Protein AF-A0A2S8SRG2-F1 (afdb_monomer)

Sequence (591 aa):
MKKTFLLLSLALPLVAHAQEAAPVENPTVVAPEVAPVPEVAPAPEVAPVPEVAPVPEVAPVPEVAPAPTTPETGTIPTENAPTSPAQVAPVQVAPTSPVASLDEVARTREATVAYNQGLAALKKSDWDTAAQNFGRAAAFSPGDAGALSFLGYVRLQQKRWDDALNALLAAQDSGKNLDVRAQSQLLNNIGFAHWNKDEFPAAKTAFEAALALDKDYFDARYNLAFAYLSRDQFADALPHLRLLSAQNAKDSAIWDGMAEALQQTGNLSGALGAYKKALAIEPRNSNYRFKFALALVESDRRADAIAQLKQILDTTPNNAPALLQLGDLHLKSNHWGDAATALKRYVALRATDFTGRFNLGVAYDYAAKFDDALAQYAEAEKLRPDDAATKNNVGRIYFKRDRLDEAVTKFNQALKIDPEFYDARINLAIVLAAQKNWDASSAQWQTLAATVEKRRTATTDASLKKSLAARLATAYSGLASNDLAQNKFKAAAADYKRLLVLNPGDLEARSGLGRALYQAKDFVGAEATYREILTRDPKNASAYNDLGVVLEAKKDRKGALDAYSQALQLQPDHGEAQSNVARLKSKATLG

Structure (mmCIF, N/CA/C/O backbone):
data_AF-A0A2S8SRG2-F1
#
_entry.id   AF-A0A2S8SRG2-F1
#
loop_
_atom_site.group_PDB
_atom_site.id
_atom_site.type_symbol
_atom_site.label_atom_id
_atom_site.label_alt_id
_atom_site.label_comp_id
_atom_site.label_asym_id
_atom_site.label_entity_id
_atom_site.label_seq_id
_atom_site.pdbx_PDB_ins_code
_atom_site.Cartn_x
_atom_site.Cartn_y
_atom_site.Cartn_z
_atom_site.occupancy
_atom_site.B_iso_or_equiv
_atom_site.auth_seq_id
_atom_site.auth_comp_id
_atom_site.auth_asym_id
_atom_site.auth_atom_id
_atom_site.pdbx_PDB_model_num
ATOM 1 N N . MET A 1 1 ? 0.945 7.831 11.638 1.00 23.50 1 MET A N 1
ATOM 2 C CA . MET A 1 1 ? 1.685 7.072 10.600 1.00 23.50 1 MET A CA 1
ATOM 3 C C . MET A 1 1 ? 1.201 7.498 9.217 1.00 23.50 1 MET A C 1
ATOM 5 O O . MET A 1 1 ? 0.012 7.394 8.945 1.00 23.50 1 MET A O 1
ATOM 9 N N . LYS A 1 2 ? 2.078 8.047 8.363 1.00 20.16 2 LYS A N 1
ATOM 10 C CA . LYS A 1 2 ? 1.735 8.410 6.975 1.00 20.16 2 LYS A CA 1
ATOM 11 C C . LYS A 1 2 ? 1.518 7.116 6.175 1.00 20.16 2 LYS A C 1
ATOM 13 O O . LYS A 1 2 ? 2.439 6.314 6.079 1.00 20.16 2 LYS A O 1
ATOM 18 N N . LYS A 1 3 ? 0.306 6.901 5.652 1.00 21.02 3 LYS A N 1
ATOM 19 C CA . LYS A 1 3 ? -0.035 5.763 4.783 1.00 21.02 3 LYS A CA 1
ATOM 20 C C . LYS A 1 3 ? 0.764 5.867 3.480 1.00 21.02 3 LYS A C 1
ATOM 22 O O . LYS A 1 3 ? 0.509 6.747 2.663 1.00 21.02 3 LYS A O 1
ATOM 27 N N . THR A 1 4 ? 1.742 4.985 3.312 1.00 20.94 4 THR A N 1
ATOM 28 C CA . THR A 1 4 ? 2.498 4.798 2.071 1.00 20.94 4 THR A CA 1
ATOM 29 C C . THR A 1 4 ? 1.565 4.191 1.024 1.00 20.94 4 THR A C 1
ATOM 31 O O . THR A 1 4 ? 1.205 3.020 1.120 1.00 20.94 4 THR A O 1
ATOM 34 N N . PHE A 1 5 ? 1.144 4.977 0.032 1.00 22.34 5 PHE A N 1
ATOM 35 C CA . PHE A 1 5 ? 0.532 4.432 -1.180 1.00 22.34 5 PHE A CA 1
ATOM 36 C C . PHE A 1 5 ? 1.605 3.630 -1.926 1.00 22.34 5 PHE A C 1
ATOM 38 O O . PHE A 1 5 ? 2.580 4.189 -2.426 1.00 22.34 5 PHE A O 1
ATOM 45 N N . LEU A 1 6 ? 1.449 2.305 -1.960 1.00 21.22 6 LEU A N 1
ATOM 46 C CA . LEU A 1 6 ? 2.251 1.420 -2.798 1.00 21.22 6 LEU A CA 1
ATOM 47 C C . LEU A 1 6 ? 1.826 1.651 -4.259 1.00 21.22 6 LEU A C 1
ATOM 49 O O . LEU A 1 6 ? 0.866 1.054 -4.739 1.00 21.22 6 LEU A O 1
ATOM 53 N N . LEU A 1 7 ? 2.512 2.549 -4.966 1.00 23.95 7 LEU A N 1
ATOM 54 C CA . LEU A 1 7 ? 2.472 2.572 -6.426 1.00 23.95 7 LEU A CA 1
ATOM 55 C C . LEU A 1 7 ? 3.209 1.319 -6.916 1.00 23.95 7 LEU A C 1
ATOM 57 O O . LEU A 1 7 ? 4.397 1.145 -6.641 1.00 23.95 7 LEU A O 1
ATOM 61 N N . LEU A 1 8 ? 2.495 0.420 -7.599 1.00 23.33 8 LEU A N 1
ATOM 62 C CA . LEU A 1 8 ? 3.091 -0.695 -8.336 1.00 23.33 8 LEU A CA 1
ATOM 63 C C . LEU A 1 8 ? 4.010 -0.121 -9.435 1.00 23.33 8 LEU A C 1
ATOM 65 O O . LEU A 1 8 ? 3.568 0.152 -10.549 1.00 23.33 8 LEU A O 1
ATOM 69 N N . SER A 1 9 ? 5.296 0.063 -9.136 1.00 23.86 9 SER A N 1
ATOM 70 C CA . SER A 1 9 ? 6.336 0.261 -10.150 1.00 23.86 9 SER A CA 1
ATOM 71 C C . SER A 1 9 ? 6.750 -1.111 -10.698 1.00 23.86 9 SER A C 1
ATOM 73 O O . SER A 1 9 ? 7.781 -1.659 -10.316 1.00 23.86 9 SER A O 1
ATOM 75 N N . LEU A 1 10 ? 5.937 -1.693 -11.584 1.00 24.02 10 LEU A N 1
ATOM 76 C CA . LEU A 1 10 ? 6.402 -2.764 -12.470 1.00 24.02 10 LEU A CA 1
ATOM 77 C C . LEU A 1 10 ? 7.127 -2.108 -13.649 1.00 24.02 10 LEU A C 1
ATOM 79 O O . LEU A 1 10 ? 6.514 -1.725 -14.644 1.00 24.02 10 LEU A O 1
ATOM 83 N N . ALA A 1 11 ? 8.442 -1.948 -13.515 1.00 23.09 11 ALA A N 1
ATOM 84 C CA . ALA A 1 11 ? 9.317 -1.741 -14.658 1.00 23.09 11 ALA A CA 1
ATOM 85 C C . ALA A 1 11 ? 9.407 -3.072 -15.423 1.00 23.09 11 ALA A C 1
ATOM 87 O O . ALA A 1 11 ? 10.140 -3.974 -15.024 1.00 23.09 11 ALA A O 1
ATOM 88 N N . LEU A 1 12 ? 8.612 -3.221 -16.481 1.00 23.03 12 LEU A N 1
ATOM 89 C CA . LEU A 1 12 ? 8.841 -4.240 -17.506 1.00 23.03 12 LEU A CA 1
ATOM 90 C C . LEU A 1 12 ? 9.800 -3.658 -18.557 1.00 23.03 12 LEU A C 1
ATOM 92 O O . LEU A 1 12 ? 9.637 -2.492 -18.929 1.00 23.03 12 LEU A O 1
ATOM 96 N N . PRO A 1 13 ? 10.775 -4.434 -19.059 1.00 23.16 13 PRO A N 1
ATOM 97 C CA . PRO A 1 13 ? 11.580 -4.017 -20.195 1.00 23.16 13 PRO A CA 1
ATOM 98 C C . PRO A 1 13 ? 10.692 -4.017 -21.447 1.00 23.16 13 PRO A C 1
ATOM 100 O O . PRO A 1 13 ? 10.063 -5.022 -21.782 1.00 23.16 13 PRO A O 1
ATOM 103 N N . LEU A 1 14 ? 10.607 -2.874 -22.130 1.00 25.78 14 LEU A N 1
ATOM 104 C CA . LEU A 1 14 ? 9.987 -2.770 -23.451 1.00 25.78 14 LEU A CA 1
ATOM 105 C C . LEU A 1 14 ? 10.908 -3.451 -24.473 1.00 25.78 14 LEU A C 1
ATOM 107 O O . LEU A 1 14 ? 11.854 -2.844 -24.965 1.00 25.78 14 LEU A O 1
ATOM 111 N N . VAL A 1 15 ? 10.622 -4.710 -24.801 1.00 23.56 15 VAL A N 1
ATOM 112 C CA . VAL A 1 15 ? 11.098 -5.331 -26.041 1.00 23.56 15 VAL A CA 1
ATOM 113 C C . VAL A 1 15 ? 10.041 -5.054 -27.106 1.00 23.56 15 VAL A C 1
ATOM 115 O O . VAL A 1 15 ? 8.951 -5.621 -27.078 1.00 23.56 15 VAL A O 1
ATOM 118 N N . ALA A 1 16 ? 10.345 -4.145 -28.029 1.00 21.89 16 ALA A N 1
ATOM 119 C CA . ALA A 1 16 ? 9.520 -3.893 -29.201 1.00 21.89 16 ALA A CA 1
ATOM 120 C C . ALA A 1 16 ? 9.680 -5.046 -30.206 1.00 21.89 16 ALA A C 1
ATOM 122 O O . ALA A 1 16 ? 10.765 -5.249 -30.742 1.00 21.89 16 ALA A O 1
ATOM 123 N N . HIS A 1 17 ? 8.601 -5.778 -30.483 1.00 23.52 17 HIS A N 1
ATOM 124 C CA . HIS A 1 17 ? 8.419 -6.508 -31.739 1.00 23.52 17 HIS A CA 1
ATOM 125 C C . HIS A 1 17 ? 7.061 -6.091 -32.305 1.00 23.52 17 HIS A C 1
ATOM 127 O O . HIS A 1 17 ? 6.018 -6.419 -31.745 1.00 23.52 17 HIS A O 1
ATOM 133 N N . ALA A 1 18 ? 7.086 -5.309 -33.382 1.00 21.86 18 ALA A N 1
ATOM 134 C CA . ALA A 1 18 ? 5.905 -4.948 -34.150 1.00 21.86 18 ALA A CA 1
ATOM 135 C C . ALA A 1 18 ? 5.619 -6.054 -35.177 1.00 21.86 18 ALA A C 1
ATOM 137 O O . ALA A 1 18 ? 6.488 -6.393 -35.978 1.00 21.86 18 ALA A O 1
ATOM 138 N N . GLN A 1 19 ? 4.402 -6.595 -35.163 1.00 22.86 19 GLN A N 1
ATOM 139 C CA . GLN A 1 19 ? 3.809 -7.307 -36.295 1.00 22.86 19 GLN A CA 1
ATOM 140 C C . GLN A 1 19 ? 2.443 -6.675 -36.580 1.00 22.86 19 GLN A C 1
ATOM 142 O O . GLN A 1 19 ? 1.623 -6.515 -35.677 1.00 22.86 19 GLN A O 1
ATOM 147 N N . GLU A 1 20 ? 2.257 -6.257 -37.831 1.00 24.42 20 GLU A N 1
ATOM 148 C CA . GLU A 1 20 ? 1.059 -5.612 -38.372 1.00 24.42 20 GLU A CA 1
ATOM 149 C C . GLU A 1 20 ? -0.156 -6.552 -38.353 1.00 24.42 20 GLU A C 1
ATOM 151 O O . GLU A 1 20 ? -0.062 -7.712 -38.756 1.00 24.42 20 GLU A O 1
ATOM 156 N N . ALA A 1 21 ? -1.321 -6.028 -37.961 1.00 23.03 21 ALA A N 1
ATOM 157 C CA . ALA A 1 21 ? -2.619 -6.647 -38.218 1.00 23.03 21 ALA A CA 1
ATOM 158 C C . ALA A 1 21 ? -3.599 -5.594 -38.768 1.00 23.03 21 ALA A C 1
ATOM 160 O O . ALA A 1 21 ? -3.722 -4.496 -38.225 1.00 23.03 21 ALA A O 1
ATOM 161 N N . ALA A 1 22 ? -4.253 -5.946 -39.878 1.00 23.67 22 ALA A N 1
ATOM 162 C CA . ALA A 1 22 ? -5.178 -5.136 -40.675 1.00 23.67 22 ALA A CA 1
ATOM 163 C C . ALA A 1 22 ? -6.542 -4.883 -39.973 1.00 23.67 22 ALA A C 1
ATOM 165 O O . ALA A 1 22 ? -6.889 -5.615 -39.043 1.00 23.67 22 ALA A O 1
ATOM 166 N N . PRO A 1 23 ? -7.326 -3.865 -40.394 1.00 24.34 23 PRO A N 1
ATOM 167 C CA . PRO A 1 23 ? -8.477 -3.365 -39.643 1.00 24.34 23 PRO A CA 1
ATOM 168 C C . PRO A 1 23 ? -9.751 -4.182 -39.904 1.00 24.34 23 PRO A C 1
ATOM 170 O O . PRO A 1 23 ? -10.010 -4.601 -41.030 1.00 24.34 23 PRO A O 1
ATOM 173 N N . VAL A 1 24 ? -10.576 -4.358 -38.867 1.00 26.95 24 VAL A N 1
ATOM 174 C CA . VAL A 1 24 ? -11.935 -4.914 -38.974 1.00 26.95 24 VAL A CA 1
ATOM 175 C C . VAL A 1 24 ? -12.950 -3.796 -38.732 1.00 26.95 24 VAL A C 1
ATOM 177 O O . VAL A 1 24 ? -12.817 -3.009 -37.796 1.00 26.95 24 VAL A O 1
ATOM 180 N N . GLU A 1 25 ? -13.928 -3.723 -39.631 1.00 23.80 25 GLU A N 1
ATOM 181 C CA . GLU A 1 25 ? -14.963 -2.698 -39.759 1.00 23.80 25 GLU A CA 1
ATOM 182 C C . GLU A 1 25 ? -15.953 -2.657 -38.578 1.00 23.80 25 GLU A C 1
ATOM 184 O O . GLU A 1 25 ? -16.377 -3.684 -38.049 1.00 23.80 25 GLU A O 1
ATOM 189 N N . ASN A 1 26 ? -16.363 -1.439 -38.210 1.00 25.23 26 ASN A N 1
ATOM 190 C CA . ASN A 1 26 ? -17.466 -1.149 -37.290 1.00 25.23 26 ASN A CA 1
ATOM 191 C C . ASN A 1 26 ? -18.809 -1.145 -38.040 1.00 25.23 26 ASN A C 1
ATOM 193 O O . ASN A 1 26 ? -18.910 -0.450 -39.054 1.00 25.23 26 ASN A O 1
ATOM 197 N N . PRO A 1 27 ? -19.882 -1.728 -37.477 1.00 27.14 27 PRO A N 1
ATOM 198 C CA . PRO A 1 27 ? -21.238 -1.341 -37.818 1.00 27.14 27 PRO A CA 1
ATOM 199 C C . PRO A 1 27 ? -21.858 -0.419 -36.754 1.00 27.14 27 PRO A C 1
ATOM 201 O O . PRO A 1 27 ? -21.943 -0.716 -35.564 1.00 27.14 27 PRO A O 1
ATOM 204 N N . THR A 1 28 ? -22.307 0.720 -37.263 1.00 27.48 28 THR A N 1
ATOM 205 C CA . THR A 1 28 ? -23.225 1.737 -36.740 1.00 27.48 28 THR A CA 1
ATOM 206 C C . THR A 1 28 ? -24.524 1.154 -36.184 1.00 27.48 28 THR A C 1
ATOM 208 O O . THR A 1 28 ? -25.202 0.464 -36.935 1.00 27.48 28 THR A O 1
ATOM 211 N N . VAL A 1 29 ? -24.966 1.550 -34.975 1.00 26.91 29 VAL A N 1
ATOM 212 C CA . VAL A 1 29 ? -26.406 1.586 -34.613 1.00 26.91 29 VAL A CA 1
ATOM 213 C C . VAL A 1 29 ? -26.724 2.682 -33.569 1.00 26.91 29 VAL A C 1
ATOM 215 O O . VAL A 1 29 ? -26.370 2.575 -32.401 1.00 26.91 29 VAL A O 1
ATOM 218 N N . VAL A 1 30 ? -27.390 3.735 -34.061 1.00 25.95 30 VAL A N 1
ATOM 219 C CA . VAL A 1 30 ? -28.615 4.422 -33.580 1.00 25.95 30 VAL A CA 1
ATOM 220 C C . VAL A 1 30 ? -28.810 4.701 -32.075 1.00 25.95 30 VAL A C 1
ATOM 222 O O . VAL A 1 30 ? -29.057 3.806 -31.273 1.00 25.95 30 VAL A O 1
ATOM 225 N N . ALA A 1 31 ? -28.859 5.997 -31.743 1.00 29.52 31 ALA A N 1
ATOM 226 C CA . ALA A 1 31 ? -29.434 6.550 -30.514 1.00 29.52 31 ALA A CA 1
ATOM 227 C C . ALA A 1 31 ? -30.968 6.662 -30.600 1.00 29.52 31 ALA A C 1
ATOM 229 O O . ALA A 1 31 ? -31.489 6.939 -31.684 1.00 29.52 31 ALA A O 1
ATOM 230 N N . PRO A 1 32 ? -31.674 6.580 -29.458 1.00 27.91 32 PRO A N 1
ATOM 231 C CA . PRO A 1 32 ? -32.813 7.475 -29.279 1.00 27.91 32 PRO A CA 1
ATOM 232 C C . PRO A 1 32 ? -32.908 8.123 -27.883 1.00 27.91 32 PRO A C 1
ATOM 234 O O . PRO A 1 32 ? -32.797 7.477 -26.847 1.00 27.91 32 PRO A O 1
ATOM 237 N N . GLU A 1 33 ? -33.156 9.430 -27.957 1.00 25.05 33 GLU A N 1
ATOM 238 C CA . GLU A 1 33 ? -34.206 10.200 -27.277 1.00 25.05 33 GLU A CA 1
ATOM 239 C C . GLU A 1 33 ? -34.149 10.486 -25.763 1.00 25.05 33 GLU A C 1
ATOM 241 O O . GLU A 1 33 ? -34.122 9.625 -24.888 1.00 25.05 33 GLU A O 1
ATOM 246 N N . VAL A 1 34 ? -34.175 11.794 -25.498 1.00 31.45 34 VAL A N 1
ATOM 247 C CA . VAL A 1 34 ? -34.170 12.486 -24.211 1.00 31.45 34 VAL A CA 1
ATOM 248 C C . VAL A 1 34 ? -35.609 12.691 -23.738 1.00 31.45 34 VAL A C 1
ATOM 250 O O . VAL A 1 34 ? -36.450 13.133 -24.515 1.00 31.45 34 VAL A O 1
ATOM 253 N N . ALA A 1 35 ? -35.865 12.482 -22.446 1.00 26.06 35 ALA A N 1
ATOM 254 C CA . ALA A 1 35 ? -37.051 12.982 -21.744 1.00 26.06 35 ALA A CA 1
ATOM 255 C C . ALA A 1 35 ? -36.697 13.236 -20.251 1.00 26.06 35 ALA A C 1
ATOM 257 O O . ALA A 1 35 ? -35.648 12.779 -19.798 1.00 26.06 35 ALA A O 1
ATOM 258 N N . PRO A 1 36 ? -37.474 14.039 -19.500 1.00 26.86 36 PRO A N 1
ATOM 259 C CA . PRO A 1 36 ? -37.022 15.301 -18.918 1.00 26.86 36 PRO A CA 1
ATOM 260 C C . PRO A 1 36 ? -36.615 15.224 -17.435 1.00 26.86 36 PRO A C 1
ATOM 262 O O . PRO A 1 36 ? -36.937 14.284 -16.714 1.00 26.86 36 PRO A O 1
ATOM 265 N N . VAL A 1 37 ? -35.929 16.279 -16.989 1.00 32.62 37 VAL A N 1
ATOM 266 C CA . VAL A 1 37 ? -35.545 16.560 -15.595 1.00 32.62 37 VAL A CA 1
ATOM 267 C C . VAL A 1 37 ? -36.777 16.855 -14.728 1.00 32.62 37 VAL A C 1
ATOM 269 O O . VAL A 1 37 ? -37.614 17.655 -15.149 1.00 32.62 37 VAL A O 1
ATOM 272 N N . PRO A 1 38 ? -36.818 16.355 -13.478 1.00 25.92 38 PRO A N 1
ATOM 273 C CA . PRO A 1 38 ? -37.481 17.063 -12.393 1.00 25.92 38 PRO A CA 1
ATOM 274 C C . PRO A 1 38 ? -36.533 17.359 -11.215 1.00 25.92 38 PRO A C 1
ATOM 276 O O . PRO A 1 38 ? -35.860 16.481 -10.687 1.00 25.92 38 PRO A O 1
ATOM 279 N N . GLU A 1 39 ? -36.518 18.647 -10.872 1.00 25.30 39 GLU A N 1
ATOM 280 C CA . GLU A 1 39 ? -36.461 19.280 -9.546 1.00 25.30 39 GLU A CA 1
ATOM 281 C C . GLU A 1 39 ? -35.446 18.862 -8.459 1.00 25.30 39 GLU A C 1
ATOM 283 O O . GLU A 1 39 ? -35.304 17.718 -8.039 1.00 25.30 39 GLU A O 1
ATOM 288 N N . VAL A 1 40 ? -34.787 19.901 -7.939 1.00 32.28 40 VAL A N 1
ATOM 289 C CA . VAL A 1 40 ? -33.820 19.914 -6.838 1.00 32.28 40 VAL A CA 1
ATOM 290 C C . VAL A 1 40 ? -34.538 19.830 -5.486 1.00 32.28 40 VAL A C 1
ATOM 292 O O . VAL A 1 40 ? -35.446 20.612 -5.220 1.00 32.28 40 VAL A O 1
ATOM 295 N N . ALA A 1 41 ? -34.055 18.959 -4.596 1.00 27.05 41 ALA A N 1
ATOM 296 C CA . ALA A 1 41 ? -34.359 18.939 -3.160 1.00 27.05 41 ALA A CA 1
ATOM 297 C C . ALA A 1 41 ? -33.080 18.563 -2.362 1.00 27.05 41 ALA A C 1
ATOM 299 O O . ALA A 1 41 ? -32.128 18.058 -2.959 1.00 27.05 41 ALA A O 1
ATOM 300 N N . PRO A 1 42 ? -32.996 18.898 -1.061 1.00 27.20 42 PRO A N 1
ATOM 301 C CA . PRO A 1 42 ? -31.838 19.555 -0.447 1.00 27.20 42 PRO A CA 1
ATOM 302 C C . PRO A 1 42 ? -30.676 18.627 -0.059 1.00 27.20 42 PRO A C 1
ATOM 304 O O . PRO A 1 42 ? -30.772 17.405 -0.092 1.00 27.20 42 PRO A O 1
ATOM 307 N N . ALA A 1 43 ? -29.557 19.263 0.302 1.00 27.42 43 ALA A N 1
ATOM 308 C CA . ALA A 1 43 ? -28.278 18.665 0.679 1.00 27.42 43 ALA A CA 1
ATOM 309 C C . ALA A 1 43 ? -28.397 17.448 1.625 1.00 27.42 43 ALA A C 1
ATOM 311 O O . ALA A 1 43 ? -29.086 17.549 2.641 1.00 27.42 43 ALA A O 1
ATOM 312 N N . PRO A 1 44 ? -27.683 16.334 1.362 1.00 25.80 44 PRO A N 1
ATOM 313 C CA . PRO A 1 44 ? -27.593 15.247 2.321 1.00 25.80 44 PRO A CA 1
ATOM 314 C C . PRO A 1 44 ? -26.674 15.628 3.487 1.00 25.80 44 PRO A C 1
ATOM 316 O O . PRO A 1 44 ? -25.566 16.137 3.304 1.00 25.80 44 PRO A O 1
ATOM 319 N N . GLU A 1 45 ? -27.197 15.361 4.680 1.00 25.73 45 GLU A N 1
ATOM 320 C CA . GLU A 1 45 ? -26.584 15.476 5.996 1.00 25.73 45 GLU A CA 1
ATOM 321 C C . GLU A 1 45 ? -25.136 14.976 6.066 1.00 25.73 45 GLU A C 1
ATOM 323 O O . GLU A 1 45 ? -24.728 13.996 5.436 1.00 25.73 45 GLU A O 1
ATOM 328 N N . VAL A 1 46 ? -24.378 15.659 6.923 1.00 25.61 46 VAL A N 1
ATOM 329 C CA . VAL A 1 46 ? -23.089 15.229 7.460 1.00 25.61 46 VAL A CA 1
ATOM 330 C C . VAL A 1 46 ? -23.192 13.768 7.901 1.00 25.61 46 VAL A C 1
ATOM 332 O O . VAL A 1 46 ? -24.060 13.411 8.694 1.00 25.61 46 VAL A O 1
ATOM 335 N N . ALA A 1 47 ? -22.302 12.925 7.376 1.00 24.36 47 ALA A N 1
ATOM 336 C CA . ALA A 1 47 ? -22.234 11.517 7.739 1.00 24.36 47 ALA A CA 1
ATOM 337 C C . ALA A 1 47 ? -22.161 11.351 9.273 1.00 24.36 47 ALA A C 1
ATOM 339 O O . ALA A 1 47 ? -21.356 12.041 9.909 1.00 24.36 47 ALA A O 1
ATOM 340 N N . PRO A 1 48 ? -22.950 10.441 9.871 1.00 22.17 48 PRO A N 1
ATOM 341 C CA . PRO A 1 48 ? -22.861 10.160 11.294 1.00 22.17 48 PRO A CA 1
ATOM 342 C C . PRO A 1 48 ? -21.460 9.648 11.647 1.00 22.17 48 PRO A C 1
ATOM 344 O O . PRO A 1 48 ? -20.862 8.837 10.934 1.00 22.17 48 PRO A O 1
ATOM 347 N N . VAL A 1 49 ? -20.949 10.162 12.766 1.00 24.84 49 VAL A N 1
ATOM 348 C CA . VAL A 1 49 ? -19.779 9.654 13.491 1.00 24.84 49 VAL A CA 1
ATOM 349 C C . VAL A 1 49 ? -19.936 8.134 13.656 1.00 24.84 49 VAL A C 1
ATOM 351 O O . VAL A 1 49 ? -21.050 7.695 13.949 1.00 24.84 49 VAL A O 1
ATOM 354 N N . PRO A 1 50 ? -18.883 7.319 13.441 1.00 23.53 50 PRO A N 1
ATOM 355 C CA . PRO A 1 50 ? -18.982 5.873 13.589 1.00 23.53 50 PRO A CA 1
ATOM 356 C C . PRO A 1 50 ? -19.558 5.513 14.960 1.00 23.53 50 PRO A C 1
ATOM 358 O O . PRO A 1 50 ? -19.083 5.974 15.997 1.00 23.53 50 PRO A O 1
ATOM 361 N N . GLU A 1 51 ? -20.616 4.712 14.907 1.00 22.81 51 GLU A N 1
ATOM 362 C CA . GLU A 1 51 ? -21.349 4.156 16.032 1.00 22.81 51 GLU A CA 1
ATOM 363 C C . GLU A 1 51 ? -20.365 3.483 17.002 1.00 22.81 51 GLU A C 1
ATOM 365 O O . GLU A 1 51 ? -19.586 2.604 16.620 1.00 22.81 51 GLU A O 1
ATOM 370 N N . VAL A 1 52 ? -20.358 3.965 18.247 1.00 26.34 52 VAL A N 1
ATOM 371 C CA . VAL A 1 52 ? -19.622 3.373 19.368 1.00 26.34 52 VAL A CA 1
ATOM 372 C C . VAL A 1 52 ? -20.024 1.901 19.471 1.00 26.34 52 VAL A C 1
ATOM 374 O O . VAL A 1 52 ? -21.199 1.572 19.308 1.00 26.34 52 VAL A O 1
ATOM 377 N N . ALA A 1 53 ? -19.047 1.025 19.718 1.00 25.75 53 ALA A N 1
ATOM 378 C CA . ALA A 1 53 ? -19.269 -0.402 19.935 1.00 25.75 53 ALA A CA 1
ATOM 379 C C . ALA A 1 53 ? -20.465 -0.650 20.883 1.00 25.75 53 ALA A C 1
ATOM 381 O O . ALA A 1 53 ? -20.670 0.144 21.807 1.00 25.75 53 ALA A O 1
ATOM 382 N N . PRO A 1 54 ? -21.255 -1.721 20.672 1.00 23.62 54 PRO A N 1
ATOM 383 C CA . PRO A 1 54 ? -22.411 -2.012 21.511 1.00 23.62 54 PRO A CA 1
ATOM 384 C C . PRO A 1 54 ? -22.010 -2.027 22.991 1.00 23.62 54 PRO A C 1
ATOM 386 O O . PRO A 1 54 ? -21.030 -2.663 23.381 1.00 23.62 54 PRO A O 1
ATOM 389 N N . VAL A 1 55 ? -22.766 -1.275 23.793 1.00 29.03 55 VAL A N 1
ATOM 390 C CA . VAL A 1 55 ? -22.627 -1.202 25.250 1.00 29.03 55 VAL A CA 1
ATOM 391 C C . VAL A 1 55 ? -22.805 -2.620 25.812 1.00 29.03 55 VAL A C 1
ATOM 393 O O . VAL A 1 55 ? -23.814 -3.247 25.481 1.00 29.03 55 VAL A O 1
ATOM 396 N N . PRO A 1 56 ? -21.869 -3.152 26.623 1.00 28.75 56 PRO A N 1
ATOM 397 C CA . PRO A 1 56 ? -22.080 -4.436 27.278 1.00 28.75 56 PRO A CA 1
ATOM 398 C C . PRO A 1 56 ? -23.320 -4.359 28.176 1.00 28.75 56 PRO A C 1
ATOM 400 O O . PRO A 1 56 ? -23.525 -3.379 28.897 1.00 28.75 56 PRO A O 1
ATOM 403 N N . GLU A 1 57 ? -24.163 -5.386 28.095 1.00 28.77 57 GLU A N 1
ATOM 404 C CA . GLU A 1 57 ? -25.351 -5.530 28.930 1.00 28.77 57 GLU A CA 1
ATOM 405 C C . GLU A 1 57 ? -24.936 -5.563 30.408 1.00 28.77 57 GLU A C 1
ATOM 407 O O . GLU A 1 57 ? -23.992 -6.251 30.799 1.00 28.77 57 GLU A O 1
ATOM 412 N N . VAL A 1 58 ? -25.598 -4.740 31.216 1.00 32.62 58 VAL A N 1
ATOM 413 C CA . VAL A 1 58 ? -25.156 -4.400 32.567 1.00 32.62 58 VAL A CA 1
ATOM 414 C C . VAL A 1 58 ? -25.666 -5.426 33.586 1.00 32.62 58 VAL A C 1
ATOM 416 O O . VAL A 1 58 ? -26.767 -5.956 33.444 1.00 32.62 58 VAL A O 1
ATOM 419 N N . ALA A 1 59 ? -24.844 -5.703 34.604 1.00 31.53 59 ALA A N 1
ATOM 420 C CA . ALA A 1 59 ? -25.027 -6.727 35.632 1.00 31.53 59 ALA A CA 1
ATOM 421 C C . ALA A 1 59 ? -26.458 -6.841 36.220 1.00 31.53 59 ALA A C 1
ATOM 423 O O . ALA A 1 59 ? -27.148 -5.835 36.408 1.00 31.53 59 ALA A O 1
ATOM 424 N N . PRO A 1 60 ? -26.891 -8.062 36.598 1.00 28.73 60 PRO A N 1
ATOM 425 C CA . PRO A 1 60 ? -28.181 -8.281 37.244 1.00 28.73 60 PRO A CA 1
ATOM 426 C C . PRO A 1 60 ? -28.280 -7.564 38.601 1.00 28.73 60 PRO A C 1
ATOM 428 O O . PRO A 1 60 ? -27.306 -7.464 39.349 1.00 28.73 60 PRO A O 1
ATOM 431 N N . VAL A 1 61 ? -29.498 -7.112 38.924 1.00 32.62 61 VAL A N 1
ATOM 432 C CA . VAL A 1 61 ? -29.881 -6.524 40.222 1.00 32.62 61 VAL A CA 1
ATOM 433 C C . VAL A 1 61 ? -29.410 -7.447 41.361 1.00 32.62 61 VAL A C 1
ATOM 435 O O . VAL A 1 61 ? -29.722 -8.638 41.312 1.00 32.62 61 VAL A O 1
ATOM 438 N N . PRO A 1 62 ? -28.683 -6.954 42.382 1.00 33.25 62 PRO A N 1
ATOM 439 C CA . PRO A 1 62 ? -28.215 -7.804 43.471 1.00 33.25 62 PRO A CA 1
ATOM 440 C C . PRO A 1 62 ? -29.393 -8.373 44.269 1.00 33.25 62 PRO A C 1
ATOM 442 O O . PRO A 1 62 ? -30.415 -7.715 44.489 1.00 33.25 62 PRO A O 1
ATOM 445 N N . GLU A 1 63 ? -29.240 -9.622 44.696 1.00 30.62 63 GLU A N 1
ATOM 446 C CA . GLU A 1 63 ? -30.200 -10.317 45.542 1.00 30.62 63 GLU A CA 1
ATOM 447 C C . GLU A 1 63 ? -30.096 -9.766 46.974 1.00 30.62 63 GLU A C 1
ATOM 449 O O . GLU A 1 63 ? -29.030 -9.779 47.588 1.00 30.62 63 GLU A O 1
ATOM 454 N N . VAL A 1 64 ? -31.196 -9.205 47.482 1.00 33.38 64 VAL A N 1
ATOM 455 C CA . VAL A 1 64 ? -31.255 -8.538 48.790 1.00 33.38 64 VAL A CA 1
ATOM 456 C C . VAL A 1 64 ? -31.508 -9.584 49.877 1.00 33.38 64 VAL A C 1
ATOM 458 O O . VAL A 1 64 ? -32.551 -10.236 49.866 1.00 33.38 64 VAL A O 1
ATOM 461 N N . ALA A 1 65 ? -30.596 -9.721 50.844 1.00 27.95 65 ALA A N 1
ATOM 462 C CA . ALA A 1 65 ? -30.886 -10.432 52.089 1.00 27.95 65 ALA A CA 1
ATOM 463 C C . ALA A 1 65 ? -31.917 -9.634 52.919 1.00 27.95 65 ALA A C 1
ATOM 465 O O . ALA A 1 65 ? -31.792 -8.409 53.015 1.00 27.95 65 ALA A O 1
ATOM 466 N N . PRO A 1 66 ? -32.941 -10.274 53.516 1.00 25.67 66 PRO A N 1
ATOM 467 C CA . PRO A 1 66 ? -33.945 -9.562 54.300 1.00 25.67 66 PRO A CA 1
ATOM 468 C C . PRO A 1 66 ? -33.330 -8.947 55.567 1.00 25.67 66 PRO A C 1
ATOM 470 O O . PRO A 1 66 ? -32.467 -9.542 56.211 1.00 25.67 66 PRO A O 1
ATOM 473 N N . ALA A 1 67 ? -33.794 -7.746 55.922 1.00 28.61 67 ALA A N 1
ATOM 474 C CA . ALA A 1 67 ? -33.380 -7.026 57.126 1.00 28.61 67 ALA A CA 1
ATOM 475 C C . ALA A 1 67 ? -33.738 -7.801 58.418 1.00 28.61 67 ALA A C 1
ATOM 477 O O . ALA A 1 67 ? -34.754 -8.502 58.442 1.00 28.61 67 ALA A O 1
ATOM 478 N N . PRO A 1 68 ? -32.956 -7.666 59.509 1.00 26.41 68 PRO A N 1
ATOM 479 C CA . PRO A 1 68 ? -33.242 -8.337 60.772 1.00 26.41 68 PRO A CA 1
ATOM 480 C C . PRO A 1 68 ? -34.482 -7.732 61.443 1.00 26.41 68 PRO A C 1
ATOM 482 O O . PRO A 1 68 ? -34.580 -6.521 61.635 1.00 26.41 68 PRO A O 1
ATOM 485 N N . THR A 1 69 ? -35.429 -8.584 61.829 1.00 29.27 69 THR A N 1
ATOM 486 C CA . THR A 1 69 ? -36.590 -8.217 62.650 1.00 29.27 69 THR A CA 1
ATOM 487 C C . THR A 1 69 ? -36.160 -8.006 64.103 1.00 29.27 69 THR A C 1
ATOM 489 O O . THR A 1 69 ? -35.605 -8.919 64.716 1.00 29.27 69 THR A O 1
ATOM 492 N N . THR A 1 70 ? -36.426 -6.833 64.678 1.00 27.28 70 THR A N 1
ATOM 493 C CA . THR A 1 70 ? -36.320 -6.603 66.129 1.00 27.28 70 THR A CA 1
ATOM 494 C C . THR A 1 70 ? -37.534 -7.197 66.869 1.00 27.28 70 THR A C 1
ATOM 496 O O . THR A 1 70 ? -38.621 -7.237 66.290 1.00 27.28 70 THR A O 1
ATOM 499 N N . PRO A 1 71 ? -37.387 -7.687 68.120 1.00 29.94 71 PRO A N 1
ATOM 500 C CA . PRO A 1 71 ? -38.440 -8.430 68.811 1.00 29.94 71 PRO A CA 1
ATOM 501 C C . PRO A 1 71 ? -39.454 -7.514 69.511 1.00 29.94 71 PRO A C 1
ATOM 503 O O . PRO A 1 71 ? -39.094 -6.491 70.094 1.00 29.94 71 PRO A O 1
ATOM 506 N N . GLU A 1 72 ? -40.724 -7.921 69.474 1.00 30.09 72 GLU A N 1
ATOM 507 C CA . GLU A 1 72 ? -41.845 -7.280 70.163 1.00 30.09 72 GLU A CA 1
ATOM 508 C C . GLU A 1 72 ? -41.731 -7.391 71.694 1.00 30.09 72 GLU A C 1
ATOM 510 O O . GLU A 1 72 ? -41.383 -8.426 72.261 1.00 30.09 72 GLU A O 1
ATOM 515 N N . THR A 1 73 ? -42.061 -6.292 72.369 1.00 30.72 73 THR A N 1
ATOM 516 C CA . THR A 1 73 ? -42.189 -6.151 73.823 1.00 30.72 73 THR A CA 1
ATOM 517 C C . THR A 1 73 ? -43.379 -6.941 74.377 1.00 30.72 73 THR A C 1
ATOM 519 O O . THR A 1 73 ? -44.518 -6.668 74.002 1.00 30.72 73 THR A O 1
ATOM 522 N N . GLY A 1 74 ? -43.131 -7.835 75.341 1.00 28.47 74 GLY A N 1
ATOM 523 C CA . GLY A 1 74 ? -44.154 -8.558 76.104 1.00 28.47 74 GLY A CA 1
ATOM 524 C C . GLY A 1 74 ? -43.992 -8.392 77.621 1.00 28.47 74 GLY A C 1
ATOM 525 O O . GLY A 1 74 ? -43.077 -8.946 78.213 1.00 28.47 74 GLY A O 1
ATOM 526 N N . THR A 1 75 ? -44.888 -7.590 78.203 1.00 29.56 75 THR A N 1
ATOM 527 C CA . THR A 1 75 ? -45.527 -7.667 79.541 1.00 29.56 75 THR A CA 1
ATOM 528 C C . THR A 1 75 ? -44.819 -8.329 80.741 1.00 29.56 75 THR A C 1
ATOM 530 O O . THR A 1 75 ? -44.560 -9.528 80.762 1.00 29.56 75 THR A O 1
ATOM 533 N N . ILE A 1 76 ? -44.697 -7.545 81.821 1.00 28.52 76 ILE A N 1
ATOM 534 C CA . ILE A 1 76 ? -44.413 -7.955 83.211 1.00 28.52 76 ILE A CA 1
ATOM 535 C C . ILE A 1 76 ? -45.645 -8.640 83.840 1.00 28.52 76 ILE A C 1
ATOM 537 O O . ILE A 1 76 ? -46.764 -8.168 83.624 1.00 28.52 76 ILE A O 1
ATOM 541 N N . PRO A 1 77 ? -45.442 -9.636 84.725 1.00 28.75 77 PRO A N 1
ATOM 542 C CA . PRO A 1 77 ? -46.210 -9.697 85.968 1.00 28.75 77 PRO A CA 1
ATOM 543 C C . PRO A 1 77 ? -45.341 -9.849 87.235 1.00 28.75 77 PRO A C 1
ATOM 545 O O . PRO A 1 77 ? -44.229 -10.368 87.228 1.00 28.75 77 PRO A O 1
ATOM 548 N N . THR A 1 78 ? -45.906 -9.337 88.324 1.00 30.81 78 THR A N 1
ATOM 549 C CA . THR A 1 78 ? -45.458 -9.259 89.724 1.00 30.81 78 THR A CA 1
ATOM 550 C C . THR A 1 78 ? -45.336 -10.610 90.441 1.00 30.81 78 THR A C 1
ATOM 552 O O . THR A 1 78 ? -46.242 -11.417 90.278 1.00 30.81 78 THR A O 1
ATOM 555 N N . GLU A 1 79 ? -44.337 -10.792 91.326 1.00 26.06 79 GLU A N 1
ATOM 556 C CA . GLU A 1 79 ? -44.513 -11.127 92.765 1.00 26.06 79 GLU A CA 1
ATOM 557 C C . GLU A 1 79 ? -43.196 -11.440 93.526 1.00 26.06 79 GLU A C 1
ATOM 559 O O . GLU A 1 79 ? -42.304 -12.108 93.016 1.00 26.06 79 GLU A O 1
ATOM 564 N N . ASN A 1 80 ? -43.186 -11.011 94.798 1.00 28.66 80 ASN A N 1
ATOM 565 C CA . ASN A 1 80 ? -42.536 -11.571 95.999 1.00 28.66 80 ASN A CA 1
ATOM 566 C C . ASN A 1 80 ? -41.001 -11.509 96.228 1.00 28.66 80 ASN A C 1
ATOM 568 O O . ASN A 1 80 ? -40.189 -12.188 95.610 1.00 28.66 80 ASN A O 1
ATOM 572 N N . ALA A 1 81 ? -40.643 -10.737 97.266 1.00 27.27 81 ALA A N 1
ATOM 573 C CA . ALA A 1 81 ? -39.424 -10.820 98.095 1.00 27.27 81 ALA A CA 1
ATOM 574 C C . ALA A 1 81 ? -39.595 -11.929 99.185 1.00 27.27 81 ALA A C 1
ATOM 576 O O . ALA A 1 81 ? -40.707 -12.460 99.250 1.00 27.27 81 ALA A O 1
ATOM 577 N N . PRO A 1 82 ? -38.635 -12.256 100.104 1.00 41.91 82 PRO A N 1
ATOM 578 C CA . PRO A 1 82 ? -37.389 -11.547 100.479 1.00 41.91 82 PRO A CA 1
ATOM 579 C C . PRO A 1 82 ? -36.142 -12.431 100.805 1.00 41.91 82 PRO A C 1
ATOM 581 O O . PRO A 1 82 ? -36.247 -13.642 100.949 1.00 41.91 82 PRO A O 1
ATOM 584 N N . THR A 1 83 ? -34.947 -11.827 100.978 1.00 28.36 83 THR A N 1
ATOM 585 C CA . THR A 1 83 ? -34.081 -11.888 102.199 1.00 28.36 83 THR A CA 1
ATOM 586 C C . THR A 1 83 ? -32.608 -11.450 101.983 1.00 28.36 83 THR A C 1
ATOM 588 O O . THR A 1 83 ? -31.859 -12.073 101.245 1.00 28.36 83 THR A O 1
ATOM 591 N N . SER A 1 84 ? -32.216 -10.428 102.763 1.00 27.59 84 SER A N 1
ATOM 592 C CA . SER A 1 84 ? -30.907 -10.126 103.399 1.00 27.59 84 SER A CA 1
ATOM 593 C C . SER A 1 84 ? -29.625 -9.733 102.618 1.00 27.59 84 SER A C 1
ATOM 595 O O . SER A 1 84 ? -29.474 -10.046 101.443 1.00 27.59 84 SER A O 1
ATOM 597 N N . PRO A 1 85 ? -28.698 -8.979 103.272 1.00 35.78 85 PRO A N 1
ATOM 598 C CA . PRO A 1 85 ? -27.907 -7.926 102.632 1.00 35.78 85 PRO A CA 1
ATOM 599 C C . PRO A 1 85 ? -26.399 -8.223 102.550 1.00 35.78 85 PRO A C 1
ATOM 601 O O . PRO A 1 85 ? -25.816 -8.799 103.467 1.00 35.78 85 PRO A O 1
ATOM 604 N N . ALA A 1 86 ? -25.733 -7.715 101.512 1.00 28.16 86 ALA A N 1
ATOM 605 C CA . ALA A 1 86 ? -24.283 -7.522 101.516 1.00 28.16 86 ALA A CA 1
ATOM 606 C C . ALA A 1 86 ? -23.895 -6.324 100.635 1.00 28.16 86 ALA A C 1
ATOM 608 O O . ALA A 1 86 ? -24.242 -6.250 99.459 1.00 28.16 86 ALA A O 1
ATOM 609 N N . GLN A 1 87 ? -23.199 -5.367 101.247 1.00 33.97 87 GLN A N 1
ATOM 610 C CA . GLN A 1 87 ? -22.634 -4.168 100.632 1.00 33.97 87 GLN A CA 1
ATOM 611 C C . GLN A 1 87 ? -21.502 -4.523 99.658 1.00 33.97 87 GLN A C 1
ATOM 613 O O . GLN A 1 87 ? -20.545 -5.163 100.083 1.00 33.97 87 GLN A O 1
ATOM 618 N N . VAL A 1 88 ? -21.534 -4.005 98.422 1.00 29.72 88 VAL A N 1
ATOM 619 C CA . VAL A 1 88 ? -20.325 -3.765 97.610 1.00 29.72 88 VAL A CA 1
ATOM 620 C C . VAL A 1 88 ? -20.514 -2.502 96.749 1.00 29.72 88 VAL A C 1
ATOM 622 O O . VAL A 1 88 ? -21.534 -2.353 96.088 1.00 29.72 88 VAL A O 1
ATOM 625 N N . ALA A 1 89 ? -19.520 -1.611 96.850 1.00 30.11 89 ALA A N 1
ATOM 626 C CA . ALA A 1 89 ? -19.116 -0.416 96.087 1.00 30.11 89 ALA A CA 1
ATOM 627 C C . ALA A 1 89 ? -19.946 0.108 94.878 1.00 30.11 89 ALA A C 1
ATOM 629 O O . ALA A 1 89 ? -20.491 -0.667 94.097 1.00 30.11 89 ALA A O 1
ATOM 630 N N . PRO A 1 90 ? -19.949 1.439 94.632 1.00 31.06 90 PRO A N 1
ATOM 631 C CA . PRO A 1 90 ? -20.644 2.032 93.491 1.00 31.06 90 PRO A CA 1
ATOM 632 C C . PRO A 1 90 ? -19.989 1.611 92.168 1.00 31.06 90 PRO A C 1
ATOM 634 O O . PRO A 1 90 ? -18.858 1.990 91.863 1.00 31.06 90 PRO A O 1
ATOM 637 N N . VAL A 1 91 ? -20.727 0.849 91.364 1.00 32.47 91 VAL A N 1
ATOM 638 C CA . VAL A 1 91 ? -20.406 0.598 89.958 1.00 32.47 91 VAL A CA 1
ATOM 639 C C . VAL A 1 91 ? -20.759 1.858 89.170 1.00 32.47 91 VAL A C 1
ATOM 641 O O . VAL A 1 91 ? -21.925 2.241 89.080 1.00 32.47 91 VAL A O 1
ATOM 644 N N . GLN A 1 92 ? -19.747 2.513 88.599 1.00 32.25 92 GLN A N 1
ATOM 645 C CA . GLN A 1 92 ? -19.938 3.477 87.518 1.00 32.25 92 GLN A CA 1
ATOM 646 C C . GLN A 1 92 ? -20.598 2.750 86.344 1.00 32.25 92 GLN A C 1
ATOM 648 O O . GLN A 1 92 ? -19.974 1.941 85.659 1.00 32.25 92 GLN A O 1
ATOM 653 N N . VAL A 1 93 ? -21.881 3.030 86.133 1.00 35.53 93 VAL A N 1
ATOM 654 C CA . VAL A 1 93 ? -22.611 2.632 84.932 1.00 35.53 93 VAL A CA 1
ATOM 655 C C . VAL A 1 93 ? -22.008 3.417 83.767 1.00 35.53 93 VAL A C 1
ATOM 657 O O . VAL A 1 93 ? -22.122 4.641 83.709 1.00 35.53 93 VAL A O 1
ATOM 660 N N . ALA A 1 94 ? -21.320 2.717 82.865 1.00 34.00 94 ALA A N 1
ATOM 661 C CA . ALA A 1 94 ? -20.954 3.263 81.564 1.00 34.00 94 ALA A CA 1
ATOM 662 C C . ALA A 1 94 ? -22.239 3.705 80.836 1.00 34.00 94 ALA A C 1
ATOM 664 O O . ALA A 1 94 ? -23.243 2.990 80.914 1.00 34.00 94 ALA A O 1
ATOM 665 N N . PRO A 1 95 ? -22.256 4.864 80.157 1.00 37.91 95 PRO A N 1
ATOM 666 C CA . PRO A 1 95 ? -23.467 5.355 79.523 1.00 37.91 95 PRO A CA 1
ATOM 667 C C . PRO A 1 95 ? -23.933 4.366 78.450 1.00 37.91 95 PRO A C 1
ATOM 669 O O . PRO A 1 95 ? -23.179 3.976 77.560 1.00 37.91 95 PRO A O 1
ATOM 672 N N . THR A 1 96 ? -25.194 3.965 78.567 1.00 42.84 96 THR A N 1
ATOM 673 C CA . THR A 1 96 ? -25.970 3.272 77.541 1.00 42.84 96 THR A CA 1
ATOM 674 C C . THR A 1 96 ? -25.866 4.014 76.210 1.00 42.84 96 THR A C 1
ATOM 676 O O . THR A 1 96 ? -25.958 5.244 76.189 1.00 42.84 96 THR A O 1
ATOM 679 N N . SER A 1 97 ? -25.712 3.272 75.110 1.00 42.69 97 SER A N 1
ATOM 680 C CA . SER A 1 97 ? -25.813 3.792 73.742 1.00 42.69 97 SER A CA 1
ATOM 681 C C . SER A 1 97 ? -27.023 4.730 73.596 1.00 42.69 97 SER A C 1
ATOM 683 O O . SER A 1 97 ? -28.068 4.442 74.189 1.00 42.69 97 SER A O 1
ATOM 685 N N . PRO A 1 98 ? -26.929 5.835 72.833 1.00 44.31 98 PRO A N 1
ATOM 686 C CA . PRO A 1 98 ? -28.031 6.780 72.727 1.00 44.31 98 PRO A CA 1
ATOM 687 C C . PRO A 1 98 ? -29.239 6.093 72.083 1.00 44.31 98 PRO A C 1
ATOM 689 O O . PRO A 1 98 ? -29.113 5.456 71.038 1.00 44.31 98 PRO A O 1
ATOM 692 N N . VAL A 1 99 ? -30.412 6.226 72.698 1.00 47.88 99 VAL A N 1
ATOM 693 C CA . VAL A 1 99 ? -31.687 5.885 72.057 1.00 47.88 99 VAL A CA 1
ATOM 694 C C . VAL A 1 99 ? -31.921 6.916 70.950 1.00 47.88 99 VAL A C 1
ATOM 696 O O . VAL A 1 99 ? -31.980 8.112 71.236 1.00 47.88 99 VAL A O 1
ATOM 699 N N . ALA A 1 100 ? -32.006 6.460 69.698 1.00 57.41 100 ALA A N 1
ATOM 700 C CA . ALA A 1 100 ? -32.273 7.309 68.537 1.00 57.41 100 ALA A CA 1
ATOM 701 C C . ALA A 1 100 ? -33.559 8.132 68.734 1.00 57.41 100 ALA A C 1
ATOM 703 O O . ALA A 1 100 ? -34.550 7.644 69.286 1.00 57.41 100 ALA A O 1
ATOM 704 N N . SER A 1 101 ? -33.551 9.388 68.285 1.00 69.56 101 SER A N 1
ATOM 705 C CA . SER A 1 101 ? -34.717 10.278 68.416 1.00 69.56 101 SER A CA 1
ATOM 706 C C . SER A 1 101 ? -35.895 9.804 67.544 1.00 69.56 101 SER A C 1
ATOM 708 O O . SER A 1 101 ? -35.695 9.147 66.524 1.00 69.56 101 SER A O 1
ATOM 710 N N . LEU A 1 102 ? -37.142 10.149 67.900 1.00 60.53 102 LEU A N 1
ATOM 711 C CA . LEU A 1 102 ? -38.331 9.790 67.098 1.00 60.53 102 LEU A CA 1
ATOM 712 C C . LEU A 1 102 ? -38.225 10.263 65.632 1.00 60.53 102 LEU A C 1
ATOM 714 O O . LEU A 1 102 ? -38.654 9.551 64.722 1.00 60.53 102 LEU A O 1
ATOM 718 N N . ASP A 1 103 ? -37.583 11.410 65.401 1.00 75.62 103 ASP A N 1
ATOM 719 C CA . ASP A 1 103 ? -37.325 11.958 64.064 1.00 75.62 103 ASP A CA 1
ATOM 720 C C . ASP A 1 103 ? -36.311 11.121 63.270 1.00 75.62 103 ASP A C 1
ATOM 722 O O . ASP A 1 103 ? -36.422 10.976 62.053 1.00 75.62 103 ASP A O 1
ATOM 726 N N . GLU A 1 104 ? -35.329 10.530 63.947 1.00 73.12 104 GLU A N 1
ATOM 727 C CA . GLU A 1 104 ? -34.310 9.668 63.342 1.00 73.12 104 GLU A CA 1
ATOM 728 C C . GLU A 1 104 ? -34.897 8.318 62.910 1.00 73.12 104 GLU A C 1
ATOM 730 O O . GLU A 1 104 ? -34.613 7.825 61.815 1.00 73.12 104 GLU A O 1
ATOM 735 N N . VAL A 1 105 ? -35.809 7.762 63.713 1.00 79.50 105 VAL A N 1
ATOM 736 C CA . VAL A 1 105 ? -36.564 6.549 63.363 1.00 79.50 105 VAL A CA 1
ATOM 737 C C . VAL A 1 105 ? -37.484 6.800 62.162 1.00 79.50 105 VAL A C 1
ATOM 739 O O . VAL A 1 105 ? -37.553 5.967 61.254 1.00 79.50 105 VAL A O 1
ATOM 742 N N . ALA A 1 106 ? -38.162 7.953 62.117 1.00 82.50 106 ALA A N 1
ATOM 743 C CA . ALA A 1 106 ? -39.017 8.333 60.993 1.00 82.50 106 ALA A CA 1
ATOM 744 C C . ALA A 1 106 ? -38.215 8.503 59.690 1.00 82.50 106 ALA A C 1
ATOM 746 O O . ALA A 1 106 ? -38.573 7.904 58.674 1.00 82.50 106 ALA A O 1
ATOM 747 N N . ARG A 1 107 ? -37.081 9.220 59.732 1.00 84.75 107 ARG A N 1
ATOM 748 C CA . ARG A 1 107 ? -36.174 9.373 58.576 1.00 84.75 107 ARG A CA 1
ATOM 749 C C . ARG A 1 107 ? -35.643 8.035 58.073 1.00 84.75 107 ARG A C 1
ATOM 751 O O . ARG A 1 107 ? -35.644 7.793 56.871 1.00 84.75 107 ARG A O 1
ATOM 758 N N . THR A 1 108 ? -35.249 7.142 58.980 1.00 84.69 108 THR A N 1
ATOM 759 C CA . THR A 1 108 ? -34.751 5.802 58.623 1.00 84.69 108 THR A CA 1
ATOM 760 C C . THR A 1 108 ? -35.830 4.970 57.921 1.00 84.69 108 THR A C 1
ATOM 762 O O . THR A 1 108 ? -35.561 4.281 56.931 1.00 84.69 108 THR A O 1
ATOM 765 N N . ARG A 1 109 ? -37.083 5.066 58.385 1.00 89.19 109 ARG A N 1
ATOM 766 C CA . ARG A 1 109 ? -38.227 4.410 57.739 1.00 89.19 109 ARG A CA 1
ATOM 767 C C . ARG A 1 109 ? -38.471 4.967 56.336 1.00 89.19 109 ARG A C 1
ATOM 769 O O . ARG A 1 109 ? -38.647 4.185 55.404 1.00 89.19 109 ARG A O 1
ATOM 776 N N . GLU A 1 110 ? -38.465 6.288 56.172 1.00 91.62 110 GLU A N 1
ATOM 777 C CA . GLU A 1 110 ? -38.663 6.928 54.865 1.00 91.62 110 GLU A CA 1
ATOM 778 C C . GLU A 1 110 ? -37.533 6.603 53.881 1.00 91.62 110 GLU A C 1
ATOM 780 O O . GLU A 1 110 ? -37.816 6.277 52.726 1.00 91.62 110 GLU A O 1
ATOM 785 N N . ALA A 1 111 ? -36.279 6.586 54.347 1.00 90.50 111 ALA A N 1
ATOM 786 C CA . ALA A 1 111 ? -35.130 6.150 53.557 1.00 90.50 111 ALA A CA 1
ATOM 787 C C . ALA A 1 111 ? -35.319 4.715 53.039 1.00 90.50 111 ALA A C 1
ATOM 789 O O . ALA A 1 111 ? -35.179 4.462 51.844 1.00 90.50 111 ALA A O 1
ATOM 790 N N . THR A 1 112 ? -35.734 3.794 53.916 1.00 91.00 112 THR A N 1
ATOM 791 C CA . THR A 1 112 ? -35.969 2.381 53.567 1.00 91.00 112 THR A CA 1
ATOM 792 C C . THR A 1 112 ? -37.101 2.220 52.546 1.00 91.00 112 THR A C 1
ATOM 794 O O . THR A 1 112 ? -36.989 1.445 51.594 1.00 91.00 112 THR A O 1
ATOM 797 N N . VAL A 1 113 ? -38.204 2.958 52.715 1.00 94.25 113 VAL A N 1
ATOM 798 C CA . VAL A 1 113 ? -39.331 2.935 51.767 1.00 94.25 113 VAL A CA 1
ATOM 799 C C . VAL A 1 113 ? -38.895 3.452 50.398 1.00 94.25 113 VAL A C 1
ATOM 801 O O . VAL A 1 113 ? -39.152 2.790 49.392 1.00 94.25 113 VAL A O 1
ATOM 804 N N . ALA A 1 114 ? -38.209 4.597 50.357 1.00 94.56 114 ALA A N 1
ATOM 805 C CA . ALA A 1 114 ? -37.701 5.175 49.119 1.00 94.56 114 ALA A CA 1
ATOM 806 C C . ALA A 1 114 ? -36.708 4.228 48.426 1.00 94.56 114 ALA A C 1
ATOM 808 O O . ALA A 1 114 ? -36.816 3.991 47.225 1.00 94.56 114 ALA A O 1
ATOM 809 N N . TYR A 1 115 ? -35.807 3.598 49.179 1.00 93.50 115 TYR A N 1
ATOM 810 C CA . TYR A 1 115 ? -34.858 2.624 48.648 1.00 93.50 115 TYR A CA 1
ATOM 811 C C . TYR A 1 115 ? -35.560 1.434 47.973 1.00 93.50 115 TYR A C 1
ATOM 813 O O . TYR A 1 115 ? -35.270 1.096 46.824 1.00 93.50 115 TYR A O 1
ATOM 821 N N . ASN A 1 116 ? -36.560 0.844 48.636 1.00 94.19 116 ASN A N 1
ATOM 822 C CA . ASN A 1 116 ? -37.326 -0.279 48.089 1.00 94.19 116 ASN A CA 1
ATOM 823 C C . ASN A 1 116 ? -38.159 0.111 46.856 1.00 94.19 116 ASN A C 1
ATOM 825 O O . ASN A 1 116 ? -38.277 -0.675 45.914 1.00 94.19 116 ASN A O 1
ATOM 829 N N . GLN A 1 117 ? -38.708 1.330 46.828 1.00 95.94 117 GLN A N 1
ATOM 830 C CA . GLN A 1 117 ? -39.372 1.882 45.641 1.00 95.94 117 GLN A CA 1
ATOM 831 C C . GLN A 1 117 ? -38.384 2.054 44.479 1.00 95.94 117 GLN A C 1
ATOM 833 O O . GLN A 1 117 ? -38.718 1.718 43.341 1.00 95.94 117 GLN A O 1
ATOM 838 N N . GLY A 1 118 ? -37.158 2.499 44.769 1.00 96.31 118 GLY A N 1
ATOM 839 C CA . GLY A 1 118 ? -36.061 2.575 43.805 1.00 96.31 118 GLY A CA 1
ATOM 840 C C . GLY A 1 118 ? -35.733 1.213 43.198 1.00 96.31 118 GLY A C 1
ATOM 841 O O . GLY A 1 118 ? -35.717 1.075 41.977 1.00 96.31 118 GLY A O 1
ATOM 842 N N . LEU A 1 119 ? -35.575 0.176 44.028 1.00 94.50 119 LEU A N 1
ATOM 843 C CA . LEU A 1 119 ? -35.350 -1.197 43.559 1.00 94.50 119 LEU A CA 1
ATOM 844 C C . LEU A 1 119 ? -36.514 -1.731 42.709 1.00 94.50 119 LEU A C 1
ATOM 846 O O . LEU A 1 119 ? -36.291 -2.415 41.709 1.00 94.50 119 LEU A O 1
ATOM 850 N N . ALA A 1 120 ? -37.759 -1.426 43.081 1.00 95.31 120 ALA A N 1
ATOM 851 C CA . ALA A 1 120 ? -38.936 -1.844 42.320 1.00 95.31 120 ALA A CA 1
ATOM 852 C C . ALA A 1 120 ? -39.010 -1.178 40.935 1.00 95.31 120 ALA A C 1
ATOM 854 O O . ALA A 1 120 ? -39.405 -1.833 39.969 1.00 95.31 120 ALA A O 1
ATOM 855 N N . ALA A 1 121 ? -38.620 0.095 40.829 1.00 95.56 121 ALA A N 1
ATOM 856 C CA . ALA A 1 121 ? -38.509 0.807 39.558 1.00 95.56 121 ALA A CA 1
ATOM 857 C C . ALA A 1 121 ? -37.332 0.290 38.715 1.00 95.56 121 ALA A C 1
ATOM 859 O O . ALA A 1 121 ? -37.492 0.033 37.523 1.00 95.56 121 ALA A O 1
ATOM 860 N N . LEU A 1 122 ? -36.186 0.028 39.352 1.00 92.75 122 LEU A N 1
ATOM 861 C CA . LEU A 1 122 ? -34.996 -0.525 38.707 1.00 92.75 122 LEU A CA 1
ATOM 862 C C . LEU A 1 122 ? -35.282 -1.869 38.025 1.00 92.75 122 LEU A C 1
ATOM 864 O O . LEU A 1 122 ? -34.887 -2.077 36.882 1.00 92.75 122 LEU A O 1
ATOM 868 N N . LYS A 1 123 ? -36.035 -2.759 38.688 1.00 93.19 123 LYS A N 1
ATOM 869 C CA . LYS A 1 123 ? -36.474 -4.048 38.117 1.00 93.19 123 LYS A CA 1
ATOM 870 C C . LYS A 1 123 ? -37.340 -3.905 36.863 1.00 93.19 123 LYS A C 1
ATOM 872 O O . LYS A 1 123 ? -37.446 -4.853 36.095 1.00 93.19 123 LYS A O 1
ATOM 877 N N . LYS A 1 124 ? -37.979 -2.750 36.673 1.00 94.88 124 LYS A N 1
ATOM 878 C CA . LYS A 1 124 ? -38.791 -2.423 35.493 1.00 94.88 124 LYS A CA 1
ATOM 879 C C . LYS A 1 124 ? -38.009 -1.621 34.448 1.00 94.88 124 LYS A C 1
ATOM 881 O O . LYS A 1 124 ? -38.613 -1.171 33.481 1.00 94.88 124 LYS A O 1
ATOM 886 N N . SER A 1 125 ? -36.709 -1.399 34.668 1.00 93.88 125 SER A N 1
ATOM 887 C CA . SER A 1 125 ? -35.871 -0.500 33.863 1.00 93.88 125 SER A CA 1
ATOM 888 C C . SER A 1 125 ? -36.424 0.930 33.776 1.00 93.88 125 SER A C 1
ATOM 890 O O . SER A 1 125 ? -36.133 1.660 32.832 1.00 93.88 125 SER A O 1
ATOM 892 N N . ASP A 1 126 ? -37.217 1.349 34.767 1.00 96.00 126 ASP A N 1
ATOM 893 C CA . ASP A 1 126 ? -37.707 2.720 34.887 1.00 96.00 126 ASP A CA 1
ATOM 894 C C . ASP A 1 126 ? -36.628 3.567 35.569 1.00 96.00 126 ASP A C 1
ATOM 896 O O . ASP A 1 126 ? -36.599 3.736 36.793 1.00 96.00 126 ASP A O 1
ATOM 900 N N . TRP A 1 127 ? -35.680 4.033 34.755 1.00 94.75 127 TRP A N 1
ATOM 901 C CA . TRP A 1 127 ? -34.488 4.738 35.219 1.00 94.75 127 TRP A CA 1
ATOM 902 C C . TRP A 1 127 ? -34.825 6.059 35.915 1.00 94.75 127 TRP A C 1
ATOM 904 O O . TRP A 1 127 ? -34.187 6.409 36.904 1.00 94.75 127 TRP A O 1
ATOM 914 N N . ASP A 1 128 ? -35.837 6.786 35.445 1.00 96.06 128 ASP A N 1
ATOM 915 C CA . ASP A 1 128 ? -36.203 8.079 36.025 1.00 96.06 128 ASP A CA 1
ATOM 916 C C . ASP A 1 128 ? -36.820 7.915 37.412 1.00 96.06 128 ASP A C 1
ATOM 918 O O . ASP A 1 128 ? -36.364 8.545 38.374 1.00 96.06 128 ASP A O 1
ATOM 922 N N . THR A 1 129 ? -37.789 7.006 37.550 1.00 96.81 129 THR A N 1
ATOM 923 C CA . THR A 1 129 ? -38.403 6.711 38.848 1.00 96.81 129 THR A CA 1
ATOM 924 C C . THR A 1 129 ? -37.389 6.087 39.807 1.00 96.81 129 THR A C 1
ATOM 926 O O . THR A 1 129 ? -37.384 6.411 40.999 1.00 96.81 129 THR A O 1
ATOM 929 N N . ALA A 1 130 ? -36.490 5.226 39.318 1.00 97.06 130 ALA A N 1
ATOM 930 C CA . ALA A 1 130 ? -35.422 4.657 40.135 1.00 97.06 130 ALA A CA 1
ATOM 931 C C . ALA A 1 130 ? -34.474 5.749 40.653 1.00 97.06 130 ALA A C 1
ATOM 933 O O . ALA A 1 130 ? -34.236 5.829 41.858 1.00 97.06 130 ALA A O 1
ATOM 934 N N . ALA A 1 131 ? -33.997 6.642 39.779 1.00 96.62 131 ALA A N 1
ATOM 935 C CA . ALA A 1 131 ? -33.118 7.744 40.163 1.00 96.62 131 ALA A CA 1
ATOM 936 C C . ALA A 1 131 ? -33.784 8.680 41.179 1.00 96.62 131 ALA A C 1
ATOM 938 O O . ALA A 1 131 ? -33.142 9.101 42.142 1.00 96.62 131 ALA A O 1
ATOM 939 N N . GLN A 1 132 ? -35.072 8.989 40.996 1.00 96.75 132 GLN A N 1
ATOM 940 C CA . GLN A 1 132 ? -35.820 9.819 41.937 1.00 96.75 132 GLN A CA 1
ATOM 941 C C . GLN A 1 132 ? -35.890 9.166 43.322 1.00 96.75 132 GLN A C 1
ATOM 943 O O . GLN A 1 132 ? -35.634 9.824 44.330 1.00 96.75 132 GLN A O 1
ATOM 948 N N . ASN A 1 133 ? -36.216 7.876 43.387 1.00 97.31 133 ASN A N 1
ATOM 949 C CA . ASN A 1 133 ? -36.397 7.180 44.656 1.00 97.31 133 ASN A CA 1
ATOM 950 C C . ASN A 1 133 ? -35.071 6.885 45.374 1.00 97.31 133 ASN A C 1
ATOM 952 O O . ASN A 1 133 ? -34.997 7.089 46.584 1.00 97.31 133 ASN A O 1
ATOM 956 N N . PHE A 1 134 ? -33.999 6.528 44.660 1.00 96.44 134 PHE A N 1
ATOM 957 C CA . PHE A 1 134 ? -32.667 6.420 45.269 1.00 96.44 134 PHE A CA 1
ATOM 958 C C . PHE A 1 134 ? -32.121 7.780 45.716 1.00 96.44 134 PHE A C 1
ATOM 960 O O . PHE A 1 134 ? -31.543 7.878 46.795 1.00 96.44 134 PHE A O 1
ATOM 967 N N . GLY A 1 135 ? -32.378 8.850 44.954 1.00 94.75 135 GLY A N 1
ATOM 968 C CA . GLY A 1 135 ? -32.061 10.216 45.375 1.00 94.75 135 GLY A CA 1
ATOM 969 C C . GLY A 1 135 ? -32.795 10.623 46.654 1.00 94.75 135 GLY A C 1
ATOM 970 O O . GLY A 1 135 ? -32.191 11.211 47.546 1.00 94.75 135 GLY A O 1
ATOM 971 N N . ARG A 1 136 ? -34.077 10.253 46.791 1.00 95.50 136 ARG A N 1
ATOM 972 C CA . ARG A 1 136 ? -34.844 10.449 48.035 1.00 95.50 136 ARG A CA 1
ATOM 973 C C . ARG A 1 136 ? -34.272 9.631 49.192 1.00 95.50 136 ARG A C 1
ATOM 975 O O . ARG A 1 136 ? -34.123 10.175 50.280 1.00 95.50 136 ARG A O 1
ATOM 982 N N . ALA A 1 137 ? -33.925 8.365 48.966 1.00 93.75 137 ALA A N 1
ATOM 983 C CA . ALA A 1 137 ? -33.315 7.516 49.989 1.00 93.75 137 ALA A CA 1
ATOM 984 C C . ALA A 1 137 ? -31.998 8.117 50.510 1.00 93.75 137 ALA A C 1
ATOM 986 O O . ALA A 1 137 ? -31.836 8.273 51.719 1.00 93.75 137 ALA A O 1
ATOM 987 N N . ALA A 1 138 ? -31.120 8.559 49.604 1.00 91.88 138 ALA A N 1
ATOM 988 C CA . ALA A 1 138 ? -29.878 9.246 49.950 1.00 91.88 138 ALA A CA 1
ATOM 989 C C . ALA A 1 138 ? -30.117 10.609 50.629 1.00 91.88 138 ALA A C 1
ATOM 991 O O . ALA A 1 138 ? -29.344 11.010 51.489 1.00 91.88 138 ALA A O 1
ATOM 992 N N . ALA A 1 139 ? -31.196 11.328 50.304 1.00 91.44 139 ALA A N 1
ATOM 993 C CA . ALA A 1 139 ? -31.532 12.577 50.991 1.00 91.44 139 ALA A CA 1
ATOM 994 C C . ALA A 1 139 ? -31.954 12.349 52.456 1.00 91.44 139 ALA A C 1
ATOM 996 O O . ALA A 1 139 ? -31.601 13.144 53.327 1.00 91.44 139 ALA A O 1
ATOM 997 N N . PHE A 1 140 ? -32.687 11.266 52.739 1.00 90.50 140 PHE A N 1
ATOM 998 C CA . PHE A 1 140 ? -33.071 10.892 54.106 1.00 90.50 140 PHE A CA 1
ATOM 999 C C . PHE A 1 140 ? -31.931 10.238 54.894 1.00 90.50 140 PHE A C 1
ATOM 1001 O O . PHE A 1 140 ? -31.881 10.384 56.116 1.00 90.50 140 PHE A O 1
ATOM 1008 N N . SER A 1 141 ? -31.015 9.553 54.205 1.00 87.19 141 SER A N 1
ATOM 1009 C CA . SER A 1 141 ? -29.823 8.924 54.777 1.00 87.19 141 SER A CA 1
ATOM 1010 C C . SER A 1 141 ? -28.581 9.213 53.913 1.00 87.19 141 SER A C 1
ATOM 1012 O O . SER A 1 141 ? -28.197 8.387 53.082 1.00 87.19 141 SER A O 1
ATOM 1014 N N . PRO A 1 142 ? -27.917 10.375 54.092 1.00 83.81 142 PRO A N 1
ATOM 1015 C CA . PRO A 1 142 ? -26.788 10.795 53.246 1.00 83.81 142 PRO A CA 1
ATOM 1016 C C . PRO A 1 142 ? -25.555 9.885 53.280 1.00 83.81 142 PRO A C 1
ATOM 1018 O O . PRO A 1 142 ? -24.699 9.995 52.410 1.00 83.81 142 PRO A O 1
ATOM 1021 N N . GLY A 1 143 ? -25.447 9.005 54.280 1.00 82.25 143 GLY A N 1
ATOM 1022 C CA . GLY A 1 143 ? -24.377 8.011 54.399 1.00 82.25 143 GLY A CA 1
ATOM 1023 C C . GLY A 1 143 ? -24.750 6.619 53.882 1.00 82.25 143 GLY A C 1
ATOM 1024 O O . GLY A 1 143 ? -23.980 5.681 54.081 1.00 82.25 143 GLY A O 1
ATOM 1025 N N . ASP A 1 144 ? -25.926 6.447 53.271 1.00 88.31 144 ASP A N 1
ATOM 1026 C CA . ASP A 1 144 ? -26.333 5.165 52.696 1.00 88.31 144 ASP A CA 1
ATOM 1027 C C . ASP A 1 144 ? -25.583 4.906 51.382 1.00 88.31 144 ASP A C 1
ATOM 1029 O O . ASP A 1 144 ? -26.014 5.274 50.284 1.00 88.31 144 ASP A O 1
ATOM 1033 N N . ALA A 1 145 ? -24.436 4.241 51.512 1.00 90.06 145 ALA A N 1
ATOM 1034 C CA . ALA A 1 145 ? -23.594 3.859 50.390 1.00 90.06 145 ALA A CA 1
ATOM 1035 C C . ALA A 1 145 ? -24.316 2.951 49.379 1.00 90.06 145 ALA A C 1
ATOM 1037 O O . ALA A 1 145 ? -23.995 2.989 48.190 1.00 90.06 145 ALA A O 1
ATOM 1038 N N . GLY A 1 146 ? -25.305 2.163 49.815 1.00 88.81 146 GLY A N 1
ATOM 1039 C CA . GLY A 1 146 ? -26.121 1.338 48.927 1.00 88.81 146 GLY A CA 1
ATOM 1040 C C . GLY A 1 146 ? -27.016 2.204 48.045 1.00 88.81 146 GLY A C 1
ATOM 1041 O O . GLY A 1 146 ? -26.974 2.092 46.818 1.00 88.81 146 GLY A O 1
ATOM 1042 N N . ALA A 1 147 ? -27.774 3.122 48.653 1.00 91.62 147 ALA A N 1
ATOM 1043 C CA . ALA A 1 147 ? -28.635 4.059 47.927 1.00 91.62 147 ALA A CA 1
ATOM 1044 C C . ALA A 1 147 ? -27.838 4.925 46.938 1.00 91.62 147 ALA A C 1
ATOM 1046 O O . ALA A 1 147 ? -28.249 5.087 45.787 1.00 91.62 147 ALA A O 1
ATOM 1047 N N . LEU A 1 148 ? -26.678 5.434 47.361 1.00 95.19 148 LEU A N 1
ATOM 1048 C CA . LEU A 1 148 ? -25.785 6.235 46.522 1.00 95.19 148 LEU A CA 1
ATOM 1049 C C . LEU A 1 148 ? -25.169 5.418 45.372 1.00 95.19 148 LEU A C 1
ATOM 1051 O O . LEU A 1 148 ? -25.120 5.907 44.242 1.00 95.19 148 LEU A O 1
ATOM 1055 N N . SER A 1 149 ? -24.783 4.159 45.615 1.00 94.19 149 SER A N 1
ATOM 1056 C CA . SER A 1 149 ? -24.276 3.257 44.566 1.00 94.19 149 SER A CA 1
ATOM 1057 C C . SER A 1 149 ? -25.329 2.997 43.490 1.00 94.19 149 SER A C 1
ATOM 1059 O O . SER A 1 149 ? -25.033 3.083 42.296 1.00 94.19 149 SER A O 1
ATOM 1061 N N . PHE A 1 150 ? -26.577 2.730 43.892 1.00 94.50 150 PHE A N 1
ATOM 1062 C CA . PHE A 1 150 ? -27.682 2.533 42.955 1.00 94.50 150 PHE A CA 1
ATOM 1063 C C . PHE A 1 150 ? -28.084 3.811 42.225 1.00 94.50 150 PHE A C 1
ATOM 1065 O O . PHE A 1 150 ? -28.365 3.763 41.028 1.00 94.50 150 PHE A O 1
ATOM 1072 N N . LEU A 1 151 ? -28.077 4.962 42.903 1.00 96.62 151 LEU A N 1
ATOM 1073 C CA . LEU A 1 151 ? -28.286 6.250 42.248 1.00 96.62 151 LEU A CA 1
ATOM 1074 C C . LEU A 1 151 ? -27.233 6.472 41.158 1.00 96.62 151 LEU A C 1
ATOM 1076 O O . LEU A 1 151 ? -27.583 6.766 40.016 1.00 96.62 151 LEU A O 1
ATOM 1080 N N . GLY A 1 152 ? -25.959 6.272 41.498 1.00 96.56 152 GLY A N 1
ATOM 1081 C CA . GLY A 1 152 ? -24.844 6.366 40.565 1.00 96.56 152 GLY A CA 1
ATOM 1082 C C . GLY A 1 152 ? -24.995 5.430 39.368 1.00 96.56 152 GLY A C 1
ATOM 1083 O O . GLY A 1 152 ? -24.907 5.864 38.221 1.00 96.56 152 GLY A O 1
ATOM 1084 N N . TYR A 1 153 ? -25.322 4.164 39.628 1.00 94.94 153 TYR A N 1
ATOM 1085 C CA . TYR A 1 153 ? -25.611 3.163 38.604 1.00 94.94 153 TYR A CA 1
ATOM 1086 C C . TYR A 1 153 ? -26.721 3.598 37.639 1.00 94.94 153 TYR A C 1
ATOM 1088 O O . TYR A 1 153 ? -26.556 3.534 36.422 1.00 94.94 153 TYR A O 1
ATOM 1096 N N . VAL A 1 154 ? -27.854 4.071 38.163 1.00 96.75 154 VAL A N 1
ATOM 1097 C CA . VAL A 1 154 ? -28.979 4.510 37.330 1.00 96.75 154 VAL A CA 1
ATOM 1098 C C . VAL A 1 154 ? -28.588 5.730 36.493 1.00 96.75 154 VAL A C 1
ATOM 1100 O O . VAL A 1 154 ? -28.941 5.808 35.317 1.00 96.75 154 VAL A O 1
ATOM 1103 N N . ARG A 1 155 ? -27.801 6.658 37.048 1.00 97.25 155 ARG A N 1
ATOM 1104 C CA . ARG A 1 155 ? -27.276 7.808 36.295 1.00 97.25 155 ARG A CA 1
ATOM 1105 C C . ARG A 1 155 ? -26.330 7.392 35.164 1.00 97.25 155 ARG A C 1
ATOM 1107 O O . ARG A 1 155 ? -26.369 8.031 34.113 1.00 97.25 155 ARG A O 1
ATOM 1114 N N . LEU A 1 156 ? -25.560 6.308 35.318 1.00 95.44 156 LEU A N 1
ATOM 1115 C CA . LEU A 1 156 ? -24.784 5.725 34.213 1.00 95.44 156 LEU A CA 1
ATOM 1116 C C . LEU A 1 156 ? -25.692 5.251 33.072 1.00 95.44 156 LEU A C 1
ATOM 1118 O O . LEU A 1 156 ? -25.425 5.576 31.918 1.00 95.44 156 LEU A O 1
ATOM 1122 N N . GLN A 1 157 ? -26.797 4.559 33.379 1.00 93.94 157 GLN A N 1
ATOM 1123 C CA . GLN A 1 157 ? -27.763 4.118 32.356 1.00 93.94 157 GLN A CA 1
ATOM 1124 C C . GLN A 1 157 ? -28.392 5.302 31.611 1.00 93.94 157 GLN A C 1
ATOM 1126 O O . GLN A 1 157 ? -28.650 5.239 30.411 1.00 93.94 157 GLN A O 1
ATOM 1131 N N . GLN A 1 158 ? -28.579 6.418 32.314 1.00 95.00 158 GLN A N 1
ATOM 1132 C CA . GLN A 1 158 ? -29.075 7.672 31.749 1.00 95.00 158 GLN A CA 1
ATOM 1133 C C . GLN A 1 158 ? -28.009 8.481 30.997 1.00 95.00 158 GLN A C 1
ATOM 1135 O O . GLN A 1 158 ? -28.315 9.568 30.510 1.00 95.00 158 GLN A O 1
ATOM 1140 N N . LYS A 1 159 ? -26.763 7.994 30.914 1.00 95.94 159 LYS A N 1
ATOM 1141 C CA . LYS A 1 159 ? -25.616 8.714 30.335 1.00 95.94 159 LYS A CA 1
ATOM 1142 C C . LYS A 1 159 ? -25.324 10.060 31.012 1.00 95.94 159 LYS A C 1
ATOM 1144 O O . LYS A 1 159 ? -24.761 10.969 30.408 1.00 95.94 159 LYS A O 1
ATOM 1149 N N . ARG A 1 160 ? -25.709 10.197 32.284 1.00 96.94 160 ARG A N 1
ATOM 1150 C CA . ARG A 1 160 ? -25.480 11.384 33.119 1.00 96.94 160 ARG A CA 1
ATOM 1151 C C . ARG A 1 160 ? -24.198 11.191 33.924 1.00 96.94 160 ARG A C 1
ATOM 1153 O O . ARG A 1 160 ? -24.245 10.921 35.121 1.00 96.94 160 ARG A O 1
ATOM 1160 N N . TRP A 1 161 ? -23.056 11.273 33.244 1.00 95.75 161 TRP A N 1
ATOM 1161 C CA . TRP A 1 161 ? -21.756 10.849 33.778 1.00 95.75 161 TRP A CA 1
ATOM 1162 C C . TRP A 1 161 ? -21.312 11.620 35.021 1.00 95.75 161 TRP A C 1
ATOM 1164 O O . TRP A 1 161 ? -20.833 11.004 35.969 1.00 95.75 161 TRP A O 1
ATOM 1174 N N . ASP A 1 162 ? -21.507 12.939 35.048 1.00 96.94 162 ASP A N 1
ATOM 1175 C CA . ASP A 1 162 ? -21.143 13.765 36.205 1.00 96.94 162 ASP A CA 1
ATOM 1176 C C . ASP A 1 162 ? -22.015 13.458 37.424 1.00 96.94 162 ASP A C 1
ATOM 1178 O O . ASP A 1 162 ? -21.502 13.262 38.523 1.00 96.94 162 ASP A O 1
ATOM 1182 N N . ASP A 1 163 ? -23.330 13.334 37.230 1.00 96.62 163 ASP A N 1
ATOM 1183 C CA . ASP A 1 163 ? -24.254 12.976 38.312 1.00 96.62 163 ASP A CA 1
ATOM 1184 C C . ASP A 1 163 ? -23.989 11.565 38.839 1.00 96.62 163 ASP A C 1
ATOM 1186 O O . ASP A 1 163 ? -24.083 11.321 40.043 1.00 96.62 163 ASP A O 1
ATOM 1190 N N . ALA A 1 164 ? -23.650 10.639 37.937 1.00 97.50 164 ALA A N 1
ATOM 1191 C CA . ALA A 1 164 ? -23.244 9.293 38.301 1.00 97.50 164 ALA A CA 1
ATOM 1192 C C . ALA A 1 164 ? -21.983 9.327 39.158 1.00 97.50 164 ALA A C 1
ATOM 1194 O O . ALA A 1 164 ? -21.984 8.792 40.262 1.00 97.50 164 ALA A O 1
ATOM 1195 N N . LEU A 1 165 ? -20.932 9.993 38.678 1.00 97.31 165 LEU A N 1
ATOM 1196 C CA . LEU A 1 165 ? -19.654 10.061 39.370 1.00 97.31 165 LEU A CA 1
ATOM 1197 C C . LEU A 1 165 ? -19.791 10.724 40.747 1.00 97.31 165 LEU A C 1
ATOM 1199 O O . LEU A 1 165 ? -19.263 10.197 41.719 1.00 97.31 165 LEU A O 1
ATOM 1203 N N . ASN A 1 166 ? -20.570 11.804 40.857 1.00 96.38 166 ASN A N 1
ATOM 1204 C CA . ASN A 1 166 ? -20.849 12.462 42.137 1.00 96.38 166 ASN A CA 1
ATOM 1205 C C . ASN A 1 166 ? -21.500 11.506 43.149 1.00 96.38 166 ASN A C 1
ATOM 1207 O O . ASN A 1 166 ? -21.067 11.431 44.298 1.00 96.38 166 ASN A O 1
ATOM 1211 N N . ALA A 1 167 ? -22.519 10.750 42.728 1.00 95.88 167 ALA A N 1
ATOM 1212 C CA . ALA A 1 167 ? -23.184 9.783 43.600 1.00 95.88 167 ALA A CA 1
ATOM 1213 C C . ALA A 1 167 ? -22.268 8.602 43.969 1.00 95.88 167 ALA A C 1
ATOM 1215 O O . ALA A 1 167 ? -22.252 8.175 45.121 1.00 95.88 167 ALA A O 1
ATOM 1216 N N . LEU A 1 168 ? -21.476 8.096 43.018 1.00 96.50 168 LEU A N 1
ATOM 1217 C CA . LEU A 1 168 ? -20.572 6.964 43.240 1.00 96.50 168 LEU A CA 1
ATOM 1218 C C . LEU A 1 168 ? -19.397 7.331 44.161 1.00 96.50 168 LEU A C 1
ATOM 1220 O O . LEU A 1 168 ? -19.053 6.549 45.042 1.00 96.50 168 LEU A O 1
ATOM 1224 N N . LEU A 1 169 ? -18.810 8.522 44.019 1.00 95.75 169 LEU A N 1
ATOM 1225 C CA . LEU A 1 169 ? -17.756 8.990 44.928 1.00 95.75 169 LEU A CA 1
ATOM 1226 C C . LEU A 1 169 ? -18.300 9.198 46.350 1.00 95.75 169 LEU A C 1
ATOM 1228 O O . LEU A 1 169 ? -17.678 8.758 47.313 1.00 95.75 169 LEU A O 1
ATOM 1232 N N . ALA A 1 170 ? -19.513 9.746 46.492 1.00 94.19 170 ALA A N 1
ATOM 1233 C CA . ALA A 1 170 ? -20.173 9.839 47.797 1.00 94.19 170 ALA A CA 1
ATOM 1234 C C . ALA A 1 170 ? -20.452 8.451 48.415 1.00 94.19 170 ALA A C 1
ATOM 1236 O O . ALA A 1 170 ? -20.317 8.261 49.629 1.00 94.19 170 ALA A O 1
ATOM 1237 N N . ALA A 1 171 ? -20.810 7.459 47.590 1.00 94.31 171 ALA A N 1
ATOM 1238 C CA . ALA A 1 171 ? -20.953 6.073 48.033 1.00 94.31 171 ALA A CA 1
ATOM 1239 C C . ALA A 1 171 ? -19.615 5.480 48.502 1.00 94.31 171 ALA A C 1
ATOM 1241 O O . ALA A 1 171 ? -19.582 4.748 49.488 1.00 94.31 171 ALA A O 1
ATOM 1242 N N . GLN A 1 172 ? -18.512 5.809 47.826 1.00 93.44 172 GLN A N 1
ATOM 1243 C CA . GLN A 1 172 ? -17.174 5.337 48.183 1.00 93.44 172 GLN A CA 1
ATOM 1244 C C . GLN A 1 172 ? -16.716 5.905 49.532 1.00 93.44 172 GLN A C 1
ATOM 1246 O O . GLN A 1 172 ? -16.197 5.160 50.364 1.00 93.44 172 GLN A O 1
ATOM 1251 N N . ASP A 1 173 ? -16.968 7.191 49.779 1.00 91.06 173 ASP A N 1
ATOM 1252 C CA . ASP A 1 173 ? -16.597 7.867 51.027 1.00 91.06 173 ASP A CA 1
ATOM 1253 C C . ASP A 1 173 ? -17.380 7.341 52.244 1.00 91.06 173 ASP A C 1
ATOM 1255 O O . ASP A 1 173 ? -16.829 7.208 53.345 1.00 91.06 173 ASP A O 1
ATOM 1259 N N . SER A 1 174 ? -18.663 7.015 52.051 1.00 87.88 174 SER A N 1
ATOM 1260 C CA . SER A 1 174 ? -19.560 6.510 53.104 1.00 87.88 174 SER A CA 1
ATOM 1261 C C . SER A 1 174 ? -19.521 4.983 53.283 1.00 87.88 174 SER A C 1
ATOM 1263 O O . SER A 1 174 ? -19.801 4.473 54.369 1.00 87.88 174 SER A O 1
ATOM 1265 N N . GLY A 1 175 ? -19.119 4.236 52.253 1.00 75.75 175 GLY A N 1
ATOM 1266 C CA . GLY A 1 175 ? -19.246 2.780 52.142 1.00 75.75 175 GLY A CA 1
ATOM 1267 C C . GLY A 1 175 ? -18.155 1.931 52.792 1.00 75.75 175 GLY A C 1
ATOM 1268 O O . GLY A 1 175 ? -17.875 0.840 52.301 1.00 75.75 175 GLY A O 1
ATOM 1269 N N . LYS A 1 176 ? -17.557 2.363 53.912 1.00 68.31 176 LYS A N 1
ATOM 1270 C CA . LYS A 1 176 ? -16.450 1.630 54.575 1.00 68.31 176 LYS A CA 1
ATOM 1271 C C . LYS A 1 176 ? -16.808 0.207 55.040 1.00 68.31 176 LYS A C 1
ATOM 1273 O O . LYS A 1 176 ? -15.905 -0.582 55.299 1.00 68.31 176 LYS A O 1
ATOM 1278 N N . ASN A 1 177 ? -18.102 -0.115 55.121 1.00 71.56 177 ASN A N 1
ATOM 1279 C CA . ASN A 1 177 ? -18.629 -1.409 55.566 1.00 71.56 177 ASN A CA 1
ATOM 1280 C C . ASN A 1 177 ? -19.276 -2.241 54.440 1.00 71.56 177 ASN A C 1
ATOM 1282 O O . ASN A 1 177 ? -19.909 -3.253 54.735 1.00 71.56 177 ASN A O 1
ATOM 1286 N N . LEU A 1 178 ? -19.178 -1.823 53.172 1.00 83.62 178 LEU A N 1
ATOM 1287 C CA . LEU A 1 178 ? -19.676 -2.629 52.052 1.00 83.62 178 LEU A CA 1
ATOM 1288 C C . LEU A 1 178 ? -18.906 -3.954 51.969 1.00 83.62 178 LEU A C 1
ATOM 1290 O O . LEU A 1 178 ? -17.715 -3.999 52.275 1.00 83.62 178 LEU A O 1
ATOM 1294 N N . ASP A 1 179 ? -19.558 -5.031 51.531 1.00 89.50 179 ASP A N 1
ATOM 1295 C CA . ASP A 1 179 ? -18.838 -6.271 51.240 1.00 89.50 179 ASP A CA 1
ATOM 1296 C C . ASP A 1 179 ? -17.915 -6.113 50.015 1.00 89.50 179 ASP A C 1
ATOM 1298 O O . ASP A 1 179 ? -18.043 -5.181 49.217 1.00 89.50 179 ASP A O 1
ATOM 1302 N N . VAL A 1 180 ? -16.965 -7.037 49.864 1.00 90.44 180 VAL A N 1
ATOM 1303 C CA . VAL A 1 180 ? -15.942 -6.995 48.803 1.00 90.44 180 VAL A CA 1
ATOM 1304 C C . VAL A 1 180 ? -16.561 -6.917 47.403 1.00 90.44 180 VAL A C 1
ATOM 1306 O O . VAL A 1 180 ? -16.040 -6.216 46.531 1.00 90.44 180 VAL A O 1
ATOM 1309 N N . ARG A 1 181 ? -17.689 -7.597 47.175 1.00 89.19 181 ARG A N 1
ATOM 1310 C CA . ARG A 1 181 ? -18.355 -7.627 45.870 1.00 89.19 181 ARG A CA 1
ATOM 1311 C C . ARG A 1 181 ? -19.004 -6.280 45.565 1.00 89.19 181 ARG A C 1
ATOM 1313 O O . ARG A 1 181 ? -18.803 -5.749 44.475 1.00 89.19 181 ARG A O 1
ATOM 1320 N N . ALA A 1 182 ? -19.728 -5.710 46.523 1.00 89.62 182 ALA A N 1
ATOM 1321 C CA . ALA A 1 182 ? -20.345 -4.395 46.401 1.00 89.62 182 ALA A CA 1
ATOM 1322 C C . ALA A 1 182 ? -19.294 -3.286 46.215 1.00 89.62 182 ALA A C 1
ATOM 1324 O O . ALA A 1 182 ? -19.466 -2.412 45.366 1.00 89.62 182 ALA A O 1
ATOM 1325 N N . GLN A 1 183 ? -18.164 -3.356 46.931 1.00 92.81 183 GLN A N 1
ATOM 1326 C CA . GLN A 1 183 ? -17.043 -2.428 46.730 1.00 92.81 183 GLN A CA 1
ATOM 1327 C C . GLN A 1 183 ? -16.439 -2.546 45.320 1.00 92.81 183 GLN A C 1
ATOM 1329 O O . GLN A 1 183 ? -16.189 -1.532 44.667 1.00 92.81 183 GLN A O 1
ATOM 1334 N N . SER A 1 184 ? -16.247 -3.769 44.816 1.00 94.56 184 SER A N 1
ATOM 1335 C CA . SER A 1 184 ? -15.710 -4.008 43.466 1.00 94.56 184 SER A CA 1
ATOM 1336 C C . SER A 1 184 ? -16.652 -3.488 42.372 1.00 94.56 184 SER A C 1
ATOM 1338 O O . SER A 1 184 ? -16.207 -2.865 41.407 1.00 94.56 184 SER A O 1
ATOM 1340 N N . GLN A 1 185 ? -17.965 -3.678 42.544 1.00 94.12 185 GLN A N 1
ATOM 1341 C CA . GLN A 1 185 ? -18.996 -3.133 41.653 1.00 94.12 185 GLN A CA 1
ATOM 1342 C C . GLN A 1 185 ? -18.987 -1.603 41.629 1.00 94.12 185 GLN A C 1
ATOM 1344 O O . GLN A 1 185 ? -19.007 -1.002 40.553 1.00 94.12 185 GLN A O 1
ATOM 1349 N N . LEU A 1 186 ? -18.916 -0.976 42.805 1.00 95.25 186 LEU A N 1
ATOM 1350 C CA . LEU A 1 186 ? -18.835 0.474 42.943 1.00 95.25 186 LEU A CA 1
ATOM 1351 C C . LEU A 1 186 ? -17.611 1.039 42.209 1.00 95.25 186 LEU A C 1
ATOM 1353 O O . LEU A 1 186 ? -17.752 1.939 41.382 1.00 95.25 186 LEU A O 1
ATOM 1357 N N . LEU A 1 187 ? -16.426 0.472 42.450 1.00 97.19 187 LEU A N 1
ATOM 1358 C CA . LEU A 1 187 ? -15.181 0.889 41.800 1.00 97.19 187 LEU A CA 1
ATOM 1359 C C . LEU A 1 187 ? -15.221 0.698 40.279 1.00 97.19 187 LEU A C 1
ATOM 1361 O O . LEU A 1 187 ? -14.783 1.575 39.537 1.00 97.19 187 LEU A O 1
ATOM 1365 N N . ASN A 1 188 ? -15.810 -0.394 39.791 1.00 97.81 188 ASN A N 1
ATOM 1366 C CA . ASN A 1 188 ? -16.039 -0.572 38.358 1.00 97.81 188 ASN A CA 1
ATOM 1367 C C . ASN A 1 188 ? -16.955 0.506 37.772 1.00 97.81 188 ASN A C 1
ATOM 1369 O O . ASN A 1 188 ? -16.667 1.030 36.701 1.00 97.81 188 ASN A O 1
ATOM 1373 N N . ASN A 1 189 ? -18.029 0.873 38.468 1.00 97.62 189 ASN A N 1
ATOM 1374 C CA . ASN A 1 189 ? -18.937 1.920 38.004 1.00 97.62 189 ASN A CA 1
ATOM 1375 C C . ASN A 1 189 ? -18.257 3.299 37.995 1.00 97.62 189 ASN A C 1
ATOM 1377 O O . ASN A 1 189 ? -18.461 4.067 37.055 1.00 97.62 189 ASN A O 1
ATOM 1381 N N . ILE A 1 190 ? -17.405 3.595 38.986 1.00 98.00 190 ILE A N 1
ATOM 1382 C CA . ILE A 1 190 ? -16.556 4.801 39.001 1.00 98.00 190 ILE A CA 1
ATOM 1383 C C . ILE A 1 190 ? -15.617 4.792 37.792 1.00 98.00 190 ILE A C 1
ATOM 1385 O O . ILE A 1 190 ? -15.536 5.779 37.058 1.00 98.00 190 ILE A O 1
ATOM 1389 N N . GLY A 1 191 ? -14.953 3.661 37.539 1.00 97.94 191 GLY A N 1
ATOM 1390 C CA . GLY A 1 191 ? -14.073 3.505 36.386 1.00 97.94 191 GLY A CA 1
ATOM 1391 C C . GLY A 1 191 ? -14.803 3.708 35.060 1.00 97.94 191 GLY A C 1
ATOM 1392 O O . GLY A 1 191 ? -14.326 4.429 34.185 1.00 97.94 191 GLY A O 1
ATOM 1393 N N . PHE A 1 192 ? -16.006 3.148 34.938 1.00 97.06 192 PHE A N 1
ATOM 1394 C CA . PHE A 1 192 ? -16.853 3.291 33.760 1.00 97.06 192 PHE A CA 1
ATOM 1395 C C . PHE A 1 192 ? -17.310 4.742 33.547 1.00 97.06 192 PHE A C 1
ATOM 1397 O O . PHE A 1 192 ? -17.293 5.222 32.411 1.00 97.06 192 PHE A O 1
ATOM 1404 N N . ALA A 1 193 ? -17.660 5.462 34.619 1.00 97.38 193 ALA A N 1
ATOM 1405 C CA . ALA A 1 193 ? -17.993 6.885 34.560 1.00 97.38 193 ALA A CA 1
ATOM 1406 C C . ALA A 1 193 ? -16.817 7.709 34.014 1.00 97.38 193 ALA A C 1
ATOM 1408 O O . ALA A 1 193 ? -16.982 8.457 33.052 1.00 97.38 193 ALA A O 1
ATOM 1409 N N . HIS A 1 194 ? -15.618 7.523 34.577 1.00 97.81 194 HIS A N 1
ATOM 1410 C CA . HIS A 1 194 ? -14.405 8.204 34.120 1.00 97.81 194 HIS A CA 1
ATOM 1411 C C . HIS A 1 194 ? -14.052 7.863 32.667 1.00 97.81 194 HIS A C 1
ATOM 1413 O O . HIS A 1 194 ? -13.676 8.747 31.901 1.00 97.81 194 HIS A O 1
ATOM 1419 N N . TRP A 1 195 ? -14.206 6.603 32.248 1.00 95.62 195 TRP A N 1
ATOM 1420 C CA . TRP A 1 195 ? -13.919 6.200 30.869 1.00 95.62 195 TRP A CA 1
ATOM 1421 C C . TRP A 1 195 ? -14.828 6.915 29.861 1.00 95.62 195 TRP A C 1
ATOM 1423 O O . TRP A 1 195 ? -14.330 7.459 28.877 1.00 95.62 195 TRP A O 1
ATOM 1433 N N . ASN A 1 196 ? -16.133 7.009 30.144 1.00 94.56 196 ASN A N 1
ATOM 1434 C CA . ASN A 1 196 ? -17.088 7.736 29.295 1.00 94.56 196 ASN A CA 1
ATOM 1435 C C . ASN A 1 196 ? -16.878 9.261 29.303 1.00 94.56 196 ASN A C 1
ATOM 1437 O O . ASN A 1 196 ? -17.357 9.952 28.406 1.00 94.56 196 ASN A O 1
ATOM 1441 N N . LYS A 1 197 ? -16.141 9.782 30.288 1.00 95.44 197 LYS A N 1
ATOM 1442 C CA . LYS A 1 197 ? -15.682 11.175 30.350 1.00 95.44 197 LYS A CA 1
ATOM 1443 C C . LYS A 1 197 ? -14.317 11.406 29.689 1.00 95.44 197 LYS A C 1
ATOM 1445 O O . LYS A 1 197 ? -13.779 12.502 29.785 1.00 95.44 197 LYS A O 1
ATOM 1450 N N . ASP A 1 198 ? -13.753 10.394 29.028 1.00 94.69 198 ASP A N 1
ATOM 1451 C CA . ASP A 1 198 ? -12.412 10.421 28.426 1.00 94.69 198 ASP A CA 1
ATOM 1452 C C . ASP A 1 198 ? -11.258 10.579 29.451 1.00 94.69 198 ASP A C 1
ATOM 1454 O O . ASP A 1 198 ? -10.104 10.855 29.109 1.00 94.69 198 ASP A O 1
ATOM 1458 N N . GLU A 1 199 ? -11.529 10.304 30.730 1.00 96.75 199 GLU A N 1
ATOM 1459 C CA . GLU A 1 199 ? -10.595 10.410 31.859 1.00 96.75 199 GLU A CA 1
ATOM 1460 C C . GLU A 1 199 ? -9.890 9.064 32.122 1.00 96.75 199 GLU A C 1
ATOM 1462 O O . GLU A 1 199 ? -9.956 8.480 33.207 1.00 96.75 199 GLU A O 1
ATOM 1467 N N . PHE A 1 200 ? -9.199 8.541 31.106 1.00 96.06 200 PHE A N 1
ATOM 1468 C CA . PHE A 1 200 ? -8.616 7.191 31.130 1.00 96.06 200 PHE A CA 1
ATOM 1469 C C . PHE A 1 200 ? -7.720 6.863 32.344 1.00 96.06 200 PHE A C 1
ATOM 1471 O O . PHE A 1 200 ? -7.872 5.768 32.885 1.00 96.06 200 PHE A O 1
ATOM 1478 N N . PRO A 1 201 ? -6.823 7.745 32.838 1.00 98.00 201 PRO A N 1
ATOM 1479 C CA . PRO A 1 201 ? -6.017 7.430 34.021 1.00 98.00 201 PRO A CA 1
ATOM 1480 C C . PRO A 1 201 ? -6.854 7.154 35.279 1.00 98.00 201 PRO A C 1
ATOM 1482 O O . PRO A 1 201 ? -6.546 6.231 36.037 1.00 98.00 201 PRO A O 1
ATOM 1485 N N . ALA A 1 202 ? -7.929 7.920 35.483 1.00 97.94 202 ALA A N 1
ATOM 1486 C CA . ALA A 1 202 ? -8.846 7.724 36.602 1.00 97.94 202 ALA A CA 1
ATOM 1487 C C . ALA A 1 202 ? -9.678 6.449 36.408 1.00 97.94 202 ALA A C 1
ATOM 1489 O O . ALA A 1 202 ? -9.803 5.647 37.333 1.00 97.94 202 ALA A O 1
ATOM 1490 N N . ALA A 1 203 ? -10.148 6.210 35.178 1.00 98.12 203 ALA A N 1
ATOM 1491 C CA . ALA A 1 203 ? -10.863 4.991 34.817 1.00 98.12 203 ALA A CA 1
ATOM 1492 C C . ALA A 1 203 ? -10.042 3.732 35.114 1.00 98.12 203 ALA A C 1
ATOM 1494 O O . ALA A 1 203 ? -10.488 2.842 35.837 1.00 98.12 203 ALA A O 1
ATOM 1495 N N . LYS A 1 204 ? -8.804 3.703 34.608 1.00 98.06 204 LYS A N 1
ATOM 1496 C CA . LYS A 1 204 ? -7.839 2.628 34.830 1.00 98.06 204 LYS A CA 1
ATOM 1497 C C . LYS A 1 204 ? -7.630 2.377 36.322 1.00 98.06 204 LYS A C 1
ATOM 1499 O O . LYS A 1 204 ? -7.763 1.240 36.759 1.00 98.06 204 LYS A O 1
ATOM 1504 N N . THR A 1 205 ? -7.355 3.431 37.091 1.00 98.38 205 THR A N 1
ATOM 1505 C CA . THR A 1 205 ? -7.110 3.327 38.539 1.00 98.38 205 THR A CA 1
ATOM 1506 C C . THR A 1 205 ? -8.295 2.681 39.259 1.00 98.38 205 THR A C 1
ATOM 1508 O O . THR A 1 205 ? -8.109 1.788 40.081 1.00 98.38 205 THR A O 1
ATOM 1511 N N . ALA A 1 206 ? -9.520 3.089 38.925 1.00 98.19 206 ALA A N 1
ATOM 1512 C CA . ALA A 1 206 ? -10.725 2.543 39.537 1.00 98.19 206 ALA A CA 1
ATOM 1513 C C . ALA A 1 206 ? -10.982 1.077 39.131 1.00 98.19 206 ALA A C 1
ATOM 1515 O O . ALA A 1 206 ? -11.307 0.255 39.988 1.00 98.19 206 ALA A O 1
ATOM 1516 N N . PHE A 1 207 ? -10.767 0.709 37.862 1.00 98.44 207 PHE A N 1
ATOM 1517 C CA . PHE A 1 207 ? -10.868 -0.691 37.432 1.00 98.44 207 PHE A CA 1
ATOM 1518 C C . PHE A 1 207 ? -9.800 -1.583 38.079 1.00 98.44 207 PHE A C 1
ATOM 1520 O O . PHE A 1 207 ? -10.106 -2.691 38.517 1.00 98.44 207 PHE A O 1
ATOM 1527 N N . GLU A 1 208 ? -8.554 -1.114 38.173 1.00 98.25 208 GLU A N 1
ATOM 1528 C CA . GLU A 1 208 ? -7.472 -1.834 38.853 1.00 98.25 208 GLU A CA 1
ATOM 1529 C C . GLU A 1 208 ? -7.766 -1.999 40.348 1.00 98.25 208 GLU A C 1
ATOM 1531 O O . GLU A 1 208 ? -7.543 -3.078 40.894 1.00 98.25 208 GLU A O 1
ATOM 1536 N N . ALA A 1 209 ? -8.338 -0.979 40.996 1.00 97.56 209 ALA A N 1
ATOM 1537 C CA . ALA A 1 209 ? -8.783 -1.069 42.382 1.00 97.56 209 ALA A CA 1
ATOM 1538 C C . ALA A 1 209 ? -9.905 -2.108 42.561 1.00 97.56 209 ALA A C 1
ATOM 1540 O O . ALA A 1 209 ? -9.858 -2.889 43.510 1.00 97.56 209 ALA A O 1
ATOM 1541 N N . ALA A 1 210 ? -10.868 -2.183 41.634 1.00 97.75 210 ALA A N 1
ATOM 1542 C CA . ALA A 1 210 ? -11.897 -3.226 41.652 1.00 97.75 210 ALA A CA 1
ATOM 1543 C C . ALA A 1 210 ? -11.281 -4.633 41.538 1.00 97.75 210 ALA A C 1
ATOM 1545 O O . ALA A 1 210 ? -11.640 -5.532 42.295 1.00 97.75 210 ALA A O 1
ATOM 1546 N N . LEU A 1 211 ? -10.305 -4.817 40.643 1.00 97.12 211 LEU A N 1
ATOM 1547 C CA . LEU A 1 211 ? -9.610 -6.097 40.456 1.00 97.12 211 LEU A CA 1
ATOM 1548 C C . LEU A 1 211 ? -8.643 -6.451 41.595 1.00 97.12 211 LEU A C 1
ATOM 1550 O O . LEU A 1 211 ? -8.300 -7.621 41.762 1.00 97.12 211 LEU A O 1
ATOM 1554 N N . ALA A 1 212 ? -8.188 -5.467 42.372 1.00 97.44 212 ALA A N 1
ATOM 1555 C CA . ALA A 1 212 ? -7.401 -5.704 43.578 1.00 97.44 212 ALA A CA 1
ATOM 1556 C C . ALA A 1 212 ? -8.257 -6.281 44.719 1.00 97.44 212 ALA A C 1
ATOM 1558 O O . ALA A 1 212 ? -7.741 -7.042 45.537 1.00 97.44 212 ALA A O 1
ATOM 1559 N N . LEU A 1 213 ? -9.551 -5.941 44.760 1.00 95.25 213 LEU A N 1
ATOM 1560 C CA . LEU A 1 213 ? -10.523 -6.489 45.710 1.00 95.25 213 LEU A CA 1
ATOM 1561 C C . LEU A 1 213 ? -11.042 -7.862 45.268 1.00 95.25 213 LEU A C 1
ATOM 1563 O O . LEU A 1 213 ? -11.030 -8.810 46.052 1.00 95.25 213 LEU A O 1
ATOM 1567 N N . ASP A 1 214 ? -11.457 -7.975 44.007 1.00 94.94 214 ASP A N 1
ATOM 1568 C CA . ASP A 1 214 ? -11.906 -9.221 43.392 1.00 94.94 214 ASP A CA 1
ATOM 1569 C C . ASP A 1 214 ? -11.193 -9.439 42.051 1.00 94.94 214 ASP A C 1
ATOM 1571 O O . ASP A 1 214 ? -11.583 -8.933 40.995 1.00 94.94 214 ASP A O 1
ATOM 1575 N N . LYS A 1 215 ? -10.131 -10.249 42.092 1.00 94.06 215 LYS A N 1
ATOM 1576 C CA . LYS A 1 215 ? -9.314 -10.585 40.919 1.00 94.06 215 LYS A CA 1
ATOM 1577 C C . LYS A 1 215 ? -10.099 -11.278 39.806 1.00 94.06 215 LYS A C 1
ATOM 1579 O O . LYS A 1 215 ? -9.662 -11.235 38.655 1.00 94.06 215 LYS A O 1
ATOM 1584 N N . ASP A 1 216 ? -11.206 -11.941 40.125 1.00 91.56 216 ASP A N 1
ATOM 1585 C CA . ASP A 1 216 ? -11.990 -12.709 39.161 1.00 91.56 216 ASP A CA 1
ATOM 1586 C C . ASP A 1 216 ? -13.220 -11.918 38.677 1.00 91.56 216 ASP A C 1
ATOM 1588 O O . ASP A 1 216 ? -13.977 -12.425 37.846 1.00 91.56 216 ASP A O 1
ATOM 1592 N N . TYR A 1 217 ? -13.368 -10.654 39.106 1.00 94.81 217 TYR A N 1
ATOM 1593 C CA . TYR A 1 217 ? -14.470 -9.785 38.711 1.00 94.81 217 TYR A CA 1
ATOM 1594 C C . TYR A 1 217 ? -14.441 -9.458 37.212 1.00 94.81 217 TYR A C 1
ATOM 1596 O O . TYR A 1 217 ? -13.611 -8.685 36.718 1.00 94.81 217 TYR A O 1
ATOM 1604 N N . PHE A 1 218 ? -15.371 -10.076 36.483 1.00 94.19 218 PHE A N 1
ATOM 1605 C CA . PHE A 1 218 ? -15.425 -10.050 35.024 1.00 94.19 218 PHE A CA 1
ATOM 1606 C C . PHE A 1 218 ? -15.606 -8.632 34.468 1.00 94.19 218 PHE A C 1
ATOM 1608 O O . PHE A 1 218 ? -14.826 -8.223 33.612 1.00 94.19 218 PHE A O 1
ATOM 1615 N N . ASP A 1 219 ? -16.568 -7.860 34.985 1.00 93.38 219 ASP A N 1
ATOM 1616 C CA . ASP A 1 219 ? -16.951 -6.562 34.408 1.00 93.38 219 ASP A CA 1
ATOM 1617 C C . ASP A 1 219 ? -15.820 -5.530 34.482 1.00 93.38 219 ASP A C 1
ATOM 1619 O O . ASP A 1 219 ? -15.526 -4.864 33.490 1.00 93.38 219 ASP A O 1
ATOM 1623 N N . ALA A 1 220 ? -15.117 -5.446 35.618 1.00 97.00 220 ALA A N 1
ATOM 1624 C CA . ALA A 1 220 ? -13.957 -4.561 35.747 1.00 97.00 220 ALA A CA 1
ATOM 1625 C C . ALA A 1 220 ? -12.836 -4.957 34.785 1.00 97.00 220 ALA A C 1
ATOM 1627 O O . ALA A 1 220 ? -12.205 -4.096 34.171 1.00 97.00 220 ALA A O 1
ATOM 1628 N N . ARG A 1 221 ? -12.597 -6.264 34.615 1.00 97.81 221 ARG A N 1
ATOM 1629 C CA . ARG A 1 221 ? -11.584 -6.767 33.682 1.00 97.81 221 ARG A CA 1
ATOM 1630 C C . ARG A 1 221 ? -11.973 -6.495 32.234 1.00 97.81 221 ARG A C 1
ATOM 1632 O O . ARG A 1 221 ? -11.103 -6.115 31.452 1.00 97.81 221 ARG A O 1
ATOM 1639 N N . TYR A 1 222 ? -13.245 -6.684 31.895 1.00 97.62 222 TYR A N 1
ATOM 1640 C CA . TYR A 1 222 ? -13.810 -6.401 30.582 1.00 97.62 222 TYR A CA 1
ATOM 1641 C C . TYR A 1 222 ? -13.667 -4.914 30.259 1.00 97.62 222 TYR A C 1
ATOM 1643 O O . TYR A 1 222 ? -12.996 -4.556 29.293 1.00 97.62 222 TYR A O 1
ATOM 1651 N N . ASN A 1 223 ? -14.187 -4.042 31.120 1.00 97.69 223 ASN A N 1
ATOM 1652 C CA . ASN A 1 223 ? -14.128 -2.598 30.925 1.00 97.69 223 ASN A CA 1
ATOM 1653 C C . ASN A 1 223 ? -12.687 -2.084 30.837 1.00 97.69 223 ASN A C 1
ATOM 1655 O O . ASN A 1 223 ? -12.382 -1.284 29.957 1.00 97.69 223 ASN A O 1
ATOM 1659 N N . LEU A 1 224 ? -11.773 -2.594 31.668 1.00 98.19 224 LEU A N 1
ATOM 1660 C CA . LEU A 1 224 ? -10.356 -2.240 31.591 1.00 98.19 224 LEU A CA 1
ATOM 1661 C C . LEU A 1 224 ? -9.717 -2.677 30.264 1.00 98.19 224 LEU A C 1
ATOM 1663 O O . LEU A 1 224 ? -9.008 -1.892 29.637 1.00 98.19 224 LEU A O 1
ATOM 1667 N N . ALA A 1 225 ? -9.986 -3.905 29.807 1.00 97.94 225 ALA A N 1
ATOM 1668 C CA . ALA A 1 225 ? -9.466 -4.409 28.537 1.00 97.94 225 ALA A CA 1
ATOM 1669 C C . ALA A 1 225 ? -9.915 -3.541 27.352 1.00 97.94 225 ALA A C 1
ATOM 1671 O O . ALA A 1 225 ? -9.091 -3.150 26.526 1.00 97.94 225 ALA A O 1
ATOM 1672 N N . PHE A 1 226 ? -11.204 -3.202 27.284 1.00 97.06 226 PHE A N 1
ATOM 1673 C CA . PHE A 1 226 ? -11.747 -2.372 26.208 1.00 97.06 226 PHE A CA 1
ATOM 1674 C C . PHE A 1 226 ? -11.352 -0.896 26.336 1.00 97.06 226 PHE A C 1
ATOM 1676 O O . PHE A 1 226 ? -11.133 -0.242 25.316 1.00 97.06 226 PHE A O 1
ATOM 1683 N N . ALA A 1 227 ? -11.153 -0.385 27.554 1.00 96.81 227 ALA A N 1
ATOM 1684 C CA . ALA A 1 227 ? -10.564 0.932 27.762 1.00 96.81 227 ALA A CA 1
ATOM 1685 C C . ALA A 1 227 ? -9.137 0.996 27.189 1.00 96.81 227 ALA A C 1
ATOM 1687 O O . ALA A 1 227 ? -8.821 1.942 26.466 1.00 96.81 227 ALA A O 1
ATOM 1688 N N . TYR A 1 228 ? -8.309 -0.033 27.410 1.00 98.06 228 TYR A N 1
ATOM 1689 C CA . TYR A 1 228 ? -6.987 -0.132 26.783 1.00 98.06 228 TYR A CA 1
ATOM 1690 C C . TYR A 1 228 ? -7.061 -0.194 25.252 1.00 98.06 228 TYR A C 1
ATOM 1692 O O . TYR A 1 228 ? -6.324 0.534 24.584 1.00 98.06 228 TYR A O 1
ATOM 1700 N N . LEU A 1 229 ? -7.961 -1.009 24.686 1.00 96.56 229 LEU A N 1
ATOM 1701 C CA . LEU A 1 229 ? -8.166 -1.072 23.231 1.00 96.56 229 LEU A CA 1
ATOM 1702 C C . LEU A 1 229 ? -8.555 0.294 22.651 1.00 96.56 229 LEU A C 1
ATOM 1704 O O . LEU A 1 229 ? -7.975 0.717 21.659 1.00 96.56 229 LEU A O 1
ATOM 1708 N N . SER A 1 230 ? -9.465 1.024 23.309 1.00 94.88 230 SER A N 1
ATOM 1709 C CA . SER A 1 230 ? -9.911 2.356 22.866 1.00 94.88 230 SER A CA 1
ATOM 1710 C C . SER A 1 230 ? -8.806 3.421 22.866 1.00 94.88 230 SER A C 1
ATOM 1712 O O . SER A 1 230 ? -8.975 4.487 22.278 1.00 94.88 230 SER A O 1
ATOM 1714 N N . ARG A 1 231 ? -7.678 3.145 23.535 1.00 95.81 231 ARG A N 1
ATOM 1715 C CA . ARG A 1 231 ? -6.504 4.023 23.632 1.00 95.81 231 ARG A CA 1
ATOM 1716 C C . ARG A 1 231 ? -5.284 3.479 22.883 1.00 95.81 231 ARG A C 1
ATOM 1718 O O . ARG A 1 231 ? -4.171 3.921 23.157 1.00 95.81 231 ARG A O 1
ATOM 1725 N N . ASP A 1 232 ? -5.475 2.521 21.974 1.00 96.31 232 ASP A N 1
ATOM 1726 C CA . ASP A 1 232 ? -4.409 1.847 21.218 1.00 96.31 232 ASP A CA 1
ATOM 1727 C C . ASP A 1 232 ? -3.338 1.174 22.111 1.00 96.31 232 ASP A C 1
ATOM 1729 O O . ASP A 1 232 ? -2.213 0.891 21.686 1.00 96.31 232 ASP A O 1
ATOM 1733 N N . GLN A 1 233 ? -3.669 0.874 23.371 1.00 97.62 233 GLN A N 1
ATOM 1734 C CA . GLN A 1 233 ? -2.779 0.215 24.331 1.00 97.62 233 GLN A CA 1
ATOM 1735 C C . GLN A 1 233 ? -2.910 -1.310 24.239 1.00 97.62 233 GLN A C 1
ATOM 1737 O O . GLN A 1 233 ? -3.255 -2.012 25.190 1.00 97.62 233 GLN A O 1
ATOM 1742 N N . PHE A 1 234 ? -2.631 -1.842 23.051 1.00 97.56 234 PHE A N 1
ATOM 1743 C CA . PHE A 1 234 ? -2.870 -3.245 22.704 1.00 97.56 234 PHE A CA 1
ATOM 1744 C C . PHE A 1 234 ? -2.091 -4.240 23.572 1.00 97.56 234 PHE A C 1
ATOM 1746 O O . PHE A 1 234 ? -2.620 -5.285 23.949 1.00 97.56 234 PHE A O 1
ATOM 1753 N N . ALA A 1 235 ? -0.838 -3.922 23.911 1.00 97.69 235 ALA A N 1
ATOM 1754 C CA . ALA A 1 235 ? -0.002 -4.787 24.744 1.00 97.69 235 ALA A CA 1
ATOM 1755 C C . ALA A 1 235 ? -0.575 -4.948 26.162 1.00 97.69 235 ALA A C 1
ATOM 1757 O O . ALA A 1 235 ? -0.560 -6.058 26.698 1.00 97.69 235 ALA A O 1
ATOM 1758 N N . ASP A 1 236 ? -1.129 -3.870 26.722 1.00 97.69 236 ASP A N 1
ATOM 1759 C CA . ASP A 1 236 ? -1.749 -3.860 28.047 1.00 97.69 236 ASP A CA 1
ATOM 1760 C C . ASP A 1 236 ? -3.114 -4.564 28.041 1.00 97.69 236 ASP A C 1
ATOM 1762 O O . ASP A 1 236 ? -3.459 -5.236 29.006 1.00 97.69 236 ASP A O 1
ATOM 1766 N N . ALA A 1 237 ? -3.871 -4.503 26.938 1.00 98.19 237 ALA A N 1
ATOM 1767 C CA . ALA A 1 237 ? -5.165 -5.181 26.818 1.00 98.19 237 ALA A CA 1
ATOM 1768 C C . ALA A 1 237 ? -5.050 -6.722 26.779 1.00 98.19 237 ALA A C 1
ATOM 1770 O O . ALA A 1 237 ? -5.915 -7.436 27.298 1.00 98.19 237 ALA A O 1
ATOM 1771 N N . LEU A 1 238 ? -3.986 -7.263 26.166 1.00 97.75 238 LEU A N 1
ATOM 1772 C CA . LEU A 1 238 ? -3.846 -8.701 25.881 1.00 97.75 238 LEU A CA 1
ATOM 1773 C C . LEU A 1 238 ? -3.944 -9.624 27.110 1.00 97.75 238 LEU A C 1
ATOM 1775 O O . LEU A 1 238 ? -4.650 -10.634 27.020 1.00 97.75 238 LEU A O 1
ATOM 1779 N N . PRO A 1 239 ? -3.266 -9.356 28.245 1.00 97.00 239 PRO A N 1
ATOM 1780 C CA . PRO A 1 239 ? -3.408 -10.173 29.448 1.00 97.00 239 PRO A CA 1
ATOM 1781 C C . PRO A 1 239 ? -4.854 -10.244 29.952 1.00 97.00 239 PRO A C 1
ATOM 1783 O O . PRO A 1 239 ? -5.314 -11.324 30.327 1.00 97.00 239 PRO A O 1
ATOM 1786 N N . HIS A 1 240 ? -5.590 -9.128 29.912 1.00 97.69 240 HIS A N 1
ATOM 1787 C CA . HIS A 1 240 ? -6.988 -9.087 30.342 1.00 97.69 240 HIS A CA 1
ATOM 1788 C C . HIS A 1 240 ? -7.884 -9.883 29.389 1.00 97.69 240 HIS A C 1
ATOM 1790 O O . HIS A 1 240 ? -8.645 -10.729 29.852 1.00 97.69 240 HIS A O 1
ATOM 1796 N N . LEU A 1 241 ? -7.727 -9.703 28.075 1.00 98.06 241 LEU A N 1
ATOM 1797 C CA . LEU A 1 241 ? -8.487 -10.432 27.051 1.00 98.06 241 LEU A CA 1
ATOM 1798 C C . LEU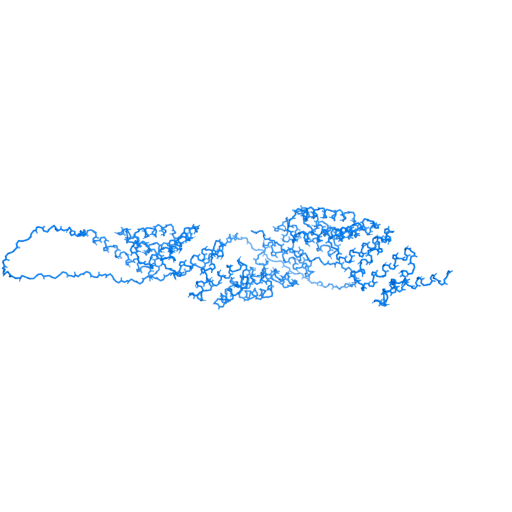 A 1 241 ? -8.274 -11.950 27.118 1.00 98.06 241 LEU A C 1
ATOM 1800 O O . LEU A 1 241 ? -9.223 -12.716 26.962 1.00 98.06 241 LEU A O 1
ATOM 1804 N N . ARG A 1 242 ? -7.051 -12.410 27.414 1.00 96.56 242 ARG A N 1
ATOM 1805 C CA . ARG A 1 242 ? -6.768 -13.843 27.606 1.00 96.56 242 ARG A CA 1
ATOM 1806 C C . ARG A 1 242 ? -7.551 -14.425 28.779 1.00 96.56 242 ARG A C 1
ATOM 1808 O O . ARG A 1 242 ? -8.174 -15.472 28.622 1.00 96.56 242 ARG A O 1
ATOM 1815 N N . LEU A 1 243 ? -7.542 -13.742 29.922 1.00 96.44 243 LEU A N 1
ATOM 1816 C CA . LEU A 1 243 ? -8.285 -14.167 31.112 1.00 96.44 243 LEU A CA 1
ATOM 1817 C C . LEU A 1 243 ? -9.800 -14.139 30.868 1.00 96.44 243 LEU A C 1
ATOM 1819 O O . LEU A 1 243 ? -10.481 -15.117 31.163 1.00 96.44 243 LEU A O 1
ATOM 1823 N N . LEU A 1 244 ? -10.301 -13.075 30.240 1.00 96.88 244 LEU A N 1
ATOM 1824 C CA . LEU A 1 244 ? -11.706 -12.942 29.854 1.00 96.88 244 LEU A CA 1
ATOM 1825 C C . LEU A 1 244 ? -12.154 -14.080 28.926 1.00 96.88 244 LEU A C 1
ATOM 1827 O O . LEU A 1 24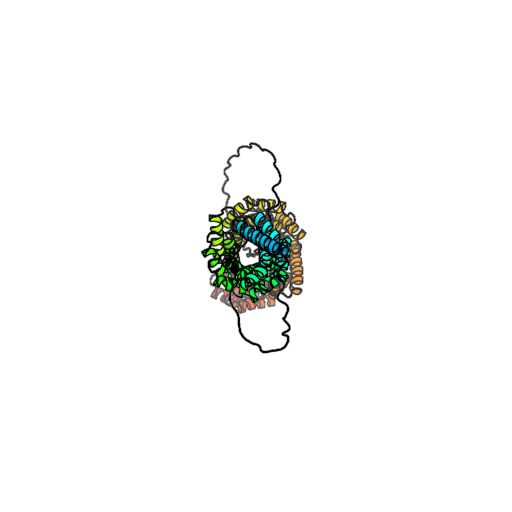4 ? -13.186 -14.700 29.163 1.00 96.88 244 LEU A O 1
ATOM 1831 N N . SER A 1 245 ? -11.340 -14.431 27.925 1.00 95.06 245 SER A N 1
ATOM 1832 C CA . SER A 1 245 ? -11.654 -15.519 26.986 1.00 95.06 245 SER A CA 1
ATOM 1833 C C . SER A 1 245 ? -11.693 -16.905 27.643 1.00 95.06 245 SER A C 1
ATOM 1835 O O . SER A 1 245 ? -12.375 -17.802 27.148 1.00 95.06 245 SER A O 1
ATOM 1837 N N . ALA A 1 246 ? -10.973 -17.089 28.757 1.00 94.06 246 ALA A N 1
ATOM 1838 C CA . ALA A 1 246 ? -11.005 -18.318 29.545 1.00 94.06 246 ALA A CA 1
ATOM 1839 C C . ALA A 1 246 ? -12.256 -18.398 30.437 1.00 94.06 246 ALA A C 1
ATOM 1841 O O . ALA A 1 246 ? -12.770 -19.491 30.660 1.00 94.06 246 ALA A O 1
ATOM 1842 N N . GLN A 1 247 ? -12.752 -17.253 30.918 1.00 91.69 247 GLN A N 1
ATOM 1843 C CA . GLN A 1 247 ? -13.970 -17.158 31.730 1.00 91.69 247 GLN A CA 1
ATOM 1844 C C . GLN A 1 247 ? -15.242 -17.253 30.876 1.00 91.69 247 GLN A C 1
ATOM 1846 O O . GLN A 1 247 ? -16.177 -17.963 31.242 1.00 91.69 247 GLN A O 1
ATOM 1851 N N . ASN A 1 248 ? -15.272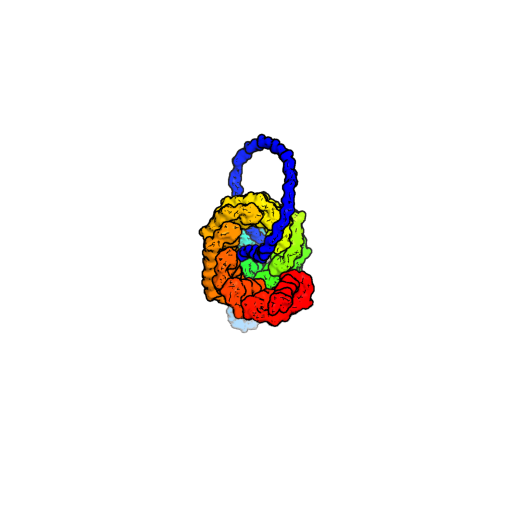 -16.581 29.722 1.00 91.62 248 ASN A N 1
ATOM 1852 C CA . ASN A 1 248 ? -16.406 -16.589 28.804 1.00 91.62 248 ASN A CA 1
ATOM 1853 C C . ASN A 1 248 ? -15.954 -16.759 27.347 1.00 91.62 248 ASN A C 1
ATOM 1855 O O . ASN A 1 248 ? -15.806 -15.805 26.588 1.00 91.62 248 ASN A O 1
ATOM 1859 N N . ALA A 1 249 ? -15.781 -18.011 26.927 1.00 91.56 249 ALA A N 1
ATOM 1860 C CA . ALA A 1 249 ? -15.343 -18.329 25.569 1.00 91.56 249 ALA A CA 1
ATOM 1861 C C . ALA A 1 249 ? -16.400 -18.054 24.478 1.00 91.56 249 ALA A C 1
ATOM 1863 O O . ALA A 1 249 ? -16.068 -18.167 23.297 1.00 91.56 249 ALA A O 1
ATOM 1864 N N . LYS A 1 250 ? -17.655 -17.747 24.844 1.00 94.62 250 LYS A N 1
ATOM 1865 C CA . LYS A 1 250 ? -18.771 -17.536 23.904 1.00 94.62 250 LYS A CA 1
ATOM 1866 C C . LYS A 1 250 ? -19.022 -16.071 23.556 1.00 94.62 250 LYS A C 1
ATOM 1868 O O . LYS A 1 250 ? -19.856 -15.809 22.698 1.00 94.62 250 LYS A O 1
ATOM 1873 N N . ASP A 1 251 ? -18.320 -15.141 24.186 1.00 94.06 251 ASP A N 1
ATOM 1874 C CA . ASP A 1 251 ? -18.396 -13.728 23.837 1.00 94.06 251 ASP A CA 1
ATOM 1875 C C . ASP A 1 251 ? -17.461 -13.438 22.650 1.00 94.06 251 ASP A C 1
ATOM 1877 O O . ASP A 1 251 ? -16.236 -13.580 22.733 1.00 94.06 251 ASP A O 1
ATOM 1881 N N . SER A 1 252 ? -18.055 -13.086 21.509 1.00 96.50 252 SER A N 1
ATOM 1882 C CA . SER A 1 252 ? -17.334 -12.801 20.268 1.00 96.50 252 SER A CA 1
ATOM 1883 C C . SER A 1 252 ? -16.509 -11.515 20.347 1.00 96.50 252 SER A C 1
ATOM 1885 O O . SER A 1 252 ? -15.440 -11.461 19.731 1.00 96.50 252 SER A O 1
ATOM 1887 N N . ALA A 1 253 ? -16.937 -10.520 21.133 1.00 96.31 253 ALA A N 1
ATOM 1888 C CA . ALA A 1 253 ? -16.256 -9.236 21.259 1.00 96.31 253 ALA A CA 1
ATOM 1889 C C . ALA A 1 253 ? -14.891 -9.392 21.938 1.00 96.31 253 ALA A C 1
ATOM 1891 O O . ALA A 1 253 ? -13.926 -8.741 21.538 1.00 96.31 253 ALA A O 1
ATOM 1892 N N . ILE A 1 254 ? -14.767 -10.314 22.900 1.00 97.81 254 ILE A N 1
ATOM 1893 C CA . ILE A 1 254 ? -13.482 -10.643 23.538 1.00 97.81 254 ILE A CA 1
ATOM 1894 C C . ILE A 1 254 ? -12.505 -11.224 22.508 1.00 97.81 254 ILE A C 1
ATOM 1896 O O . ILE A 1 254 ? -11.330 -10.848 22.479 1.00 97.81 254 ILE A O 1
ATOM 1900 N N . TRP A 1 255 ? -12.971 -12.130 21.642 1.00 98.31 255 TRP A N 1
ATOM 1901 C CA . TRP A 1 255 ? -12.130 -12.704 20.588 1.00 98.31 255 TRP A CA 1
ATOM 1902 C C . TRP A 1 255 ? -11.756 -11.671 19.520 1.00 98.31 255 TRP A C 1
ATOM 1904 O O . TRP A 1 255 ? -10.610 -11.692 19.075 1.00 98.31 255 TRP A O 1
ATOM 1914 N N . ASP A 1 256 ? -12.662 -10.763 19.139 1.00 97.81 256 ASP A N 1
ATOM 1915 C CA . ASP A 1 256 ? -12.367 -9.650 18.220 1.00 97.81 256 ASP A CA 1
ATOM 1916 C C . ASP A 1 256 ? -11.335 -8.686 18.819 1.00 97.81 256 ASP A C 1
ATOM 1918 O O . ASP A 1 256 ? -10.300 -8.435 18.205 1.00 97.81 256 ASP A O 1
ATOM 1922 N N . GLY A 1 257 ? -11.545 -8.233 20.059 1.00 97.50 257 GLY A N 1
ATOM 1923 C CA . GLY A 1 257 ? -10.602 -7.365 20.764 1.00 97.50 257 GLY A CA 1
ATOM 1924 C C . GLY A 1 257 ? -9.229 -8.018 20.944 1.00 97.50 257 GLY A C 1
ATOM 1925 O O . GLY A 1 257 ? -8.194 -7.375 20.761 1.00 97.50 257 GLY A O 1
ATOM 1926 N N . MET A 1 258 ? -9.191 -9.326 21.226 1.00 98.38 258 MET A N 1
ATOM 1927 C CA . MET A 1 258 ? -7.937 -10.081 21.266 1.00 98.38 258 MET A CA 1
ATOM 1928 C C . MET A 1 258 ? -7.282 -10.189 19.890 1.00 98.38 258 MET A C 1
ATOM 1930 O O . MET A 1 258 ? -6.058 -10.099 19.799 1.00 98.38 258 MET A O 1
ATOM 1934 N N . ALA A 1 259 ? -8.062 -10.377 18.827 1.00 98.25 259 ALA A N 1
ATOM 1935 C CA . ALA A 1 259 ? -7.543 -10.423 17.468 1.00 98.25 259 ALA A CA 1
ATOM 1936 C C . ALA A 1 259 ? -6.901 -9.092 17.068 1.00 98.25 259 ALA A C 1
ATOM 1938 O O . ALA A 1 259 ? -5.773 -9.086 16.576 1.00 98.25 259 ALA A O 1
ATOM 1939 N N . GLU A 1 260 ? -7.579 -7.984 17.356 1.00 97.62 260 GLU A N 1
ATOM 1940 C CA . GLU A 1 260 ? -7.097 -6.630 17.109 1.00 97.62 260 GLU A CA 1
ATOM 1941 C C . GLU A 1 260 ? -5.800 -6.356 17.877 1.00 97.62 260 GLU A C 1
ATOM 1943 O O . GLU A 1 260 ? -4.789 -5.983 17.280 1.00 97.62 260 GLU A O 1
ATOM 1948 N N . ALA A 1 261 ? -5.764 -6.659 19.176 1.00 98.06 261 ALA A N 1
ATOM 1949 C CA . ALA A 1 261 ? -4.559 -6.461 19.968 1.00 98.06 261 ALA A CA 1
ATOM 1950 C C . ALA A 1 261 ? -3.384 -7.343 19.513 1.00 98.06 261 ALA A C 1
ATOM 1952 O O . ALA A 1 261 ? -2.240 -6.886 19.488 1.00 98.06 261 ALA A O 1
ATOM 1953 N N . LEU A 1 262 ? -3.635 -8.597 19.117 1.00 98.31 262 LEU A N 1
ATOM 1954 C CA . LEU A 1 262 ? -2.605 -9.482 18.558 1.00 98.31 262 LEU A CA 1
ATOM 1955 C C . LEU A 1 262 ? -2.086 -8.969 17.212 1.00 98.31 262 LEU A C 1
ATOM 1957 O O . LEU A 1 262 ? -0.886 -9.045 16.958 1.00 98.31 262 LEU A O 1
ATOM 1961 N N . GLN A 1 263 ? -2.964 -8.427 16.369 1.00 97.31 263 GLN A N 1
ATOM 1962 C CA . GLN A 1 263 ? -2.599 -7.877 15.067 1.00 97.31 263 GLN A CA 1
ATOM 1963 C C . GLN A 1 263 ? -1.686 -6.660 15.236 1.00 97.31 263 GLN A C 1
ATOM 1965 O O . GLN A 1 263 ? -0.598 -6.621 14.665 1.00 97.31 263 GLN A O 1
ATOM 1970 N N . GLN A 1 264 ? -2.077 -5.716 16.094 1.00 96.31 264 GLN A N 1
ATOM 1971 C CA . GLN A 1 264 ? -1.325 -4.479 16.328 1.00 96.31 264 GLN A CA 1
ATOM 1972 C C . GLN A 1 264 ? -0.004 -4.708 17.074 1.00 96.31 264 GLN A C 1
ATOM 1974 O O . GLN A 1 264 ? 0.949 -3.950 16.909 1.00 96.31 264 GLN A O 1
ATOM 1979 N N . THR A 1 265 ? 0.097 -5.790 17.853 1.00 96.38 265 THR A N 1
ATOM 1980 C CA . THR A 1 265 ? 1.361 -6.232 18.472 1.00 96.38 265 THR A CA 1
ATOM 1981 C C . THR A 1 265 ? 2.218 -7.116 17.550 1.00 96.38 265 THR A C 1
ATOM 1983 O O . THR A 1 265 ? 3.260 -7.618 17.970 1.00 96.38 265 THR A O 1
ATOM 1986 N N . GLY A 1 266 ? 1.816 -7.304 16.287 1.00 94.44 266 GLY A N 1
ATOM 1987 C CA . GLY A 1 266 ? 2.572 -8.035 15.264 1.00 94.44 266 GLY A CA 1
ATOM 1988 C C . GLY A 1 266 ? 2.424 -9.561 15.309 1.00 94.44 266 GLY A C 1
ATOM 1989 O O . GLY A 1 266 ? 3.007 -10.262 14.480 1.00 94.44 266 GLY A O 1
ATOM 1990 N N . ASN A 1 267 ? 1.621 -10.110 16.224 1.00 97.06 267 ASN A N 1
ATOM 1991 C CA . ASN A 1 267 ? 1.300 -11.535 16.262 1.00 97.06 267 ASN A CA 1
ATOM 1992 C C . ASN A 1 267 ? 0.141 -11.868 15.308 1.00 97.06 267 ASN A C 1
ATOM 1994 O O . ASN A 1 267 ? -0.968 -12.220 15.721 1.00 97.06 267 ASN A O 1
ATOM 1998 N N . LEU A 1 268 ? 0.426 -11.795 14.007 1.00 96.75 268 LEU A N 1
ATOM 1999 C CA . LEU A 1 268 ? -0.558 -12.035 12.950 1.00 96.75 268 LEU A CA 1
ATOM 2000 C C . LEU A 1 268 ? -1.171 -13.442 13.016 1.00 96.75 268 LEU A C 1
ATOM 2002 O O . LEU A 1 268 ? -2.379 -13.599 12.863 1.00 96.75 268 LEU A O 1
ATOM 2006 N N . SER A 1 269 ? -0.374 -14.474 13.311 1.00 97.19 269 SER A N 1
ATOM 2007 C CA . SER A 1 269 ? -0.881 -15.851 13.432 1.00 97.19 269 SER A CA 1
ATOM 2008 C C . SER A 1 269 ? -1.930 -15.978 14.544 1.00 97.19 269 SER A C 1
ATOM 2010 O O . SER A 1 269 ? -3.009 -16.543 14.336 1.00 97.19 269 SER A O 1
ATOM 2012 N N . GLY A 1 270 ? -1.651 -15.383 15.709 1.00 97.75 270 GLY A N 1
ATOM 2013 C CA . GLY A 1 270 ? -2.593 -15.318 16.821 1.00 97.75 270 GLY A CA 1
ATOM 2014 C C . GLY A 1 270 ? -3.852 -14.525 16.472 1.00 97.75 270 GLY A C 1
ATOM 2015 O O . GLY A 1 270 ? -4.956 -14.987 16.766 1.00 97.75 270 GLY A O 1
ATOM 2016 N N . ALA A 1 271 ? -3.700 -13.381 15.799 1.00 98.31 271 ALA A N 1
ATOM 2017 C CA . ALA A 1 271 ? -4.819 -12.550 15.361 1.00 98.31 271 ALA A CA 1
ATOM 2018 C C . ALA A 1 271 ? -5.777 -13.317 14.441 1.00 98.31 271 ALA A C 1
ATOM 2020 O O . ALA A 1 271 ? -6.982 -13.363 14.687 1.00 98.31 271 ALA A O 1
ATOM 2021 N N . LEU A 1 272 ? -5.244 -14.014 13.431 1.00 98.44 272 LEU A N 1
ATOM 2022 C CA . LEU A 1 272 ? -6.043 -14.850 12.532 1.00 98.44 272 LEU A CA 1
ATOM 2023 C C . LEU A 1 272 ? -6.794 -15.957 13.287 1.00 98.44 272 LEU A C 1
ATOM 2025 O O . LEU A 1 272 ? -7.933 -16.275 12.943 1.00 98.44 272 LEU A O 1
ATOM 2029 N N . GLY A 1 273 ? -6.172 -16.557 14.306 1.00 98.00 273 GLY A N 1
ATOM 2030 C CA . GLY A 1 273 ? -6.820 -17.550 15.165 1.00 98.00 273 GLY A CA 1
ATOM 2031 C C . GLY A 1 273 ? -7.972 -16.966 15.987 1.00 98.00 273 GLY A C 1
ATOM 2032 O O . GLY A 1 273 ? -9.026 -17.591 16.095 1.00 98.00 273 GLY A O 1
ATOM 2033 N N . ALA A 1 274 ? -7.793 -15.764 16.530 1.00 98.31 274 ALA A N 1
ATOM 2034 C CA . ALA A 1 274 ? -8.796 -15.070 17.328 1.00 98.31 274 ALA A CA 1
ATOM 2035 C C . ALA A 1 274 ? -9.990 -14.591 16.479 1.00 98.31 274 ALA A C 1
ATOM 2037 O O . ALA A 1 274 ? -11.131 -14.894 16.827 1.00 98.31 274 ALA A O 1
ATOM 2038 N N . TYR A 1 275 ? -9.755 -14.000 15.301 1.00 98.44 275 TYR A N 1
ATOM 2039 C CA . TYR A 1 275 ? -10.830 -13.642 14.364 1.00 98.44 275 TYR A CA 1
ATOM 2040 C C . TYR A 1 275 ? -11.664 -14.854 13.934 1.00 98.44 275 TYR A C 1
ATOM 2042 O O . TYR A 1 275 ? -12.889 -14.771 13.853 1.00 98.44 275 TYR A O 1
ATOM 2050 N N . LYS A 1 276 ? -11.030 -16.012 13.696 1.00 98.25 276 LYS A N 1
ATOM 2051 C CA . LYS A 1 276 ? -11.757 -17.256 13.393 1.00 98.25 276 LYS A CA 1
ATOM 2052 C C . LYS A 1 276 ? -12.685 -17.681 14.529 1.00 98.25 276 LYS A C 1
ATOM 2054 O O . LYS A 1 276 ? -13.766 -18.184 14.248 1.00 98.25 276 LYS A O 1
ATOM 2059 N N . LYS A 1 277 ? -12.284 -17.487 15.790 1.00 98.31 277 LYS A N 1
ATOM 2060 C CA . LYS A 1 277 ? -13.137 -17.782 16.951 1.00 98.31 277 LYS A CA 1
ATOM 2061 C C . LYS A 1 277 ? -14.302 -16.800 17.057 1.00 98.31 277 LYS A C 1
ATOM 2063 O O . LYS A 1 277 ? -15.430 -17.254 17.217 1.00 98.31 277 LYS A O 1
ATOM 2068 N N . ALA A 1 278 ? -14.058 -15.501 16.868 1.00 98.06 278 ALA A N 1
ATOM 2069 C CA . ALA A 1 278 ? -15.123 -14.496 16.819 1.00 98.06 278 ALA A CA 1
ATOM 2070 C C . ALA A 1 278 ? -16.163 -14.830 15.729 1.00 98.06 278 ALA A C 1
ATOM 2072 O O . ALA A 1 278 ? -17.361 -14.873 15.994 1.00 98.06 278 ALA A O 1
ATOM 2073 N N . LEU A 1 279 ? -15.704 -15.181 14.522 1.00 97.31 279 LEU A N 1
ATOM 2074 C CA . LEU A 1 279 ? -16.564 -15.570 13.397 1.00 97.31 279 LEU A CA 1
ATOM 2075 C C . LEU A 1 279 ? -17.224 -16.947 13.553 1.00 97.31 279 LEU A C 1
ATOM 2077 O O . LEU A 1 279 ? -18.229 -17.206 12.898 1.00 97.31 279 LEU A O 1
ATOM 2081 N N . ALA A 1 280 ? -16.688 -17.841 14.386 1.00 97.75 280 ALA A N 1
ATOM 2082 C CA . ALA A 1 280 ? -17.359 -19.099 14.712 1.00 97.75 280 ALA A CA 1
ATOM 2083 C C . ALA A 1 280 ? -18.590 -18.869 15.606 1.00 97.75 280 ALA A C 1
ATOM 2085 O O . ALA A 1 280 ? -19.552 -19.629 15.519 1.00 97.75 280 ALA A O 1
ATOM 2086 N N . ILE A 1 281 ? -18.560 -17.821 16.437 1.00 97.38 281 ILE A N 1
ATOM 2087 C CA . ILE A 1 281 ? -19.666 -17.411 17.311 1.00 97.38 281 ILE A CA 1
ATOM 2088 C C . ILE A 1 281 ? -20.676 -16.566 16.527 1.00 97.38 281 ILE A C 1
ATOM 2090 O O . ILE A 1 281 ? -21.871 -16.849 16.567 1.00 97.38 281 ILE A O 1
ATOM 2094 N N . GLU A 1 282 ? -20.203 -15.584 15.750 1.00 96.62 282 GLU A N 1
ATOM 2095 C CA . GLU A 1 282 ? -21.047 -14.708 14.928 1.00 96.62 282 GLU A CA 1
ATOM 2096 C C . GLU A 1 282 ? -20.671 -14.761 13.431 1.00 96.62 282 GLU A C 1
ATOM 2098 O O . GLU A 1 282 ? -20.064 -13.830 12.890 1.00 96.62 282 GLU A O 1
ATOM 2103 N N . PRO A 1 283 ? -21.076 -15.815 12.691 1.00 94.75 283 PRO A N 1
ATOM 2104 C CA . PRO A 1 283 ? -20.659 -16.017 11.299 1.00 94.75 283 PRO A CA 1
ATOM 2105 C C . PRO A 1 283 ? -21.132 -14.941 10.319 1.00 94.75 283 PRO A C 1
ATOM 2107 O O . PRO A 1 283 ? -20.595 -14.821 9.216 1.00 94.75 283 PRO A O 1
ATOM 2110 N N . ARG A 1 284 ? -22.162 -14.171 10.681 1.00 92.12 284 ARG A N 1
ATOM 2111 C CA . ARG A 1 284 ? -22.738 -13.110 9.841 1.00 92.12 284 ARG A CA 1
ATOM 2112 C C . ARG A 1 284 ? -22.204 -11.716 10.183 1.00 92.12 284 ARG A C 1
ATOM 2114 O O . ARG A 1 284 ? -22.604 -10.752 9.534 1.00 92.12 284 ARG A O 1
ATOM 2121 N N . ASN A 1 285 ? -21.295 -11.594 11.155 1.00 94.19 285 ASN A N 1
ATOM 2122 C CA . ASN A 1 285 ? -20.723 -10.306 11.527 1.00 94.19 285 ASN A CA 1
ATOM 2123 C C . ASN A 1 285 ? -19.748 -9.818 10.437 1.00 94.19 285 ASN A C 1
ATOM 2125 O O . ASN A 1 285 ? -18.605 -10.270 10.321 1.00 94.19 285 ASN A O 1
ATOM 2129 N N . SER A 1 286 ? -20.229 -8.894 9.602 1.00 94.25 286 SER A N 1
ATOM 2130 C CA . SER A 1 286 ? -19.463 -8.357 8.470 1.00 94.25 286 SER A CA 1
ATOM 2131 C C . SER A 1 286 ? -18.258 -7.524 8.912 1.00 94.25 286 SER A C 1
ATOM 2133 O O . SER A 1 286 ? -17.264 -7.487 8.188 1.00 94.25 286 SER A O 1
ATOM 2135 N N . ASN A 1 287 ? -18.311 -6.894 10.092 1.00 94.44 287 ASN A N 1
ATOM 2136 C CA . ASN A 1 287 ? -17.193 -6.117 10.630 1.00 94.44 287 ASN A CA 1
ATOM 2137 C C . ASN A 1 287 ? -16.023 -7.039 10.997 1.00 94.44 287 ASN A C 1
ATOM 2139 O O . ASN A 1 287 ? -14.915 -6.859 10.493 1.00 94.44 287 ASN A O 1
ATOM 2143 N N . TYR A 1 288 ? -16.285 -8.104 11.763 1.00 96.50 288 TYR A N 1
ATOM 2144 C CA . TYR A 1 288 ? -15.261 -9.099 12.110 1.00 96.50 288 TYR A CA 1
ATOM 2145 C C . TYR A 1 288 ? -14.673 -9.761 10.869 1.00 96.50 288 TYR A C 1
ATOM 2147 O O . TYR A 1 288 ? -13.461 -9.947 10.765 1.00 96.50 288 TYR A O 1
ATOM 2155 N N . ARG A 1 289 ? -15.516 -10.065 9.876 1.00 97.75 289 ARG A N 1
ATOM 2156 C CA . ARG A 1 289 ? -15.058 -10.637 8.607 1.00 97.75 289 ARG A CA 1
ATOM 2157 C C . ARG A 1 289 ? -14.167 -9.674 7.828 1.00 97.75 289 ARG A C 1
ATOM 2159 O O . ARG A 1 289 ? -13.188 -10.110 7.227 1.00 97.75 289 ARG A O 1
ATOM 2166 N N . PHE A 1 290 ? -14.483 -8.381 7.848 1.00 97.94 290 PHE A N 1
ATOM 2167 C CA . PHE A 1 290 ? -13.670 -7.356 7.205 1.00 97.94 290 PHE A CA 1
ATOM 2168 C C . PHE A 1 290 ? -12.316 -7.200 7.903 1.00 97.94 290 PHE A C 1
ATOM 2170 O O . PHE A 1 290 ? -11.287 -7.286 7.236 1.00 97.94 290 PHE A O 1
ATOM 2177 N N . LYS A 1 291 ? -12.294 -7.069 9.237 1.00 97.81 291 LYS A N 1
ATOM 2178 C CA . LYS A 1 291 ? -11.051 -7.034 10.025 1.00 97.81 291 LYS A CA 1
ATOM 2179 C C . LYS A 1 291 ? -10.196 -8.290 9.800 1.00 97.81 291 LYS A C 1
ATOM 2181 O O . LYS A 1 291 ? -8.996 -8.189 9.552 1.00 97.81 291 LYS A O 1
ATOM 2186 N N . PHE A 1 292 ? -10.823 -9.468 9.760 1.00 98.44 292 PHE A N 1
ATOM 2187 C CA . PHE A 1 292 ? -10.153 -10.727 9.432 1.00 98.44 292 PHE A CA 1
ATOM 2188 C C . PHE A 1 292 ? -9.541 -10.722 8.025 1.00 98.44 292 PHE A C 1
ATOM 2190 O O . PHE A 1 292 ? -8.404 -11.159 7.846 1.00 98.44 292 PHE A O 1
ATOM 2197 N N . ALA A 1 293 ? -10.259 -10.197 7.025 1.00 98.06 293 ALA A N 1
ATOM 2198 C CA . ALA A 1 293 ? -9.731 -10.034 5.674 1.00 98.06 293 ALA A CA 1
ATOM 2199 C C . ALA A 1 293 ? -8.499 -9.116 5.653 1.00 98.06 293 ALA A C 1
ATOM 2201 O O . ALA A 1 293 ? -7.514 -9.452 5.001 1.00 98.06 293 ALA A O 1
ATOM 2202 N N . LEU A 1 294 ? -8.508 -8.007 6.399 1.00 97.31 294 LEU A N 1
ATOM 2203 C CA . LEU A 1 294 ? -7.349 -7.112 6.507 1.00 97.31 294 LEU A CA 1
ATOM 2204 C C . LEU A 1 294 ? -6.140 -7.806 7.153 1.00 97.31 294 LEU A C 1
ATOM 2206 O O . LEU A 1 294 ? -5.038 -7.733 6.611 1.00 97.31 294 LEU A O 1
ATOM 2210 N N . ALA A 1 295 ? -6.345 -8.559 8.236 1.00 97.56 295 ALA A N 1
ATOM 2211 C CA . ALA A 1 295 ? -5.277 -9.339 8.866 1.00 97.56 295 ALA A CA 1
ATOM 2212 C C . ALA A 1 295 ? -4.697 -10.419 7.927 1.00 97.56 295 ALA A C 1
ATOM 2214 O O . ALA A 1 295 ? -3.497 -10.707 7.956 1.00 97.56 295 ALA A O 1
ATOM 2215 N N . LEU A 1 296 ? -5.527 -11.007 7.055 1.00 98.06 296 LEU A N 1
ATOM 2216 C CA . LEU A 1 296 ? -5.070 -11.927 6.008 1.00 98.06 296 LEU A CA 1
ATOM 2217 C C . LEU A 1 296 ? -4.207 -11.211 4.960 1.00 98.06 296 LEU A C 1
ATOM 2219 O O . LEU A 1 296 ? -3.200 -11.776 4.540 1.00 98.06 296 LEU A O 1
ATOM 2223 N N . VAL A 1 297 ? -4.550 -9.977 4.573 1.00 96.44 297 VAL A N 1
ATOM 2224 C CA . VAL A 1 297 ? -3.720 -9.155 3.671 1.00 96.44 297 VAL A CA 1
ATOM 2225 C C . VAL A 1 297 ? -2.360 -8.851 4.297 1.00 96.44 297 VAL A C 1
ATOM 2227 O O . VAL A 1 297 ? -1.343 -9.025 3.630 1.00 96.44 297 VAL A O 1
ATOM 2230 N N . GLU A 1 298 ? -2.323 -8.457 5.572 1.00 95.12 298 GLU A N 1
ATOM 2231 C CA . GLU A 1 298 ? -1.072 -8.210 6.310 1.00 95.12 298 GLU A CA 1
ATOM 2232 C C . GLU A 1 298 ? -0.206 -9.470 6.443 1.00 95.12 298 GLU A C 1
ATOM 2234 O O . GLU A 1 298 ? 1.019 -9.385 6.462 1.00 95.12 298 GLU A O 1
ATOM 2239 N N . SER A 1 299 ? -0.837 -10.646 6.461 1.00 95.25 299 SER A N 1
ATOM 2240 C CA . SER A 1 299 ? -0.166 -11.952 6.465 1.00 95.25 299 SER A CA 1
ATOM 2241 C C . SER A 1 299 ? 0.202 -12.464 5.060 1.00 95.25 299 SER A C 1
ATOM 2243 O O . SER A 1 299 ? 0.530 -13.639 4.914 1.00 95.25 299 SER A O 1
ATOM 2245 N N . ASP A 1 300 ? 0.076 -11.628 4.022 1.00 93.94 300 ASP A N 1
ATOM 2246 C CA . ASP A 1 300 ? 0.253 -11.946 2.592 1.00 93.94 300 ASP A CA 1
ATOM 2247 C C . ASP A 1 300 ? -0.633 -13.100 2.064 1.00 93.94 300 ASP A C 1
ATOM 2249 O O . ASP A 1 300 ? -0.400 -13.685 1.008 1.00 93.94 300 ASP A O 1
ATOM 2253 N N . ARG A 1 301 ? -1.739 -13.399 2.754 1.00 96.00 301 ARG A N 1
ATOM 2254 C CA . ARG A 1 301 ? -2.735 -14.416 2.378 1.00 96.00 301 ARG A CA 1
ATOM 2255 C C . ARG A 1 301 ? -3.858 -13.816 1.531 1.00 96.00 301 ARG A C 1
ATOM 2257 O O . ARG A 1 301 ? -5.039 -13.881 1.876 1.00 96.00 301 ARG A O 1
ATOM 2264 N N . ARG A 1 302 ? -3.493 -13.215 0.397 1.00 94.44 302 ARG A N 1
ATOM 2265 C CA . ARG A 1 302 ? -4.412 -12.412 -0.440 1.00 94.44 302 ARG A CA 1
ATOM 2266 C C . ARG A 1 302 ? -5.612 -13.196 -0.973 1.00 94.44 302 ARG A C 1
ATOM 2268 O O . ARG A 1 302 ? -6.717 -12.665 -0.992 1.00 94.44 302 ARG A O 1
ATOM 2275 N N . ALA A 1 303 ? -5.415 -14.452 -1.374 1.00 96.00 303 ALA A N 1
ATOM 2276 C CA . ALA A 1 303 ? -6.501 -15.296 -1.879 1.00 96.00 303 ALA A CA 1
ATOM 2277 C C . ALA A 1 303 ? -7.581 -15.544 -0.809 1.00 96.00 303 ALA A C 1
ATOM 2279 O O . ALA A 1 303 ? -8.774 -15.414 -1.084 1.00 96.00 303 ALA A O 1
ATOM 2280 N N . ASP A 1 304 ? -7.160 -15.812 0.430 1.00 97.50 304 ASP A N 1
ATOM 2281 C CA . ASP A 1 304 ? -8.076 -16.003 1.554 1.00 97.50 304 ASP A CA 1
ATOM 2282 C C . ASP A 1 304 ? -8.806 -14.701 1.898 1.00 97.50 304 ASP A C 1
ATOM 2284 O O . ASP A 1 304 ? -10.012 -14.720 2.139 1.00 97.50 304 ASP A O 1
ATOM 2288 N N . ALA A 1 305 ? -8.103 -13.561 1.872 1.00 98.25 305 ALA A N 1
ATOM 2289 C CA . ALA A 1 305 ? -8.710 -12.249 2.092 1.00 98.25 305 ALA A CA 1
ATOM 2290 C C . ALA A 1 305 ? -9.811 -11.954 1.060 1.00 98.25 305 ALA A C 1
ATOM 2292 O O . ALA A 1 305 ? -10.915 -11.557 1.432 1.00 98.25 305 ALA A O 1
ATOM 2293 N N . ILE A 1 306 ? -9.551 -12.221 -0.226 1.00 98.12 306 ILE A N 1
ATOM 2294 C CA . ILE A 1 306 ? -10.545 -12.088 -1.304 1.00 98.12 306 ILE A CA 1
ATOM 2295 C C . ILE A 1 306 ? -11.774 -12.961 -1.023 1.00 98.12 306 ILE A C 1
ATOM 2297 O O . ILE A 1 306 ? -12.902 -12.492 -1.184 1.00 98.12 306 ILE A O 1
ATOM 2301 N N . ALA A 1 307 ? -11.587 -14.204 -0.567 1.00 97.62 307 ALA A N 1
ATOM 2302 C CA . ALA A 1 307 ? -12.700 -15.085 -0.215 1.00 97.62 307 ALA A CA 1
ATOM 2303 C C . ALA A 1 307 ? -13.549 -14.517 0.938 1.00 97.62 307 ALA A C 1
ATOM 2305 O O . ALA A 1 307 ? -14.778 -14.547 0.867 1.00 97.62 307 ALA A O 1
ATOM 2306 N N . GLN A 1 308 ? -12.916 -13.939 1.966 1.00 98.12 308 GLN A N 1
ATOM 2307 C CA . GLN A 1 308 ? -13.635 -13.292 3.069 1.00 98.12 308 GLN A CA 1
ATOM 2308 C C . GLN A 1 308 ? -14.422 -12.060 2.608 1.00 98.12 308 GLN A C 1
ATOM 2310 O O . GLN A 1 308 ? -15.579 -11.901 2.989 1.00 98.12 308 GLN A O 1
ATOM 2315 N N . LEU A 1 309 ? -13.836 -11.215 1.754 1.00 98.38 309 LEU A N 1
ATOM 2316 C CA . LEU A 1 309 ? -14.516 -10.039 1.203 1.00 98.38 309 LEU A CA 1
ATOM 2317 C C . LEU A 1 309 ? -15.716 -10.429 0.332 1.00 98.38 309 LEU A C 1
ATOM 2319 O O . LEU A 1 309 ? -16.767 -9.801 0.435 1.00 98.38 309 LEU A O 1
ATOM 2323 N N . LYS A 1 310 ? -15.603 -11.493 -0.474 1.00 97.56 310 LYS A N 1
ATOM 2324 C CA . LYS A 1 310 ? -16.733 -12.020 -1.256 1.00 97.56 310 LYS A CA 1
ATOM 2325 C C . LYS A 1 310 ? -17.888 -12.467 -0.356 1.00 97.56 310 LYS A C 1
ATOM 2327 O O . LYS A 1 310 ? -19.014 -12.066 -0.609 1.00 97.56 310 LYS A O 1
ATOM 2332 N N . GLN A 1 311 ? -17.606 -13.147 0.756 1.00 96.81 311 GLN A N 1
ATOM 2333 C CA . GLN A 1 311 ? -18.644 -13.531 1.724 1.00 96.81 311 GLN A CA 1
ATOM 2334 C C . GLN A 1 311 ? -19.356 -12.328 2.375 1.00 96.81 311 GLN A C 1
ATOM 2336 O O . GLN A 1 311 ? -20.548 -12.406 2.677 1.00 96.81 311 GLN A O 1
ATOM 2341 N N . ILE A 1 312 ? -18.667 -11.194 2.571 1.00 97.62 312 ILE A N 1
ATOM 2342 C CA . ILE A 1 312 ? -19.334 -9.943 2.981 1.00 97.62 312 ILE A CA 1
ATOM 2343 C C . ILE A 1 312 ? -20.307 -9.494 1.888 1.00 97.62 312 ILE A C 1
ATOM 2345 O O . ILE A 1 312 ? -21.443 -9.141 2.183 1.00 97.62 312 ILE A O 1
ATOM 2349 N N . LEU A 1 313 ? -19.883 -9.531 0.625 1.00 96.69 313 LEU A N 1
ATOM 2350 C CA . LEU A 1 313 ? -20.687 -9.082 -0.514 1.00 96.69 313 LEU A CA 1
ATOM 2351 C C . LEU A 1 313 ? -21.846 -10.026 -0.862 1.00 96.69 313 LEU A C 1
ATOM 2353 O O . LEU A 1 313 ? -22.826 -9.560 -1.437 1.00 96.69 313 LEU A O 1
ATOM 2357 N N . ASP A 1 314 ? -21.770 -11.302 -0.484 1.00 95.06 314 ASP A N 1
ATOM 2358 C CA . ASP A 1 314 ? -22.877 -12.256 -0.627 1.00 95.06 314 ASP A CA 1
ATOM 2359 C C . ASP A 1 314 ? -24.056 -11.900 0.296 1.00 95.06 314 ASP A C 1
ATOM 2361 O O . ASP A 1 314 ? -25.213 -12.122 -0.050 1.00 95.06 314 ASP A O 1
ATOM 2365 N N . THR A 1 315 ? -23.773 -11.320 1.469 1.00 92.81 315 THR A N 1
ATOM 2366 C CA . THR A 1 315 ? -24.800 -10.914 2.451 1.00 92.81 315 THR A CA 1
ATOM 2367 C C . THR A 1 315 ? -25.160 -9.436 2.353 1.00 92.81 315 THR A C 1
ATOM 2369 O O . THR A 1 315 ? -26.318 -9.064 2.519 1.00 92.81 315 THR A O 1
ATOM 2372 N N . THR A 1 316 ? -24.176 -8.589 2.054 1.00 94.25 316 THR A N 1
ATOM 2373 C CA . THR A 1 316 ? -24.317 -7.138 1.913 1.00 94.25 316 THR A CA 1
ATOM 2374 C C . THR A 1 316 ? -23.709 -6.694 0.578 1.00 94.25 316 THR A C 1
ATOM 2376 O O . THR A 1 316 ? -22.576 -6.198 0.544 1.00 94.25 316 THR A O 1
ATOM 2379 N N . PRO A 1 317 ? -24.440 -6.824 -0.547 1.00 94.50 317 PRO A N 1
ATOM 2380 C CA . PRO A 1 317 ? -23.892 -6.545 -1.878 1.00 94.50 317 PRO A CA 1
ATOM 2381 C C . PRO A 1 317 ? -23.351 -5.123 -2.068 1.00 94.50 317 PRO A C 1
ATOM 2383 O O . PRO A 1 317 ? -22.455 -4.910 -2.883 1.00 94.50 317 PRO A O 1
ATOM 2386 N N . ASN A 1 318 ? -23.854 -4.148 -1.311 1.00 94.19 318 ASN A N 1
ATOM 2387 C CA . ASN A 1 318 ? -23.447 -2.744 -1.409 1.00 94.19 318 ASN A CA 1
ATOM 2388 C C . ASN A 1 318 ? -22.501 -2.311 -0.274 1.00 94.19 318 ASN A C 1
ATOM 2390 O O . ASN A 1 318 ? -22.453 -1.137 0.091 1.00 94.19 318 ASN A O 1
ATOM 2394 N N . ASN A 1 319 ? -21.728 -3.241 0.298 1.00 96.56 319 ASN A N 1
ATOM 2395 C CA . ASN A 1 319 ? -20.705 -2.902 1.284 1.00 96.56 319 ASN A CA 1
ATOM 2396 C C . ASN A 1 319 ? -19.518 -2.185 0.609 1.00 96.56 319 ASN A C 1
ATOM 2398 O O . ASN A 1 319 ? -18.632 -2.812 0.024 1.00 96.56 319 ASN A O 1
ATOM 2402 N N . ALA A 1 320 ? -19.509 -0.850 0.677 1.00 96.50 320 ALA A N 1
ATOM 2403 C CA . ALA A 1 320 ? -18.498 -0.026 0.015 1.00 96.50 320 ALA A CA 1
ATOM 2404 C C . ALA A 1 320 ? -17.052 -0.314 0.489 1.00 96.50 320 ALA A C 1
ATOM 2406 O O . ALA A 1 320 ? -16.191 -0.479 -0.378 1.00 96.50 320 ALA A O 1
ATOM 2407 N N . PRO A 1 321 ? -16.747 -0.443 1.800 1.00 96.69 321 PRO A N 1
ATOM 2408 C CA . PRO A 1 321 ? -15.405 -0.828 2.247 1.00 96.69 321 PRO A CA 1
ATOM 2409 C C . PRO A 1 321 ? -14.919 -2.153 1.647 1.00 96.69 321 PRO A C 1
ATOM 2411 O O . PRO A 1 321 ? -13.785 -2.229 1.172 1.00 96.69 321 PRO A O 1
ATOM 2414 N N . ALA A 1 322 ? -15.776 -3.179 1.604 1.00 97.81 322 ALA A N 1
ATOM 2415 C CA . ALA A 1 322 ? -15.425 -4.475 1.034 1.00 97.81 322 ALA A CA 1
ATOM 2416 C C . ALA A 1 322 ? -15.193 -4.406 -0.483 1.00 97.81 322 ALA A C 1
ATOM 2418 O O . ALA A 1 322 ? -14.232 -4.997 -0.968 1.00 97.81 322 ALA A O 1
ATOM 2419 N N . LEU A 1 323 ? -16.013 -3.652 -1.227 1.00 98.56 323 LEU A N 1
ATOM 2420 C CA . LEU A 1 323 ? -15.828 -3.454 -2.672 1.00 98.56 323 LEU A CA 1
ATOM 2421 C C . LEU A 1 323 ? -14.507 -2.750 -3.001 1.00 98.56 323 LEU A C 1
ATOM 2423 O O . LEU A 1 323 ? -13.808 -3.175 -3.921 1.00 98.56 323 LEU A O 1
ATOM 2427 N N . LEU A 1 324 ? -14.147 -1.706 -2.247 1.00 98.31 324 LEU A N 1
ATOM 2428 C CA . LEU A 1 324 ? -12.889 -0.988 -2.457 1.00 98.31 324 LEU A CA 1
ATOM 2429 C C . LEU A 1 324 ? -11.680 -1.888 -2.182 1.00 98.31 324 LEU A C 1
ATOM 2431 O O . LEU A 1 324 ? -10.771 -1.949 -3.008 1.00 98.31 324 LEU A O 1
ATOM 2435 N N . GLN A 1 325 ? -11.686 -2.609 -1.055 1.00 98.25 325 GLN A N 1
ATOM 2436 C CA . GLN A 1 325 ? -10.599 -3.531 -0.708 1.00 98.25 325 GLN A CA 1
ATOM 2437 C C . GLN A 1 325 ? -10.493 -4.696 -1.694 1.00 98.25 325 GLN A C 1
ATOM 2439 O O . GLN A 1 325 ? -9.393 -5.080 -2.083 1.00 98.25 325 GLN A O 1
ATOM 2444 N N . LEU A 1 326 ? -11.625 -5.233 -2.154 1.00 98.44 326 LEU A N 1
ATOM 2445 C CA . LEU A 1 326 ? -11.644 -6.286 -3.165 1.00 98.44 326 LEU A CA 1
ATOM 2446 C C . LEU A 1 326 ? -11.034 -5.786 -4.482 1.00 98.44 326 LEU A C 1
ATOM 2448 O O . LEU A 1 326 ? -10.202 -6.471 -5.075 1.00 98.44 326 LEU A O 1
ATOM 2452 N N . GLY A 1 327 ? -11.402 -4.573 -4.901 1.00 98.00 327 GLY A N 1
ATOM 2453 C CA . GLY A 1 327 ? -10.823 -3.901 -6.061 1.00 98.00 327 GLY A CA 1
ATOM 2454 C C . GLY A 1 327 ? -9.307 -3.718 -5.961 1.00 98.00 327 GLY A C 1
ATOM 2455 O O . GLY A 1 327 ? -8.586 -4.084 -6.887 1.00 98.00 327 GLY A O 1
ATOM 2456 N N . ASP A 1 328 ? -8.819 -3.203 -4.829 1.00 97.25 328 ASP A N 1
ATOM 2457 C CA . ASP A 1 328 ? -7.385 -3.018 -4.561 1.00 97.25 328 ASP A CA 1
ATOM 2458 C C . ASP A 1 328 ? -6.606 -4.343 -4.588 1.00 97.25 328 ASP A C 1
ATOM 2460 O O . ASP A 1 328 ? -5.548 -4.436 -5.215 1.00 97.25 328 ASP A O 1
ATOM 2464 N N . LEU A 1 329 ? -7.143 -5.402 -3.975 1.00 97.25 329 LEU A N 1
ATOM 2465 C CA . LEU A 1 329 ? -6.500 -6.716 -3.996 1.00 97.25 329 LEU A CA 1
ATOM 2466 C C . LEU A 1 329 ? -6.448 -7.309 -5.403 1.00 97.25 329 LEU A C 1
ATOM 2468 O O . LEU A 1 329 ? -5.409 -7.837 -5.796 1.00 97.25 329 LEU A O 1
ATOM 2472 N N . HIS A 1 330 ? -7.519 -7.182 -6.188 1.00 97.88 330 HIS A N 1
ATOM 2473 C CA . HIS A 1 330 ? -7.502 -7.629 -7.578 1.00 97.88 330 HIS A CA 1
ATOM 2474 C C . HIS A 1 330 ? -6.503 -6.835 -8.433 1.00 97.88 330 HIS A C 1
ATOM 2476 O O . HIS A 1 330 ? -5.805 -7.454 -9.235 1.00 97.88 330 HIS A O 1
ATOM 2482 N N . LEU A 1 331 ? -6.349 -5.520 -8.219 1.00 96.50 331 LEU A N 1
ATOM 2483 C CA . LEU A 1 331 ? -5.284 -4.730 -8.855 1.00 96.50 331 LEU A CA 1
ATOM 2484 C C . LEU A 1 331 ? -3.896 -5.279 -8.499 1.00 96.50 331 LEU A C 1
ATOM 2486 O O . LEU A 1 331 ? -3.085 -5.543 -9.379 1.00 96.50 331 LEU A O 1
ATOM 2490 N N . LYS A 1 332 ? -3.622 -5.512 -7.213 1.00 93.56 332 LYS A N 1
ATOM 2491 C CA . LYS A 1 332 ? -2.325 -6.044 -6.752 1.00 93.56 332 LYS A CA 1
ATOM 2492 C C . LYS A 1 332 ? -2.044 -7.473 -7.219 1.00 93.56 332 LYS A C 1
ATOM 2494 O O . LYS A 1 332 ? -0.889 -7.896 -7.209 1.00 93.56 332 LYS A O 1
ATOM 2499 N N . SER A 1 333 ? -3.082 -8.220 -7.581 1.00 93.44 333 SER A N 1
ATOM 2500 C CA . SER A 1 333 ? -2.998 -9.574 -8.132 1.00 93.44 333 SER A CA 1
ATOM 2501 C C . SER A 1 333 ? -3.092 -9.615 -9.660 1.00 93.44 333 SER A C 1
ATOM 2503 O O . SER A 1 333 ? -3.208 -10.699 -10.220 1.00 93.44 333 SER A O 1
ATOM 2505 N N . ASN A 1 334 ? -3.036 -8.466 -10.338 1.00 95.06 334 ASN A N 1
ATOM 2506 C CA . ASN A 1 334 ? -3.132 -8.343 -11.794 1.00 95.06 334 ASN A CA 1
ATOM 2507 C C . ASN A 1 334 ? -4.446 -8.870 -12.411 1.00 95.06 334 ASN A C 1
ATOM 2509 O O . ASN A 1 334 ? -4.525 -9.137 -13.609 1.00 95.06 334 ASN A O 1
ATOM 2513 N N . HIS A 1 335 ? -5.507 -8.986 -11.611 1.00 96.44 335 HIS A N 1
ATOM 2514 C CA . HIS A 1 335 ? -6.845 -9.386 -12.047 1.00 96.44 335 HIS A CA 1
ATOM 2515 C C . HIS A 1 335 ? -7.665 -8.148 -12.434 1.00 96.44 335 HIS A C 1
ATOM 2517 O O . HIS A 1 335 ? -8.624 -7.763 -11.763 1.00 96.44 335 HIS A O 1
ATOM 2523 N N . TRP A 1 336 ? -7.265 -7.483 -13.517 1.00 97.25 336 TRP A N 1
ATOM 2524 C CA . TRP A 1 336 ? -7.765 -6.153 -13.894 1.00 97.25 336 TRP A CA 1
ATOM 2525 C C . TRP A 1 336 ? -9.279 -6.099 -14.142 1.00 97.25 336 TRP A C 1
ATOM 2527 O O . TRP A 1 336 ? -9.936 -5.132 -13.758 1.00 97.25 336 TRP A O 1
ATOM 2537 N N . GLY A 1 337 ? -9.851 -7.145 -14.748 1.00 97.12 337 GLY A N 1
ATOM 2538 C CA . GLY A 1 337 ? -11.292 -7.232 -15.013 1.00 97.12 337 GLY A CA 1
ATOM 2539 C C . GLY A 1 337 ? -12.133 -7.342 -13.738 1.00 97.12 337 GLY A C 1
ATOM 2540 O O . GLY A 1 337 ? -13.136 -6.638 -13.587 1.00 97.12 337 GLY A O 1
ATOM 2541 N N . ASP A 1 338 ? -11.690 -8.166 -12.788 1.00 97.75 338 ASP A N 1
ATOM 2542 C CA . ASP A 1 338 ? -12.342 -8.305 -11.483 1.00 97.75 338 ASP A CA 1
ATOM 2543 C C . ASP A 1 338 ? -12.215 -7.015 -10.666 1.00 97.75 338 ASP A C 1
ATOM 2545 O O . ASP A 1 338 ? -13.192 -6.554 -10.067 1.00 97.75 338 ASP A O 1
ATOM 2549 N N . ALA A 1 339 ? -11.036 -6.381 -10.706 1.00 98.44 339 ALA A N 1
ATOM 2550 C CA . ALA A 1 339 ? -10.811 -5.082 -10.084 1.00 98.44 339 ALA A CA 1
ATOM 2551 C C . ALA A 1 339 ? -11.786 -4.031 -10.625 1.00 98.44 339 ALA A C 1
ATOM 2553 O O . ALA A 1 339 ? -12.478 -3.376 -9.845 1.00 98.44 339 ALA A O 1
ATOM 2554 N N . ALA A 1 340 ? -11.898 -3.909 -11.952 1.00 98.44 340 ALA A N 1
ATOM 2555 C CA . ALA A 1 340 ? -12.822 -2.975 -12.586 1.00 98.44 340 ALA A CA 1
ATOM 2556 C C . ALA A 1 340 ? -14.282 -3.260 -12.197 1.00 98.44 340 ALA A C 1
ATOM 2558 O O . ALA A 1 340 ? -15.043 -2.330 -11.933 1.00 98.44 340 ALA A O 1
ATOM 2559 N N . THR A 1 341 ? -14.667 -4.534 -12.089 1.00 98.12 341 THR A N 1
ATOM 2560 C CA . THR A 1 341 ? -16.019 -4.939 -11.675 1.00 98.12 341 THR A CA 1
ATOM 2561 C C . THR A 1 341 ? -16.340 -4.480 -10.250 1.00 98.12 341 THR A C 1
ATOM 2563 O O . THR A 1 341 ? -17.379 -3.856 -10.017 1.00 98.12 341 THR A O 1
ATOM 2566 N N . ALA A 1 342 ? -15.444 -4.740 -9.293 1.00 98.38 342 ALA A N 1
ATOM 2567 C CA . ALA A 1 342 ? -15.625 -4.321 -7.904 1.00 98.38 342 ALA A CA 1
ATOM 2568 C C . ALA A 1 342 ? -15.600 -2.788 -7.757 1.00 98.38 342 ALA A C 1
ATOM 2570 O O . ALA A 1 342 ? -16.469 -2.207 -7.103 1.00 98.38 342 ALA A O 1
ATOM 2571 N N . LEU A 1 343 ? -14.653 -2.118 -8.420 1.00 98.69 343 LEU A N 1
ATOM 2572 C CA . LEU A 1 343 ? -14.470 -0.668 -8.333 1.00 98.69 343 LEU A CA 1
ATOM 2573 C C . LEU A 1 343 ? -15.585 0.113 -9.038 1.00 98.69 343 LEU A C 1
ATOM 2575 O O . LEU A 1 343 ? -15.985 1.165 -8.549 1.00 98.69 343 LEU A O 1
ATOM 2579 N N . LYS A 1 344 ? -16.164 -0.413 -10.124 1.00 98.44 344 LYS A N 1
ATOM 2580 C CA . LYS A 1 344 ? -17.350 0.182 -10.760 1.00 98.44 344 LYS A CA 1
ATOM 2581 C C . LYS A 1 344 ? -18.544 0.188 -9.806 1.00 98.44 344 LYS A C 1
ATOM 2583 O O . LYS A 1 344 ? -19.220 1.208 -9.685 1.00 98.44 344 LYS A O 1
ATOM 2588 N N . ARG A 1 345 ? -18.774 -0.918 -9.085 1.00 98.31 345 ARG A N 1
ATOM 2589 C CA . ARG A 1 345 ? -19.802 -0.986 -8.030 1.00 98.31 345 ARG A CA 1
ATOM 2590 C C . ARG A 1 345 ? -19.496 -0.013 -6.891 1.00 98.31 345 ARG A C 1
ATOM 2592 O O . ARG A 1 345 ? -20.399 0.668 -6.426 1.00 98.31 345 ARG A O 1
ATOM 2599 N N . TYR A 1 346 ? -18.233 0.095 -6.477 1.00 98.62 346 TYR A N 1
ATOM 2600 C CA . TYR A 1 346 ? -17.819 1.052 -5.449 1.00 98.62 346 TYR A CA 1
ATOM 2601 C C . TYR A 1 346 ? -18.095 2.510 -5.853 1.00 98.62 346 TYR A C 1
ATOM 2603 O O . TYR A 1 346 ? -18.728 3.245 -5.098 1.00 98.62 346 TYR A O 1
ATOM 2611 N N . VAL A 1 347 ? -17.677 2.922 -7.054 1.00 98.25 347 VAL A N 1
ATOM 2612 C CA . VAL A 1 347 ? -17.870 4.293 -7.561 1.00 98.25 347 VAL A CA 1
ATOM 2613 C C . VAL A 1 347 ? -19.356 4.630 -7.718 1.00 98.25 347 VAL A C 1
ATOM 2615 O O . VAL A 1 347 ? -19.736 5.770 -7.471 1.00 98.25 347 VAL A O 1
ATOM 2618 N N . ALA A 1 348 ? -20.214 3.655 -8.039 1.00 97.88 348 ALA A N 1
ATOM 2619 C CA . ALA A 1 348 ? -21.664 3.866 -8.060 1.00 97.88 348 ALA A CA 1
ATOM 2620 C C . ALA A 1 348 ? -22.239 4.225 -6.673 1.00 97.88 348 ALA A C 1
ATOM 2622 O O . ALA A 1 348 ? -23.196 4.988 -6.588 1.00 97.88 348 ALA A O 1
ATOM 2623 N N . LEU A 1 349 ? -21.642 3.718 -5.587 1.00 97.75 349 LEU A N 1
ATOM 2624 C CA . LEU A 1 349 ? -22.033 4.037 -4.207 1.00 97.75 349 LEU A CA 1
ATOM 2625 C C . LEU A 1 349 ? -21.366 5.317 -3.682 1.00 97.75 349 LEU A C 1
ATOM 2627 O O . LEU A 1 349 ? -21.898 5.978 -2.793 1.00 97.75 349 LEU A O 1
ATOM 2631 N N . ARG A 1 350 ? -20.164 5.636 -4.175 1.00 97.44 350 ARG A N 1
ATOM 2632 C CA . ARG A 1 350 ? -19.305 6.728 -3.689 1.00 97.44 350 ARG A CA 1
ATOM 2633 C C . ARG A 1 350 ? -18.743 7.532 -4.862 1.00 97.44 350 ARG A C 1
ATOM 2635 O O . ARG A 1 350 ? -17.537 7.577 -5.089 1.00 97.44 350 ARG A O 1
ATOM 2642 N N . ALA A 1 351 ? -19.629 8.193 -5.604 1.00 95.06 351 ALA A N 1
ATOM 2643 C CA . ALA A 1 351 ? -19.283 8.885 -6.848 1.00 95.06 351 ALA A CA 1
ATOM 2644 C C . ALA A 1 351 ? -18.302 10.061 -6.677 1.00 95.06 351 ALA A C 1
ATOM 2646 O O . ALA A 1 351 ? -17.667 10.472 -7.645 1.00 95.06 351 ALA A O 1
ATOM 2647 N N . THR A 1 352 ? -18.168 10.620 -5.475 1.00 96.31 352 THR A N 1
ATOM 2648 C CA . THR A 1 352 ? -17.248 11.730 -5.174 1.00 96.31 352 THR A CA 1
ATOM 2649 C C . THR A 1 352 ? -15.970 11.278 -4.463 1.00 96.31 352 THR A C 1
ATOM 2651 O O . THR A 1 352 ? -15.170 12.122 -4.065 1.00 96.31 352 THR A O 1
ATOM 2654 N N . ASP A 1 353 ? -15.737 9.966 -4.316 1.00 96.44 353 ASP A N 1
ATOM 2655 C CA . ASP A 1 353 ? -14.463 9.471 -3.796 1.00 96.44 353 ASP A CA 1
ATOM 2656 C C . 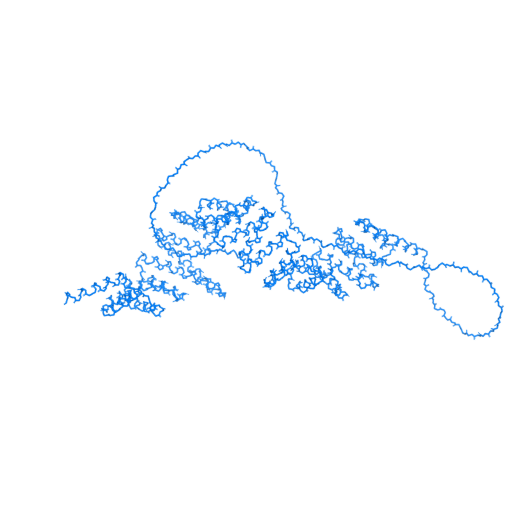ASP A 1 353 ? -13.402 9.390 -4.902 1.00 96.44 353 ASP A C 1
ATOM 2658 O O . ASP A 1 353 ? -13.522 8.647 -5.881 1.00 96.44 353 ASP A O 1
ATOM 2662 N N . PHE A 1 354 ? -12.318 10.138 -4.701 1.00 97.69 354 PHE A N 1
ATOM 2663 C CA . PHE A 1 354 ? -11.160 10.139 -5.586 1.00 97.69 354 PHE A CA 1
ATOM 2664 C C . PHE A 1 354 ? -10.530 8.747 -5.701 1.00 97.69 354 PHE A C 1
ATOM 2666 O O . PHE A 1 354 ? -10.181 8.330 -6.803 1.00 97.69 354 PHE A O 1
ATOM 2673 N N . THR A 1 355 ? -10.400 8.018 -4.586 1.00 96.44 355 THR A N 1
ATOM 2674 C CA . THR A 1 355 ? -9.671 6.738 -4.553 1.00 96.44 355 THR A CA 1
ATOM 2675 C C . THR A 1 355 ? -10.353 5.701 -5.437 1.00 96.44 355 THR A C 1
ATOM 2677 O O . THR A 1 355 ? -9.694 5.047 -6.244 1.00 96.44 355 THR A O 1
ATOM 2680 N N . GLY A 1 356 ? -11.681 5.593 -5.343 1.00 96.94 356 GLY A N 1
ATOM 2681 C CA . GLY A 1 356 ? -12.481 4.727 -6.204 1.00 96.94 356 GLY A CA 1
ATOM 2682 C C . GLY A 1 356 ? -12.313 5.032 -7.690 1.00 96.94 356 GLY A C 1
ATOM 2683 O O . GLY A 1 356 ? -12.061 4.118 -8.475 1.00 96.94 356 GLY A O 1
ATOM 2684 N N . ARG A 1 357 ? -12.410 6.310 -8.082 1.00 98.31 357 ARG A N 1
ATOM 2685 C CA . ARG A 1 357 ? -12.268 6.725 -9.489 1.00 98.31 357 ARG A CA 1
ATOM 2686 C C . ARG A 1 357 ? -10.860 6.505 -10.020 1.00 98.31 357 ARG A C 1
ATOM 2688 O O . ARG A 1 357 ? -10.699 5.939 -11.099 1.00 98.31 357 ARG A O 1
ATOM 2695 N N . PHE A 1 358 ? -9.850 6.895 -9.246 1.00 98.44 358 PHE A N 1
ATOM 2696 C CA . PHE A 1 358 ? -8.450 6.688 -9.591 1.00 98.44 358 PHE A CA 1
ATOM 2697 C C . PHE A 1 358 ? -8.145 5.198 -9.784 1.00 98.44 358 PHE A C 1
ATOM 2699 O O . PHE A 1 358 ? -7.645 4.805 -10.835 1.00 98.44 358 PHE A O 1
ATOM 2706 N N . ASN A 1 359 ? -8.521 4.349 -8.822 1.00 98.44 359 ASN A N 1
ATOM 2707 C CA . ASN A 1 359 ? -8.282 2.908 -8.905 1.00 98.44 359 ASN A CA 1
ATOM 2708 C C . ASN A 1 359 ? -9.067 2.253 -10.050 1.00 98.44 359 ASN A C 1
ATOM 2710 O O . ASN A 1 359 ? -8.551 1.337 -10.690 1.00 98.44 359 ASN A O 1
ATOM 2714 N N . LEU A 1 360 ? -10.292 2.707 -10.343 1.00 98.62 360 LEU A N 1
ATOM 2715 C CA . LEU A 1 360 ? -11.049 2.211 -11.495 1.00 98.62 360 LEU A CA 1
ATOM 2716 C C . LEU A 1 360 ? -10.360 2.592 -12.815 1.00 98.62 360 LEU A C 1
ATOM 2718 O O . LEU A 1 360 ? -10.258 1.757 -13.712 1.00 98.62 360 LEU A O 1
ATOM 2722 N N . GLY A 1 361 ? -9.824 3.813 -12.910 1.00 98.38 361 GLY A N 1
ATOM 2723 C CA . GLY A 1 361 ? -8.980 4.239 -14.029 1.00 98.38 361 GLY A CA 1
ATOM 2724 C C . GLY A 1 361 ? -7.726 3.373 -14.181 1.00 98.38 361 GLY A C 1
ATOM 2725 O O . GLY A 1 361 ? -7.393 2.962 -15.292 1.00 98.38 361 GLY A O 1
ATOM 2726 N N . VAL A 1 362 ? -7.074 3.015 -13.070 1.00 98.31 362 VAL A N 1
ATOM 2727 C CA . VAL A 1 362 ? -5.926 2.090 -13.057 1.00 98.31 362 VAL A CA 1
ATOM 2728 C C . VAL A 1 362 ? -6.329 0.702 -13.558 1.00 98.31 362 VAL A C 1
ATOM 2730 O O . VAL A 1 362 ? -5.633 0.134 -14.400 1.00 98.31 362 VAL A O 1
ATOM 2733 N N . ALA A 1 363 ? -7.461 0.166 -13.094 1.00 98.44 363 ALA A N 1
ATOM 2734 C CA . ALA A 1 363 ? -7.960 -1.136 -13.533 1.00 98.44 363 ALA A CA 1
ATOM 2735 C C . ALA A 1 363 ? -8.219 -1.161 -15.047 1.00 98.44 363 ALA A C 1
ATOM 2737 O O . ALA A 1 363 ? -7.823 -2.108 -15.726 1.00 98.44 363 ALA A O 1
ATOM 2738 N N . TYR A 1 364 ? -8.828 -0.104 -15.591 1.00 98.62 364 TYR A N 1
ATOM 2739 C CA . TYR A 1 364 ? -9.066 0.015 -17.026 1.00 98.62 364 TYR A CA 1
ATOM 2740 C C . TYR A 1 364 ? -7.784 0.218 -17.845 1.00 98.62 364 TYR A C 1
ATOM 2742 O O . TYR A 1 364 ? -7.656 -0.403 -18.899 1.00 98.62 364 TYR A O 1
ATOM 2750 N N . ASP A 1 365 ? -6.812 1.005 -17.365 1.00 96.88 365 ASP A N 1
ATOM 2751 C CA . ASP A 1 365 ? -5.508 1.188 -18.030 1.00 96.88 365 ASP A CA 1
ATOM 2752 C C . ASP A 1 365 ? -4.780 -0.154 -18.203 1.00 96.88 365 ASP A C 1
ATOM 2754 O O . ASP A 1 365 ? -4.343 -0.499 -19.304 1.00 96.88 365 ASP A O 1
ATOM 2758 N N . TYR A 1 366 ? -4.688 -0.949 -17.133 1.00 95.50 366 TYR A N 1
ATOM 2759 C CA . TYR A 1 366 ? -4.042 -2.262 -17.198 1.00 95.50 366 TYR A CA 1
ATOM 2760 C C . TYR A 1 366 ? -4.855 -3.306 -17.972 1.00 95.50 366 TYR A C 1
ATOM 2762 O O . TYR A 1 366 ? -4.268 -4.209 -18.563 1.00 95.50 366 TYR A O 1
ATOM 2770 N N . ALA A 1 367 ? -6.179 -3.153 -18.048 1.00 95.88 367 ALA A N 1
ATOM 2771 C CA . ALA A 1 367 ? -7.035 -3.940 -18.935 1.00 95.88 367 ALA A CA 1
ATOM 2772 C C . ALA A 1 367 ? -7.015 -3.462 -20.404 1.00 95.88 367 ALA A C 1
ATOM 2774 O O . ALA A 1 367 ? -7.809 -3.957 -21.203 1.00 95.88 367 ALA A O 1
ATOM 2775 N N . ALA A 1 368 ? -6.165 -2.485 -20.755 1.00 95.44 368 ALA A N 1
ATOM 2776 C CA . ALA A 1 368 ? -6.090 -1.839 -22.071 1.00 95.44 368 ALA A CA 1
ATOM 2777 C C . ALA A 1 368 ? -7.400 -1.168 -22.547 1.00 95.44 368 ALA A C 1
ATOM 2779 O O . ALA A 1 368 ? -7.554 -0.834 -23.722 1.00 95.44 368 ALA A O 1
ATOM 2780 N N . LYS A 1 369 ? -8.334 -0.896 -21.628 1.00 97.75 369 LYS A N 1
ATOM 2781 C CA . LYS A 1 369 ? -9.574 -0.143 -21.873 1.00 97.75 369 LYS A CA 1
ATOM 2782 C C . LYS A 1 369 ? -9.314 1.350 -21.708 1.00 97.75 369 LYS A C 1
ATOM 2784 O O . LYS A 1 369 ? -9.767 1.993 -20.766 1.00 97.75 369 LYS A O 1
ATOM 2789 N N . PHE A 1 370 ? -8.500 1.894 -22.604 1.00 97.44 370 PHE A N 1
ATOM 2790 C CA . PHE A 1 370 ? -7.929 3.229 -22.440 1.00 97.44 370 PHE A CA 1
ATOM 2791 C C . PHE A 1 370 ? -8.967 4.361 -22.414 1.00 97.44 370 PHE A C 1
ATOM 2793 O O . PHE A 1 370 ? -8.776 5.308 -21.657 1.00 97.44 370 PHE A O 1
ATOM 2800 N N . ASP A 1 371 ? -10.064 4.278 -23.174 1.00 98.31 371 ASP A N 1
ATOM 2801 C CA . ASP A 1 371 ? -11.107 5.320 -23.148 1.00 98.31 371 ASP A CA 1
ATOM 2802 C C . ASP A 1 371 ? -11.869 5.331 -21.820 1.00 98.31 371 ASP A C 1
ATOM 2804 O O . ASP A 1 371 ? -12.045 6.391 -21.218 1.00 98.31 371 ASP A O 1
ATOM 2808 N N . ASP A 1 372 ? -12.216 4.149 -21.301 1.00 98.38 372 ASP A N 1
ATOM 2809 C CA . ASP A 1 372 ? -12.816 4.013 -19.973 1.00 98.38 372 ASP A CA 1
ATOM 2810 C C . ASP A 1 372 ? -11.868 4.543 -18.887 1.00 98.38 372 ASP A C 1
ATOM 2812 O O . ASP A 1 372 ? -12.291 5.257 -17.975 1.00 98.38 372 ASP A O 1
ATOM 2816 N N . ALA A 1 373 ? -10.570 4.239 -18.997 1.00 98.56 373 ALA A N 1
ATOM 2817 C CA . ALA A 1 373 ? -9.554 4.729 -18.072 1.00 98.56 373 ALA A CA 1
ATOM 2818 C C . ALA A 1 373 ? -9.460 6.261 -18.085 1.00 98.56 373 ALA A C 1
ATOM 2820 O O . ALA A 1 373 ? -9.500 6.887 -17.026 1.00 98.56 373 ALA A O 1
ATOM 2821 N N . LEU A 1 374 ? -9.380 6.871 -19.273 1.00 98.56 374 LEU A N 1
ATOM 2822 C CA . LEU A 1 374 ? -9.334 8.326 -19.436 1.00 98.56 374 LEU A CA 1
ATOM 2823 C C . LEU A 1 374 ? -10.598 9.000 -18.890 1.00 98.56 374 LEU A C 1
ATOM 2825 O O . LEU A 1 374 ? -10.482 10.032 -18.234 1.00 98.56 374 LEU A O 1
ATOM 2829 N N . ALA A 1 375 ? -11.778 8.404 -19.083 1.00 98.50 375 ALA A N 1
ATOM 2830 C CA . ALA A 1 375 ? -13.021 8.913 -18.509 1.00 98.50 375 ALA A CA 1
ATOM 2831 C C . ALA A 1 375 ? -12.979 8.919 -16.971 1.00 98.50 375 ALA A C 1
ATOM 2833 O O . ALA A 1 375 ? -13.331 9.918 -16.344 1.00 98.50 375 ALA A O 1
ATOM 2834 N N . GLN A 1 376 ? -12.495 7.842 -16.343 1.00 98.62 376 GLN A N 1
ATOM 2835 C CA . GLN A 1 376 ? -12.375 7.801 -14.882 1.00 98.62 376 GLN A CA 1
ATOM 2836 C C . GLN A 1 376 ? -11.299 8.746 -14.346 1.00 98.62 376 GLN A C 1
ATOM 2838 O O . GLN A 1 376 ? -11.518 9.392 -13.321 1.00 98.62 376 GLN A O 1
ATOM 2843 N N . TYR A 1 377 ? -10.164 8.875 -15.038 1.00 98.56 377 TYR A N 1
ATOM 2844 C CA . TYR A 1 377 ? -9.133 9.836 -14.659 1.00 98.56 377 TYR A CA 1
ATOM 2845 C C . TYR A 1 377 ? -9.593 11.283 -14.822 1.00 98.56 377 TYR A C 1
ATOM 2847 O O . TYR A 1 377 ? -9.250 12.100 -13.978 1.00 98.56 377 TYR A O 1
ATOM 2855 N N . ALA A 1 378 ? -10.406 11.606 -15.831 1.00 98.38 378 ALA A N 1
ATOM 2856 C CA . ALA A 1 378 ? -10.988 12.939 -15.974 1.00 98.38 378 ALA A CA 1
ATOM 2857 C C . ALA A 1 378 ? -11.895 13.288 -14.784 1.00 98.38 378 ALA A C 1
ATOM 2859 O O . ALA A 1 378 ? -11.829 14.392 -14.248 1.00 98.38 378 ALA A O 1
ATOM 2860 N N . GLU A 1 379 ? -12.703 12.335 -14.319 1.00 98.38 379 GLU A N 1
ATOM 2861 C CA . GLU A 1 379 ? -13.512 12.517 -13.113 1.00 98.38 379 GLU A CA 1
ATOM 2862 C C . GLU A 1 379 ? -12.651 12.596 -11.837 1.00 98.38 379 GLU A C 1
ATOM 2864 O O . GLU A 1 379 ? -12.928 13.410 -10.959 1.00 98.38 379 GLU A O 1
ATOM 2869 N N . ALA A 1 380 ? -11.573 11.812 -11.734 1.00 97.81 380 ALA A N 1
ATOM 2870 C CA . ALA A 1 380 ? -10.617 11.920 -10.629 1.00 97.81 380 ALA A CA 1
ATOM 2871 C C . ALA A 1 380 ? -9.892 13.284 -10.620 1.00 97.81 380 ALA A C 1
ATOM 2873 O O . ALA A 1 380 ? -9.716 13.877 -9.558 1.00 97.81 380 ALA A O 1
ATOM 2874 N N . GLU A 1 381 ? -9.543 13.815 -11.795 1.00 97.00 381 GLU A N 1
ATOM 2875 C CA . GLU A 1 381 ? -8.897 15.121 -11.986 1.00 97.00 381 GLU A CA 1
ATOM 2876 C C . GLU A 1 381 ? -9.824 16.279 -11.577 1.00 97.00 381 GLU A C 1
ATOM 2878 O O . GLU A 1 381 ? -9.351 17.267 -11.022 1.00 97.00 381 GLU A O 1
ATOM 2883 N N . LYS A 1 382 ? -11.150 16.150 -11.754 1.00 97.81 382 LYS A N 1
ATOM 2884 C CA . LYS A 1 382 ? -12.126 17.117 -11.208 1.00 97.81 382 LYS A CA 1
ATOM 2885 C C . LYS A 1 382 ? -12.128 17.139 -9.677 1.00 97.81 382 LYS A C 1
ATOM 2887 O O . LYS A 1 382 ? -12.274 18.203 -9.085 1.00 97.81 382 LYS A O 1
ATOM 2892 N N . LEU A 1 383 ? -11.990 15.974 -9.040 1.00 97.31 383 LEU A N 1
ATOM 2893 C CA . LEU A 1 383 ? -11.980 15.852 -7.577 1.00 97.31 383 LEU A CA 1
ATOM 2894 C C . LEU A 1 383 ? -10.653 16.319 -6.968 1.00 97.31 383 LEU A C 1
ATOM 2896 O O . LEU A 1 383 ? -10.640 16.877 -5.872 1.00 97.31 383 LEU A O 1
ATOM 2900 N N . ARG A 1 384 ? -9.536 16.060 -7.657 1.00 97.50 384 ARG A N 1
ATOM 2901 C CA . ARG A 1 384 ? -8.186 16.472 -7.253 1.00 97.50 384 ARG A CA 1
ATOM 2902 C C . ARG A 1 384 ? -7.379 16.922 -8.478 1.00 97.50 384 ARG A C 1
ATOM 2904 O O . ARG A 1 384 ? -6.686 16.100 -9.080 1.00 97.50 384 ARG A O 1
ATOM 2911 N N . PRO A 1 385 ? -7.428 18.217 -8.837 1.00 96.12 385 PRO A N 1
ATOM 2912 C CA . PRO A 1 385 ? -6.707 18.731 -10.005 1.00 96.12 385 PRO A CA 1
ATOM 2913 C C . PRO A 1 385 ? -5.180 18.683 -9.840 1.00 96.12 385 PRO A C 1
ATOM 2915 O O . PRO A 1 385 ? -4.460 18.527 -10.831 1.00 96.12 385 PRO A O 1
ATOM 2918 N N . ASP A 1 386 ? -4.704 18.740 -8.593 1.00 96.00 386 ASP A N 1
ATOM 2919 C CA . ASP A 1 386 ? -3.286 18.750 -8.218 1.00 96.00 386 ASP A CA 1
ATOM 2920 C C . ASP A 1 386 ? -2.759 17.352 -7.835 1.00 96.00 386 ASP A C 1
ATOM 2922 O O . ASP A 1 386 ? -1.873 17.214 -6.995 1.00 96.00 386 ASP A O 1
ATOM 2926 N N . ASP A 1 387 ? -3.303 16.287 -8.433 1.00 97.38 387 ASP A N 1
ATOM 2927 C CA . ASP A 1 387 ? -2.794 14.924 -8.255 1.00 97.38 387 ASP A CA 1
ATOM 2928 C C . ASP A 1 387 ? -1.811 14.534 -9.375 1.00 97.38 387 ASP A C 1
ATOM 2930 O O . ASP A 1 387 ? -2.190 14.256 -10.518 1.00 97.38 387 ASP A O 1
ATOM 2934 N N . ALA A 1 388 ? -0.517 14.490 -9.045 1.00 97.69 388 ALA A N 1
ATOM 2935 C CA . ALA A 1 388 ? 0.539 14.178 -10.008 1.00 97.69 388 ALA A CA 1
ATOM 2936 C C . ALA A 1 388 ? 0.421 12.751 -10.583 1.00 97.69 388 ALA A C 1
ATOM 2938 O O . ALA A 1 388 ? 0.713 12.534 -11.763 1.00 97.69 388 ALA A O 1
ATOM 2939 N N . ALA A 1 389 ? -0.034 11.781 -9.779 1.00 97.62 389 ALA A N 1
ATOM 2940 C CA . ALA A 1 389 ? -0.181 10.382 -10.186 1.00 97.62 389 ALA A CA 1
ATOM 2941 C C . ALA A 1 389 ? -1.215 10.214 -11.309 1.00 97.62 389 ALA A C 1
ATOM 2943 O O . ALA A 1 389 ? -0.958 9.505 -12.284 1.00 97.62 389 ALA A O 1
ATOM 2944 N N . THR A 1 390 ? -2.339 10.926 -11.224 1.00 98.00 390 THR A N 1
ATOM 2945 C CA . THR A 1 390 ? -3.388 10.956 -12.250 1.00 98.00 390 THR A CA 1
ATOM 2946 C C . THR A 1 390 ? -2.830 11.499 -13.560 1.00 98.00 390 THR A C 1
ATOM 2948 O O . THR A 1 390 ? -2.966 10.856 -14.602 1.00 98.00 390 THR A O 1
ATOM 2951 N N . LYS A 1 391 ? -2.108 12.628 -13.518 1.00 98.38 391 LYS A N 1
ATOM 2952 C CA . LYS A 1 391 ? -1.459 13.212 -14.706 1.00 98.38 391 LYS A CA 1
ATOM 2953 C C . LYS A 1 391 ? -0.460 12.244 -15.339 1.00 98.38 391 LYS A C 1
ATOM 2955 O O . LYS A 1 391 ? -0.495 12.037 -16.550 1.00 98.38 391 LYS A O 1
ATOM 2960 N N . ASN A 1 392 ? 0.386 11.606 -14.531 1.00 98.44 392 ASN A N 1
ATOM 2961 C CA . ASN A 1 392 ? 1.334 10.599 -15.004 1.00 98.44 392 ASN A CA 1
ATOM 2962 C C . ASN A 1 392 ? 0.630 9.399 -15.659 1.00 98.44 392 ASN A C 1
ATOM 2964 O O . ASN A 1 392 ? 1.044 8.953 -16.727 1.00 98.44 392 ASN A O 1
ATOM 2968 N N . ASN A 1 393 ? -0.452 8.889 -15.070 1.00 98.19 393 ASN A N 1
ATOM 2969 C CA . ASN A 1 393 ? -1.178 7.750 -15.633 1.00 98.19 393 ASN A CA 1
ATOM 2970 C C . ASN A 1 393 ? -1.871 8.097 -16.955 1.00 98.19 393 ASN A C 1
ATOM 2972 O O . ASN A 1 393 ? -1.797 7.315 -17.901 1.00 98.19 393 ASN A O 1
ATOM 2976 N N . VAL A 1 394 ? -2.455 9.292 -17.066 1.00 98.56 394 VAL A N 1
ATOM 2977 C CA . VAL A 1 394 ? -2.999 9.796 -18.337 1.00 98.56 394 VAL A CA 1
ATOM 2978 C C . VAL A 1 394 ? -1.888 9.939 -19.386 1.00 98.56 394 VAL A C 1
ATOM 2980 O O . VAL A 1 394 ? -2.057 9.493 -20.519 1.00 98.56 394 VAL A O 1
ATOM 2983 N N . GLY A 1 395 ? -0.723 10.479 -19.008 1.00 98.31 395 GLY A N 1
ATOM 2984 C CA . GLY A 1 395 ? 0.440 10.569 -19.896 1.00 98.31 395 GLY A CA 1
ATOM 2985 C C . GLY A 1 395 ? 0.918 9.203 -20.399 1.00 98.31 395 GLY A C 1
ATOM 2986 O O . GLY A 1 395 ? 1.203 9.049 -21.585 1.00 98.31 395 GLY A O 1
ATOM 2987 N N . ARG A 1 396 ? 0.927 8.177 -19.535 1.00 98.25 396 ARG A N 1
ATOM 2988 C CA . ARG A 1 396 ? 1.247 6.790 -19.924 1.00 98.25 396 ARG A CA 1
ATOM 2989 C C . ARG A 1 396 ? 0.258 6.232 -20.945 1.00 98.25 396 ARG A C 1
ATOM 2991 O O . ARG A 1 396 ? 0.688 5.560 -21.877 1.00 98.25 396 ARG A O 1
ATOM 2998 N N . ILE A 1 397 ? -1.038 6.510 -20.798 1.00 98.38 397 ILE A N 1
ATOM 2999 C CA . ILE A 1 397 ? -2.049 6.091 -21.782 1.00 98.38 397 ILE A CA 1
ATOM 3000 C C . ILE A 1 397 ? -1.806 6.776 -23.129 1.00 98.38 397 ILE A C 1
ATOM 3002 O O . ILE A 1 397 ? -1.843 6.109 -24.161 1.00 98.38 397 ILE A O 1
ATOM 3006 N N . TYR A 1 398 ? -1.516 8.080 -23.137 1.00 98.50 398 TYR A N 1
ATOM 3007 C CA . TYR A 1 398 ? -1.183 8.783 -24.378 1.00 98.50 398 TYR A CA 1
ATOM 3008 C C . TYR A 1 398 ? 0.072 8.224 -25.043 1.00 98.50 398 TYR A C 1
ATOM 3010 O O . TYR A 1 398 ? 0.053 7.994 -26.248 1.00 98.50 398 TYR A O 1
ATOM 3018 N N . PHE A 1 399 ? 1.106 7.892 -24.269 1.00 97.50 399 PHE A N 1
ATOM 3019 C CA . PHE A 1 399 ? 2.300 7.238 -24.800 1.00 97.50 399 PHE A CA 1
ATOM 3020 C C . PHE A 1 399 ? 1.991 5.870 -25.431 1.00 97.50 399 PHE A C 1
ATOM 3022 O O . PHE A 1 399 ? 2.409 5.612 -26.554 1.00 97.50 399 PHE A O 1
ATOM 3029 N N . LYS A 1 400 ? 1.192 5.020 -24.768 1.00 95.56 400 LYS A N 1
ATOM 3030 C CA . LYS A 1 400 ? 0.751 3.720 -25.321 1.00 95.56 400 LYS A CA 1
ATOM 3031 C C . LYS A 1 400 ? -0.061 3.851 -26.616 1.00 95.56 400 LYS A C 1
ATOM 3033 O O . LYS A 1 400 ? -0.148 2.891 -27.372 1.00 95.56 400 LYS A O 1
ATOM 3038 N N . ARG A 1 401 ? -0.678 5.013 -26.848 1.00 95.94 401 ARG A N 1
ATOM 3039 C CA . ARG A 1 401 ? -1.447 5.353 -28.055 1.00 95.94 401 ARG A CA 1
ATOM 3040 C C . ARG A 1 401 ? -0.636 6.154 -29.081 1.00 95.94 401 ARG A C 1
ATOM 3042 O O . ARG A 1 401 ? -1.235 6.733 -29.978 1.00 95.94 401 ARG A O 1
ATOM 3049 N N . ASP A 1 402 ? 0.685 6.230 -28.918 1.00 96.06 402 ASP A N 1
ATOM 3050 C CA . ASP A 1 402 ? 1.604 6.995 -29.774 1.00 96.06 402 ASP A CA 1
ATOM 3051 C C . ASP A 1 402 ? 1.288 8.507 -29.861 1.00 96.06 402 ASP A C 1
ATOM 3053 O O . ASP A 1 402 ? 1.713 9.227 -30.760 1.00 96.06 402 ASP A O 1
ATOM 3057 N N . ARG A 1 403 ? 0.555 9.040 -28.875 1.00 98.00 403 ARG A N 1
ATOM 3058 C CA . ARG A 1 403 ? 0.222 10.469 -28.751 1.00 98.00 403 ARG A CA 1
ATOM 3059 C C . ARG A 1 403 ? 1.303 11.174 -27.932 1.00 98.00 403 ARG A C 1
ATOM 3061 O O . ARG A 1 403 ? 1.078 11.591 -26.792 1.00 98.00 403 ARG A O 1
ATOM 3068 N N . LEU A 1 404 ? 2.509 11.242 -28.497 1.00 97.94 404 LEU A N 1
ATOM 3069 C CA . LEU A 1 404 ? 3.731 11.614 -27.773 1.00 97.94 404 LEU A CA 1
ATOM 3070 C C . LEU A 1 404 ? 3.681 13.037 -27.178 1.00 97.94 404 LEU A C 1
ATOM 3072 O O . LEU A 1 404 ? 4.033 13.215 -26.013 1.00 97.94 404 LEU A O 1
ATOM 3076 N N . ASP A 1 405 ? 3.169 14.034 -27.907 1.00 98.44 405 ASP A N 1
ATOM 3077 C CA . ASP A 1 405 ? 3.101 15.427 -27.419 1.00 98.44 405 ASP A CA 1
ATOM 3078 C C . ASP A 1 405 ? 2.152 15.601 -26.223 1.00 98.44 405 ASP A C 1
ATOM 3080 O O . ASP A 1 405 ? 2.416 16.352 -25.274 1.00 98.44 405 ASP A O 1
ATOM 3084 N N . GLU A 1 406 ? 1.045 14.864 -26.223 1.00 98.56 406 GLU A N 1
ATOM 3085 C CA . GLU A 1 406 ? 0.084 14.878 -25.122 1.00 98.56 406 GLU A CA 1
ATOM 3086 C C . GLU A 1 406 ? 0.626 14.144 -23.899 1.00 98.56 406 GLU A C 1
ATOM 3088 O O . GLU A 1 406 ? 0.416 14.586 -22.765 1.00 98.56 406 GLU A O 1
ATOM 3093 N N . ALA A 1 407 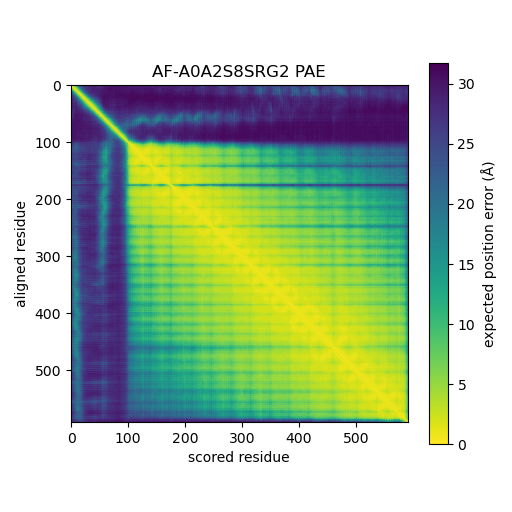? 1.381 13.066 -24.122 1.00 98.69 407 ALA A N 1
ATOM 3094 C CA . ALA A 1 407 ? 2.116 12.385 -23.070 1.00 98.69 407 ALA A CA 1
ATOM 3095 C C . ALA A 1 407 ? 3.142 13.329 -22.418 1.00 98.69 407 ALA A C 1
ATOM 3097 O O . ALA A 1 407 ? 3.112 13.500 -21.198 1.00 98.69 407 ALA A O 1
ATOM 3098 N N . VAL A 1 408 ? 3.970 14.022 -23.214 1.00 98.75 408 VAL A N 1
ATOM 3099 C CA . VAL A 1 408 ? 4.918 15.049 -22.735 1.00 98.75 408 VAL A CA 1
ATOM 3100 C C . VAL A 1 408 ? 4.197 16.118 -21.916 1.00 98.75 408 VAL A C 1
ATOM 3102 O O . VAL A 1 408 ? 4.622 16.441 -20.805 1.00 98.75 408 VAL A O 1
ATOM 3105 N N . THR A 1 409 ? 3.077 16.638 -22.422 1.00 98.62 409 THR A N 1
ATOM 3106 C CA . THR A 1 409 ? 2.277 17.650 -21.719 1.00 98.62 409 THR A CA 1
ATOM 3107 C C . THR A 1 409 ? 1.818 17.151 -20.349 1.00 98.62 409 THR A C 1
ATOM 3109 O O . THR A 1 409 ? 1.979 17.849 -19.346 1.00 98.62 409 THR A O 1
ATOM 3112 N N . LYS A 1 410 ? 1.276 15.932 -20.275 1.00 98.56 410 LYS A N 1
ATOM 3113 C CA . LYS A 1 410 ? 0.776 15.354 -19.021 1.00 98.56 410 LYS A CA 1
ATOM 3114 C C . LYS A 1 410 ? 1.898 15.007 -18.037 1.00 98.56 410 LYS A C 1
ATOM 3116 O O . LYS A 1 410 ? 1.736 15.270 -16.846 1.00 98.56 410 LYS A O 1
ATOM 3121 N N . PHE A 1 411 ? 3.052 14.520 -18.496 1.00 98.75 411 PHE A N 1
ATOM 3122 C CA . PHE A 1 411 ? 4.207 14.307 -17.615 1.00 98.75 411 PHE A CA 1
ATOM 3123 C C . PHE A 1 411 ? 4.788 15.622 -17.086 1.00 98.75 411 PHE A C 1
ATOM 3125 O O . PHE A 1 411 ? 5.094 15.713 -15.900 1.00 98.75 411 PHE A O 1
ATOM 3132 N N . ASN A 1 412 ? 4.859 16.672 -17.908 1.00 98.69 412 ASN A N 1
ATOM 3133 C CA . ASN A 1 412 ? 5.258 18.002 -17.442 1.00 98.69 412 ASN A CA 1
ATOM 3134 C C . ASN A 1 412 ? 4.273 18.573 -16.411 1.00 98.69 412 ASN A C 1
ATOM 3136 O O . ASN A 1 412 ? 4.702 19.164 -15.422 1.00 98.69 412 ASN A O 1
ATOM 3140 N N . GLN A 1 413 ? 2.962 18.364 -16.589 1.00 98.44 413 GLN A N 1
ATOM 3141 C CA . GLN A 1 413 ? 1.967 18.723 -15.570 1.00 98.44 413 GLN A CA 1
ATOM 3142 C C . GLN A 1 413 ? 2.202 17.963 -14.256 1.00 98.44 413 GLN A C 1
ATOM 3144 O O . GLN A 1 413 ? 2.174 18.581 -13.196 1.00 98.44 413 GLN A O 1
ATOM 3149 N N . ALA A 1 414 ? 2.488 16.657 -14.319 1.00 98.50 414 ALA A N 1
ATOM 3150 C CA . ALA A 1 414 ? 2.821 15.862 -13.137 1.00 98.50 414 ALA A CA 1
ATOM 3151 C C . ALA A 1 414 ? 4.067 16.406 -12.413 1.00 98.50 414 ALA A C 1
ATOM 3153 O O . ALA A 1 414 ? 4.035 16.590 -11.201 1.00 98.50 414 ALA A O 1
ATOM 3154 N N . LEU A 1 415 ? 5.131 16.734 -13.156 1.00 98.12 415 LEU A N 1
ATOM 3155 C CA . LEU A 1 415 ? 6.383 17.270 -12.605 1.00 98.12 415 LEU A CA 1
ATOM 3156 C C . LEU A 1 415 ? 6.279 18.719 -12.115 1.00 98.12 415 LEU A C 1
ATOM 3158 O O . LEU A 1 415 ? 7.093 19.147 -11.301 1.00 98.12 415 LEU A O 1
ATOM 3162 N N . LYS A 1 416 ? 5.295 19.484 -12.599 1.00 98.38 416 LYS A N 1
ATOM 3163 C CA . LYS A 1 416 ? 4.973 20.809 -12.058 1.00 98.38 416 LYS A CA 1
ATOM 3164 C C . LYS A 1 416 ? 4.331 20.704 -10.672 1.00 98.38 416 LYS A C 1
ATOM 3166 O O . LYS A 1 416 ? 4.599 21.553 -9.829 1.00 98.38 416 LYS A O 1
ATOM 3171 N N . ILE A 1 417 ? 3.491 19.690 -10.462 1.00 97.88 417 ILE A N 1
ATOM 3172 C CA . ILE A 1 417 ? 2.841 19.407 -9.175 1.00 97.88 417 ILE A CA 1
ATOM 3173 C C . ILE A 1 417 ? 3.858 18.811 -8.193 1.00 97.88 417 ILE A C 1
ATOM 3175 O O . ILE A 1 417 ? 3.997 19.300 -7.076 1.00 97.88 417 ILE A O 1
ATOM 3179 N N . ASP A 1 418 ? 4.587 17.779 -8.622 1.00 97.31 418 ASP A N 1
ATOM 3180 C CA . ASP A 1 418 ? 5.624 17.115 -7.832 1.00 97.31 418 ASP A CA 1
ATOM 3181 C C . ASP A 1 418 ? 6.930 16.985 -8.643 1.00 97.31 418 ASP A C 1
ATOM 3183 O O . ASP A 1 418 ? 7.101 16.042 -9.426 1.00 97.31 418 ASP A O 1
ATOM 3187 N N . PRO A 1 419 ? 7.892 17.908 -8.445 1.00 95.12 419 PRO A N 1
ATOM 3188 C CA . PRO A 1 419 ? 9.194 17.858 -9.111 1.00 95.12 419 PRO A CA 1
ATOM 3189 C C . PRO A 1 419 ? 10.040 16.618 -8.779 1.00 95.12 419 PRO A C 1
ATOM 3191 O O . PRO A 1 419 ? 10.948 16.277 -9.551 1.00 95.12 419 PRO A O 1
ATOM 3194 N N . GLU A 1 420 ? 9.771 15.942 -7.657 1.00 92.00 420 GLU A N 1
ATOM 3195 C CA . GLU A 1 420 ? 10.441 14.707 -7.238 1.00 92.00 420 GLU A CA 1
ATOM 3196 C C . GLU A 1 420 ? 9.677 13.442 -7.653 1.00 92.00 420 GLU A C 1
ATOM 3198 O O . GLU A 1 420 ? 10.064 12.334 -7.269 1.00 92.00 420 GLU A O 1
ATOM 3203 N N . PHE A 1 421 ? 8.649 13.560 -8.501 1.00 96.19 421 PHE A N 1
ATOM 3204 C CA . PHE A 1 421 ? 7.944 12.392 -9.008 1.00 96.19 421 PHE A CA 1
ATOM 3205 C C . PHE A 1 421 ? 8.783 11.644 -10.055 1.00 96.19 421 PHE A C 1
ATOM 3207 O O . PHE A 1 421 ? 8.666 11.840 -11.268 1.00 96.19 421 PHE A O 1
ATOM 3214 N N . TYR A 1 422 ? 9.666 10.768 -9.571 1.00 95.81 422 TYR A N 1
ATOM 3215 C CA . TYR A 1 422 ? 10.664 10.079 -10.389 1.00 95.81 422 TYR A CA 1
ATOM 3216 C C . TYR A 1 422 ? 10.050 9.294 -11.555 1.00 95.81 422 TYR A C 1
ATOM 3218 O O . TYR A 1 422 ? 10.606 9.334 -12.648 1.00 95.81 422 TYR A O 1
ATOM 3226 N N . ASP A 1 423 ? 8.901 8.639 -11.365 1.00 95.94 423 ASP A N 1
ATOM 3227 C CA . ASP A 1 423 ? 8.252 7.861 -12.430 1.00 95.94 423 ASP A CA 1
ATOM 3228 C C . ASP A 1 423 ? 7.780 8.761 -13.586 1.00 95.94 423 ASP A C 1
ATOM 3230 O O . ASP A 1 423 ? 7.996 8.423 -14.748 1.00 95.94 423 ASP A O 1
ATOM 3234 N N . ALA A 1 424 ? 7.233 9.949 -13.297 1.00 98.00 424 ALA A N 1
ATOM 3235 C CA . ALA A 1 424 ? 6.862 10.917 -14.332 1.00 98.00 424 ALA A CA 1
ATOM 3236 C C . ALA A 1 424 ? 8.084 11.449 -15.094 1.00 98.00 424 ALA A C 1
ATOM 3238 O O . ALA A 1 424 ? 8.017 11.640 -16.307 1.00 98.00 424 ALA A O 1
ATOM 3239 N N . ARG A 1 425 ? 9.221 11.636 -14.409 1.00 98.50 425 ARG A N 1
ATOM 3240 C CA . ARG A 1 425 ? 10.479 12.070 -15.039 1.00 98.50 425 ARG A CA 1
ATOM 3241 C C . ARG A 1 425 ? 11.075 10.995 -15.944 1.00 98.50 425 ARG A C 1
ATOM 3243 O O . ARG A 1 425 ? 11.501 11.315 -17.049 1.00 98.50 425 ARG A O 1
ATOM 3250 N N . ILE A 1 426 ? 11.074 9.742 -15.487 1.00 98.50 426 ILE A N 1
ATOM 3251 C CA . ILE A 1 426 ? 11.471 8.568 -16.278 1.00 98.50 426 ILE A CA 1
ATOM 3252 C C . ILE A 1 426 ? 10.604 8.488 -17.538 1.00 98.50 426 ILE A C 1
ATOM 3254 O O . ILE A 1 426 ? 11.130 8.425 -18.646 1.00 98.50 426 ILE A O 1
ATOM 3258 N N . ASN A 1 427 ? 9.280 8.560 -17.379 1.00 98.50 427 ASN A N 1
ATOM 3259 C CA . ASN A 1 427 ? 8.355 8.482 -18.505 1.00 98.50 427 ASN A CA 1
ATOM 3260 C C . ASN A 1 427 ? 8.556 9.639 -19.491 1.00 98.50 427 ASN A C 1
ATOM 3262 O O . ASN A 1 427 ? 8.639 9.400 -20.692 1.00 98.50 427 ASN A O 1
ATOM 3266 N N . LEU A 1 428 ? 8.714 10.875 -19.006 1.00 98.75 428 LEU A N 1
ATOM 3267 C CA . LEU A 1 428 ? 9.009 12.027 -19.859 1.00 98.75 428 LEU A CA 1
ATOM 3268 C C . LEU A 1 428 ? 10.300 11.824 -20.661 1.00 98.75 428 LEU A C 1
ATOM 3270 O O . LEU A 1 428 ? 10.319 12.079 -21.862 1.00 98.75 428 LEU A O 1
ATOM 3274 N N . ALA A 1 429 ? 11.364 11.343 -20.016 1.00 98.56 429 ALA A N 1
ATOM 3275 C CA . ALA A 1 429 ? 12.632 11.084 -20.683 1.00 98.56 429 ALA A CA 1
ATOM 3276 C C . ALA A 1 429 ? 12.484 10.032 -21.796 1.00 98.56 429 ALA A C 1
ATOM 3278 O O . ALA A 1 429 ? 12.993 10.238 -22.897 1.00 98.56 429 ALA A O 1
ATOM 3279 N N . ILE A 1 430 ? 11.741 8.950 -21.541 1.00 98.31 430 ILE A N 1
ATOM 3280 C CA . ILE A 1 430 ? 11.453 7.898 -22.528 1.00 98.31 430 ILE A CA 1
ATOM 3281 C C . ILE A 1 430 ? 10.657 8.454 -23.714 1.00 98.31 430 ILE A C 1
ATOM 3283 O O . ILE A 1 430 ? 11.035 8.216 -24.859 1.00 98.31 430 ILE A O 1
ATOM 3287 N N . VAL A 1 431 ? 9.595 9.227 -23.465 1.00 98.31 431 VAL A N 1
ATOM 3288 C CA . VAL A 1 431 ? 8.773 9.803 -24.543 1.00 98.31 431 VAL A CA 1
ATOM 3289 C C . VAL A 1 431 ? 9.573 10.788 -25.393 1.00 98.31 431 VAL A C 1
ATOM 3291 O O . VAL A 1 431 ? 9.490 10.739 -26.617 1.00 98.31 431 VAL A O 1
ATOM 3294 N N . LEU A 1 432 ? 10.409 11.628 -24.779 1.00 98.56 432 LEU A N 1
ATOM 3295 C CA . LEU A 1 432 ? 11.300 12.532 -25.514 1.00 98.56 432 LEU A CA 1
ATOM 3296 C C . LEU A 1 432 ? 12.310 11.759 -26.378 1.00 98.56 432 LEU A C 1
ATOM 3298 O O . LEU A 1 432 ? 12.602 12.172 -27.498 1.00 98.56 432 LEU A O 1
ATOM 3302 N N . ALA A 1 433 ? 12.809 10.618 -25.895 1.00 97.69 433 ALA A N 1
ATOM 3303 C CA . ALA A 1 433 ? 13.670 9.733 -26.680 1.00 97.69 433 ALA A CA 1
ATOM 3304 C C . ALA A 1 433 ? 12.906 9.105 -27.861 1.00 97.69 433 ALA A C 1
ATOM 3306 O O . ALA A 1 433 ? 13.425 9.060 -28.973 1.00 97.69 433 ALA A O 1
ATOM 3307 N N . ALA A 1 434 ? 11.648 8.693 -27.663 1.00 97.06 434 ALA A N 1
ATOM 3308 C CA . ALA A 1 434 ? 10.787 8.202 -28.744 1.00 97.06 434 ALA A CA 1
ATOM 3309 C C . ALA A 1 434 ? 10.536 9.278 -29.820 1.00 97.06 434 ALA A C 1
ATOM 3311 O O . ALA A 1 434 ? 10.533 8.976 -31.011 1.00 97.06 434 ALA A O 1
ATOM 3312 N N . GLN A 1 435 ? 10.447 10.551 -29.417 1.00 97.31 435 GLN A N 1
ATOM 3313 C CA . GLN A 1 435 ? 10.410 11.708 -30.324 1.00 97.31 435 GLN A CA 1
ATOM 3314 C C . GLN A 1 435 ? 11.765 12.029 -30.981 1.00 97.31 435 GLN A C 1
ATOM 3316 O O . GLN A 1 435 ? 11.868 12.992 -31.739 1.00 97.31 435 GLN A O 1
ATOM 3321 N N . LYS A 1 436 ? 12.822 11.261 -30.684 1.00 96.75 436 LYS A N 1
ATOM 3322 C CA . LYS A 1 436 ? 14.218 11.527 -31.072 1.00 96.75 436 LYS A CA 1
ATOM 3323 C C . LYS A 1 436 ? 14.752 12.874 -30.565 1.00 96.75 436 LYS A C 1
ATOM 3325 O O . LYS A 1 436 ? 15.762 13.372 -31.061 1.00 96.75 436 LYS A O 1
ATOM 3330 N N . ASN A 1 437 ? 14.113 13.454 -29.550 1.00 97.62 437 ASN A N 1
ATOM 3331 C CA . ASN A 1 437 ? 14.586 14.640 -28.848 1.00 97.62 437 ASN A CA 1
ATOM 3332 C C . ASN A 1 437 ? 15.582 14.222 -27.753 1.00 97.62 437 ASN A C 1
ATOM 3334 O O . ASN A 1 437 ? 15.312 14.297 -26.549 1.00 97.62 437 ASN A O 1
ATOM 3338 N N . TRP A 1 438 ? 16.729 13.704 -28.196 1.00 96.75 438 TRP A N 1
ATOM 3339 C CA . TRP A 1 438 ? 17.720 13.061 -27.334 1.00 96.75 438 TRP A CA 1
ATOM 3340 C C . TRP A 1 438 ? 18.302 14.007 -26.287 1.00 96.75 438 TRP A C 1
ATOM 3342 O O . TRP A 1 438 ? 18.518 13.589 -25.154 1.00 96.75 438 TRP A O 1
ATOM 3352 N N . ASP A 1 439 ? 18.519 15.278 -26.630 1.00 96.69 439 ASP A N 1
ATOM 3353 C CA . ASP A 1 439 ? 19.085 16.258 -25.701 1.00 96.69 439 ASP A CA 1
ATOM 3354 C C . ASP A 1 439 ? 18.104 16.590 -24.568 1.00 96.69 439 ASP A C 1
ATOM 3356 O O . ASP A 1 439 ? 18.483 16.566 -23.395 1.00 96.69 439 ASP A O 1
ATOM 3360 N N . ALA A 1 440 ? 16.820 16.810 -24.883 1.00 98.12 440 ALA A N 1
ATOM 3361 C CA . ALA A 1 440 ? 15.801 17.025 -23.857 1.00 98.12 440 ALA A CA 1
ATOM 3362 C C . ALA A 1 440 ? 15.593 15.771 -22.995 1.00 98.12 440 ALA A C 1
ATOM 3364 O O . ALA A 1 440 ? 15.450 15.877 -21.776 1.00 98.12 440 ALA A O 1
ATOM 3365 N N . SER A 1 441 ? 15.618 14.583 -23.608 1.00 98.62 441 SER A N 1
ATOM 3366 C CA . SER A 1 441 ? 15.567 13.306 -22.891 1.00 98.62 441 SER A CA 1
ATOM 3367 C C . SER A 1 441 ? 16.750 13.160 -21.923 1.00 98.62 441 SER A C 1
ATOM 3369 O O . SER A 1 441 ? 16.554 12.914 -20.730 1.00 98.62 441 SER A O 1
ATOM 3371 N N . SER A 1 442 ? 17.977 13.411 -22.389 1.00 98.44 442 SER A N 1
ATOM 3372 C CA . SER A 1 442 ? 19.187 13.358 -21.563 1.00 98.44 442 SER A CA 1
ATOM 3373 C C . SER A 1 442 ? 19.161 14.372 -20.419 1.00 98.44 442 SER A C 1
ATOM 3375 O O . SER A 1 442 ? 19.578 14.037 -19.311 1.00 98.44 442 SER A O 1
ATOM 3377 N N . ALA A 1 443 ? 18.599 15.567 -20.621 1.00 98.50 443 ALA A N 1
ATOM 3378 C CA . ALA A 1 443 ? 18.412 16.538 -19.541 1.00 98.50 443 ALA A CA 1
ATOM 3379 C C . ALA A 1 443 ? 17.496 16.001 -18.419 1.00 98.50 443 ALA A C 1
ATOM 3381 O O . ALA A 1 443 ? 17.765 16.214 -17.229 1.00 98.50 443 ALA A O 1
ATOM 3382 N N . GLN A 1 444 ? 16.442 15.251 -18.766 1.00 98.62 444 GLN A N 1
ATOM 3383 C CA . GLN A 1 444 ? 15.573 14.615 -17.769 1.00 98.62 444 GLN A CA 1
ATOM 3384 C C . GLN A 1 444 ? 16.287 13.496 -17.011 1.00 98.62 444 GLN A C 1
ATOM 3386 O O . GLN A 1 444 ? 16.170 13.426 -15.784 1.00 98.62 444 GLN A O 1
ATOM 3391 N N . TRP A 1 445 ? 17.073 12.667 -17.702 1.00 98.50 445 TRP A N 1
ATOM 3392 C CA . TRP A 1 445 ? 17.879 11.628 -17.059 1.00 98.50 445 TRP A CA 1
ATOM 3393 C C . TRP A 1 445 ? 18.958 12.200 -16.137 1.00 98.50 445 TRP A C 1
ATOM 3395 O O . TRP A 1 445 ? 19.126 11.713 -15.020 1.00 98.50 445 TRP A O 1
ATOM 3405 N N . GLN A 1 446 ? 19.642 13.269 -16.550 1.00 98.50 446 GLN A N 1
ATOM 3406 C CA . GLN A 1 446 ? 20.618 13.978 -15.716 1.00 98.50 446 GLN A CA 1
ATOM 3407 C C . GLN A 1 446 ? 19.969 14.550 -14.456 1.00 98.50 446 GLN A C 1
ATOM 3409 O O . GLN A 1 446 ? 20.496 14.378 -13.357 1.00 98.50 446 GLN A O 1
ATOM 3414 N N . THR A 1 447 ? 18.796 15.175 -14.599 1.00 98.31 447 THR A N 1
ATOM 3415 C CA . THR A 1 447 ? 18.038 15.697 -13.455 1.00 98.31 447 THR A CA 1
ATOM 3416 C C . THR A 1 447 ? 17.624 14.570 -12.507 1.00 98.31 447 THR A C 1
ATOM 3418 O O . THR A 1 447 ? 17.778 14.700 -11.293 1.00 98.31 447 THR A O 1
ATOM 3421 N N . LEU A 1 448 ? 17.145 13.438 -13.040 1.00 98.12 448 LEU A N 1
ATOM 3422 C CA . LEU A 1 448 ? 16.819 12.260 -12.235 1.00 98.12 448 LEU A CA 1
ATOM 3423 C C . LEU A 1 448 ? 18.048 11.758 -11.469 1.00 98.12 448 LEU A C 1
ATOM 3425 O O . LEU A 1 448 ? 17.967 11.565 -10.258 1.00 98.12 448 LEU A O 1
ATOM 3429 N N . ALA A 1 449 ? 19.179 11.584 -12.155 1.00 98.12 449 ALA A N 1
ATOM 3430 C CA . ALA A 1 449 ? 20.411 11.089 -11.556 1.00 98.12 449 ALA A CA 1
ATOM 3431 C C . ALA A 1 449 ? 20.905 12.005 -10.425 1.00 98.12 449 ALA A C 1
ATOM 3433 O O . ALA A 1 449 ? 21.207 11.524 -9.334 1.00 98.12 449 ALA A O 1
ATOM 3434 N N . ALA A 1 450 ? 20.920 13.323 -10.650 1.00 97.50 450 ALA A N 1
ATOM 3435 C CA . ALA A 1 450 ? 21.348 14.302 -9.653 1.00 97.50 450 ALA A CA 1
ATOM 3436 C C . ALA A 1 450 ? 20.460 14.281 -8.396 1.00 97.50 450 ALA A C 1
ATOM 3438 O O . ALA A 1 450 ? 20.967 14.217 -7.273 1.00 97.50 450 ALA A O 1
ATOM 3439 N N . THR A 1 451 ? 19.135 14.290 -8.571 1.00 96.44 451 THR A N 1
ATOM 3440 C CA . THR A 1 451 ? 18.185 14.289 -7.449 1.00 96.44 451 THR A CA 1
ATOM 3441 C C . THR A 1 451 ? 18.226 12.974 -6.669 1.00 96.44 451 THR A C 1
ATOM 3443 O O . THR A 1 451 ? 18.284 12.981 -5.437 1.00 96.44 451 THR A O 1
ATOM 3446 N N . VAL A 1 452 ? 18.250 11.837 -7.370 1.00 96.94 452 VAL A N 1
ATOM 3447 C CA . VAL A 1 452 ? 18.289 10.508 -6.745 1.00 96.94 452 VAL A CA 1
ATOM 3448 C C . VAL A 1 452 ? 19.601 10.293 -5.993 1.00 96.94 452 VAL A C 1
ATOM 3450 O O . VAL A 1 452 ? 19.564 9.807 -4.864 1.00 96.94 452 VAL A O 1
ATOM 3453 N N . GLU A 1 453 ? 20.746 10.690 -6.554 1.00 96.38 453 GLU A N 1
ATOM 3454 C CA . GLU A 1 453 ? 22.046 10.541 -5.888 1.00 96.38 453 GLU A CA 1
ATOM 3455 C C . GLU A 1 453 ? 22.138 11.398 -4.619 1.00 96.38 453 GLU A C 1
ATOM 3457 O O . GLU A 1 453 ? 22.553 10.910 -3.561 1.00 96.38 453 GLU A O 1
ATOM 3462 N N . LYS A 1 454 ? 21.657 12.647 -4.676 1.00 96.38 454 LYS A N 1
ATOM 3463 C CA . LYS A 1 454 ? 21.553 13.518 -3.496 1.00 96.38 454 LYS A CA 1
ATOM 3464 C C . LYS A 1 454 ? 20.722 12.864 -2.388 1.00 96.38 454 LYS A C 1
ATOM 3466 O O . LYS A 1 454 ? 21.127 12.852 -1.228 1.00 96.38 454 LYS A O 1
ATOM 3471 N N . ARG A 1 455 ? 19.568 12.280 -2.725 1.00 95.38 455 ARG A N 1
ATOM 3472 C CA . ARG A 1 455 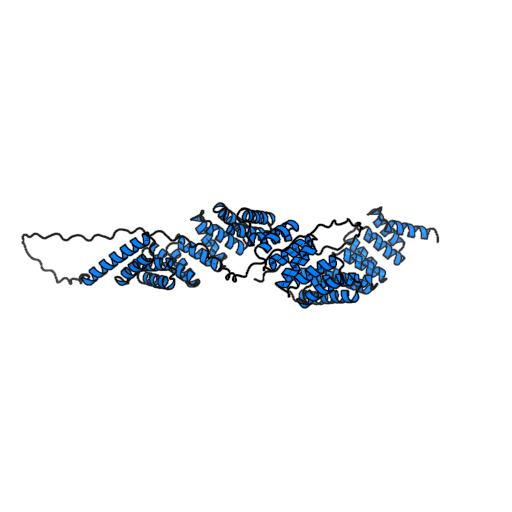? 18.708 11.609 -1.739 1.00 95.38 455 ARG A CA 1
ATOM 3473 C C . ARG A 1 455 ? 19.321 10.308 -1.215 1.00 95.38 455 ARG A C 1
ATOM 3475 O O . ARG A 1 455 ? 19.209 10.020 -0.025 1.00 95.38 455 ARG A O 1
ATOM 3482 N N . ARG A 1 456 ? 19.984 9.536 -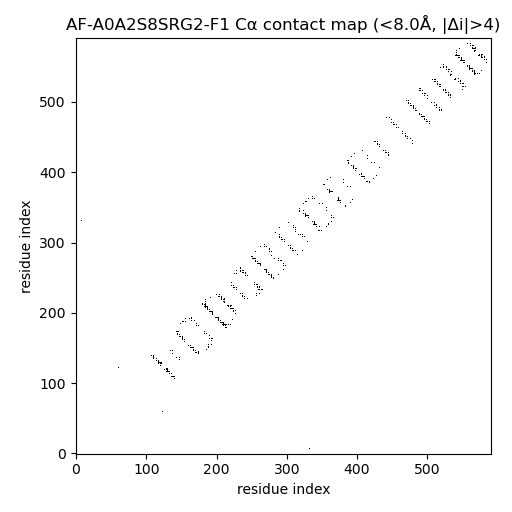2.081 1.00 95.25 456 ARG A N 1
ATOM 3483 C CA . ARG A 1 456 ? 20.629 8.254 -1.747 1.00 95.25 456 ARG A CA 1
ATOM 3484 C C . ARG A 1 456 ? 21.766 8.436 -0.747 1.00 95.25 456 ARG A C 1
ATOM 3486 O O . ARG A 1 456 ? 21.907 7.626 0.167 1.00 95.25 456 ARG A O 1
ATOM 3493 N N . THR A 1 457 ? 22.558 9.492 -0.919 1.00 95.19 457 THR A N 1
ATOM 3494 C CA . THR A 1 457 ? 23.674 9.841 -0.028 1.00 95.19 457 THR A CA 1
ATOM 3495 C C . THR A 1 457 ? 23.206 10.424 1.305 1.00 95.19 457 THR A C 1
ATOM 3497 O O . THR A 1 457 ? 23.844 10.173 2.323 1.00 95.19 457 THR A O 1
ATOM 3500 N N . ALA A 1 458 ? 22.070 11.129 1.325 1.00 96.50 458 ALA A N 1
ATOM 3501 C CA . ALA A 1 458 ? 21.512 11.729 2.538 1.00 96.50 458 ALA A CA 1
ATOM 3502 C C . ALA A 1 458 ? 20.787 10.737 3.468 1.00 96.50 458 ALA A C 1
ATOM 3504 O O . ALA A 1 458 ? 20.718 10.963 4.674 1.00 96.50 458 ALA A O 1
ATOM 3505 N N . THR A 1 459 ? 20.205 9.657 2.937 1.00 95.00 459 THR A N 1
ATOM 3506 C CA . THR A 1 459 ? 19.479 8.685 3.769 1.00 95.00 459 THR A CA 1
ATOM 3507 C C . THR A 1 459 ? 20.427 7.705 4.472 1.00 95.00 459 THR A C 1
ATOM 3509 O O . THR A 1 459 ? 21.514 7.409 3.980 1.00 95.00 459 THR A O 1
ATOM 3512 N N . THR A 1 460 ? 20.017 7.153 5.614 1.00 96.88 460 THR A N 1
ATOM 3513 C CA . THR A 1 460 ? 20.682 6.023 6.291 1.00 96.88 460 THR A CA 1
ATOM 3514 C C . THR A 1 460 ? 19.926 4.702 6.116 1.00 96.88 460 THR A C 1
ATOM 3516 O O . THR A 1 460 ? 20.496 3.647 6.381 1.00 96.88 460 THR A O 1
ATOM 3519 N N . ASP A 1 461 ? 18.692 4.740 5.603 1.00 96.69 461 ASP A N 1
ATOM 3520 C CA . ASP A 1 461 ? 17.841 3.566 5.401 1.00 96.69 461 ASP A CA 1
ATOM 3521 C C . ASP A 1 461 ? 18.376 2.701 4.248 1.00 96.69 461 ASP A C 1
ATOM 3523 O O . ASP A 1 461 ? 18.446 3.131 3.093 1.00 96.69 461 ASP A O 1
ATOM 3527 N N . ALA A 1 462 ? 18.764 1.464 4.563 1.00 95.31 462 ALA A N 1
ATOM 3528 C CA . ALA A 1 462 ? 19.353 0.537 3.601 1.00 95.31 462 ALA A CA 1
ATOM 3529 C C . ALA A 1 462 ? 18.380 0.119 2.481 1.00 95.31 462 ALA A C 1
ATOM 3531 O O . ALA A 1 462 ? 18.799 -0.025 1.329 1.00 95.31 462 ALA A O 1
ATOM 3532 N N . SER A 1 463 ? 17.089 -0.042 2.789 1.00 93.75 463 SER A N 1
ATOM 3533 C CA . SER A 1 463 ? 16.054 -0.394 1.811 1.00 93.75 463 SER A CA 1
ATOM 3534 C C . SER A 1 463 ? 15.831 0.759 0.835 1.00 93.75 463 SER A C 1
ATOM 3536 O O . SER A 1 463 ? 15.870 0.579 -0.389 1.00 93.75 463 SER A O 1
ATOM 3538 N N . LEU A 1 464 ? 15.719 1.978 1.369 1.00 93.31 464 LEU A N 1
ATOM 3539 C CA . LEU A 1 464 ? 15.593 3.179 0.554 1.00 93.31 464 LEU A CA 1
ATOM 3540 C C . LEU A 1 464 ? 16.840 3.389 -0.312 1.00 93.31 464 LEU A C 1
ATOM 3542 O O . LEU A 1 464 ? 16.697 3.598 -1.517 1.00 93.31 464 LEU A O 1
ATOM 3546 N N . LYS A 1 465 ? 18.054 3.247 0.243 1.00 95.50 465 LYS A N 1
ATOM 3547 C CA . LYS A 1 465 ? 19.310 3.311 -0.530 1.00 95.50 465 LYS A CA 1
ATOM 3548 C C . LYS A 1 465 ? 19.315 2.347 -1.706 1.00 95.50 465 LYS A C 1
ATOM 3550 O O . LYS A 1 465 ? 19.676 2.751 -2.810 1.00 95.50 465 LYS A O 1
ATOM 3555 N N . LYS A 1 466 ? 18.906 1.094 -1.483 1.00 94.19 466 LYS A N 1
ATOM 3556 C CA . LYS A 1 466 ? 18.837 0.071 -2.532 1.00 94.19 466 LYS A CA 1
ATOM 3557 C C . LYS A 1 466 ? 17.846 0.465 -3.631 1.00 94.19 466 LYS A C 1
ATOM 3559 O O . LYS A 1 466 ? 18.182 0.381 -4.809 1.00 94.19 466 LYS A O 1
ATOM 3564 N N . SER A 1 467 ? 16.659 0.949 -3.261 1.00 93.94 467 SER A N 1
ATOM 3565 C CA . SER A 1 467 ? 15.653 1.399 -4.237 1.00 93.94 467 SER A CA 1
ATOM 3566 C C . SER A 1 467 ? 16.122 2.610 -5.061 1.00 93.94 467 SER A C 1
ATOM 3568 O O . SER A 1 467 ? 15.915 2.660 -6.273 1.00 93.94 467 SER A O 1
ATOM 3570 N N . LEU A 1 468 ? 16.818 3.563 -4.431 1.00 95.75 468 LEU A N 1
ATOM 3571 C CA . LEU A 1 468 ? 17.379 4.735 -5.103 1.00 95.75 468 LEU A CA 1
ATOM 3572 C C . LEU A 1 468 ? 18.545 4.349 -6.020 1.00 95.75 468 LEU A C 1
ATOM 3574 O O . LEU A 1 468 ? 18.647 4.885 -7.118 1.00 95.75 468 LEU A O 1
ATOM 3578 N N . ALA A 1 469 ? 19.374 3.375 -5.633 1.00 96.19 469 ALA A N 1
ATOM 3579 C CA . ALA A 1 469 ? 20.424 2.844 -6.502 1.00 96.19 469 ALA A CA 1
ATOM 3580 C C . ALA A 1 469 ? 19.851 2.244 -7.800 1.00 96.19 469 ALA A C 1
ATOM 3582 O O . ALA A 1 469 ? 20.389 2.502 -8.873 1.00 96.19 469 ALA A O 1
ATOM 3583 N N . ALA A 1 470 ? 18.724 1.526 -7.734 1.00 95.12 470 ALA A N 1
ATOM 3584 C CA . ALA A 1 470 ? 18.054 0.998 -8.927 1.00 95.12 470 ALA A CA 1
ATOM 3585 C C . ALA A 1 470 ? 17.525 2.114 -9.854 1.00 95.12 470 ALA A C 1
ATOM 3587 O O . ALA A 1 470 ? 17.678 2.047 -11.076 1.00 95.12 470 ALA A O 1
ATOM 3588 N N . ARG A 1 471 ? 16.955 3.185 -9.285 1.00 95.56 471 ARG A N 1
ATOM 3589 C CA . ARG A 1 471 ? 16.503 4.360 -10.057 1.00 95.56 471 ARG A CA 1
ATOM 3590 C C . ARG A 1 471 ? 17.671 5.1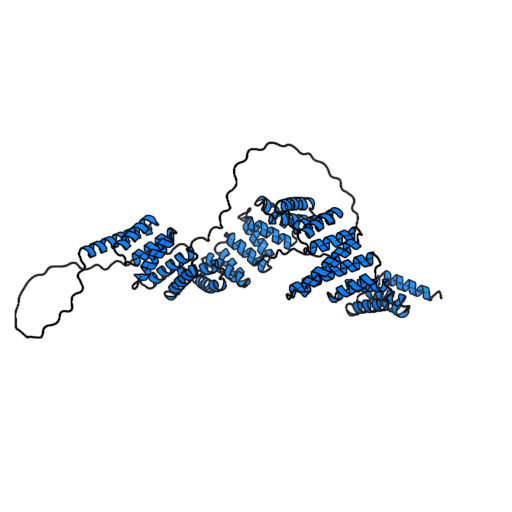12 -10.697 1.00 95.56 471 ARG A C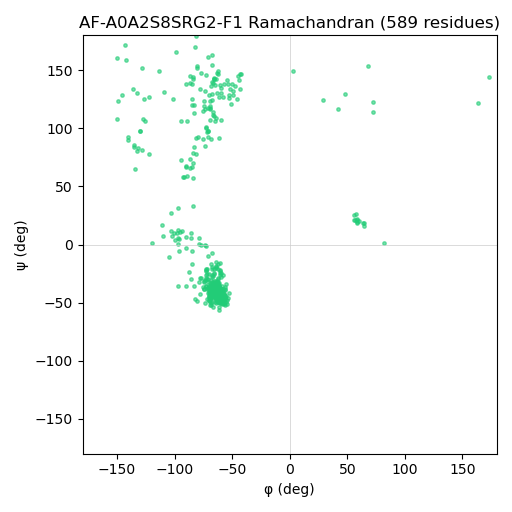 1
ATOM 3592 O O . ARG A 1 471 ? 17.567 5.551 -11.838 1.00 95.56 471 ARG A O 1
ATOM 3599 N N . LEU A 1 472 ? 18.790 5.223 -9.990 1.00 97.38 472 LEU A N 1
ATOM 3600 C CA . LEU A 1 472 ? 20.001 5.846 -10.514 1.00 97.38 472 LEU A CA 1
ATOM 3601 C C . LEU A 1 472 ? 20.620 5.019 -11.652 1.00 97.38 472 LEU A C 1
ATOM 3603 O O . LEU A 1 472 ? 21.002 5.581 -12.675 1.00 97.38 472 LEU A O 1
ATOM 3607 N N . ALA A 1 473 ? 20.637 3.689 -11.523 1.00 97.50 473 ALA A N 1
ATOM 3608 C CA . ALA A 1 473 ? 21.045 2.784 -12.597 1.00 97.50 473 ALA A CA 1
ATOM 3609 C C . ALA A 1 473 ? 20.157 2.944 -13.845 1.00 97.50 473 ALA A C 1
ATOM 3611 O O . ALA A 1 473 ? 20.670 3.017 -14.959 1.00 97.50 473 ALA A O 1
ATOM 3612 N N . THR A 1 474 ? 18.840 3.095 -13.653 1.00 97.25 474 THR A N 1
ATOM 3613 C CA . THR A 1 474 ? 17.891 3.389 -14.743 1.00 97.25 474 THR A CA 1
ATOM 3614 C C . THR A 1 474 ? 18.246 4.698 -15.456 1.00 97.25 474 THR A C 1
ATOM 3616 O O . THR A 1 474 ? 18.275 4.739 -16.683 1.00 97.25 474 THR A O 1
ATOM 3619 N N . ALA A 1 475 ? 18.580 5.754 -14.704 1.00 98.19 475 ALA A N 1
ATOM 3620 C CA . ALA A 1 475 ? 18.976 7.040 -15.277 1.00 98.19 475 ALA A CA 1
ATOM 3621 C C . ALA A 1 475 ? 20.248 6.936 -16.137 1.00 98.19 475 ALA A C 1
ATOM 3623 O O . ALA A 1 475 ? 20.282 7.464 -17.247 1.00 98.19 475 ALA A O 1
ATOM 3624 N N . TYR A 1 476 ? 21.274 6.222 -15.659 1.00 98.50 476 TYR A N 1
ATOM 3625 C CA . TYR A 1 476 ? 22.504 6.006 -16.427 1.00 98.50 476 TYR A CA 1
ATOM 3626 C C . TYR A 1 476 ? 22.290 5.129 -17.662 1.00 98.50 476 TYR A C 1
ATOM 3628 O O . TYR A 1 476 ? 22.884 5.399 -18.701 1.00 98.50 476 TYR A O 1
ATOM 3636 N N . SER A 1 477 ? 21.408 4.129 -17.588 1.00 97.88 477 SER A N 1
ATOM 3637 C CA . SER A 1 477 ? 21.028 3.334 -18.763 1.00 97.88 477 SER A CA 1
ATOM 3638 C C . SER A 1 477 ? 20.357 4.199 -19.838 1.00 97.88 477 SER A C 1
ATOM 3640 O O . SER A 1 477 ? 20.701 4.113 -21.020 1.00 97.88 477 SER A O 1
ATOM 3642 N N . GLY A 1 478 ? 19.449 5.092 -19.424 1.00 97.44 478 GLY A N 1
ATOM 3643 C CA . GLY A 1 478 ? 18.791 6.049 -20.315 1.00 97.44 478 GLY A CA 1
ATOM 3644 C C . GLY A 1 478 ? 19.772 7.015 -20.985 1.00 97.44 478 GLY A C 1
ATOM 3645 O O . GLY A 1 478 ? 19.711 7.201 -22.200 1.00 97.44 478 GLY A O 1
ATOM 3646 N N . LEU A 1 479 ? 20.726 7.567 -20.225 1.00 98.44 479 LEU A N 1
ATOM 3647 C CA . LEU A 1 479 ? 21.791 8.419 -20.772 1.00 98.44 479 LEU A CA 1
ATOM 3648 C C . LEU A 1 479 ? 22.659 7.677 -21.783 1.00 98.44 479 LEU A C 1
ATOM 3650 O O . LEU A 1 479 ? 22.832 8.152 -22.904 1.00 98.44 479 LEU A O 1
ATOM 3654 N N . ALA A 1 480 ? 23.133 6.483 -21.422 1.00 98.00 480 ALA A N 1
ATOM 3655 C CA . ALA A 1 480 ? 23.961 5.680 -22.306 1.00 98.00 480 ALA A CA 1
ATOM 3656 C C . ALA A 1 480 ? 23.230 5.331 -23.611 1.00 98.00 480 ALA A C 1
ATOM 3658 O O . ALA A 1 480 ? 23.822 5.409 -24.686 1.00 98.00 480 ALA A O 1
ATOM 3659 N N . SER A 1 481 ? 21.935 5.015 -23.538 1.00 96.50 481 SER A N 1
ATOM 3660 C CA . SER A 1 481 ? 21.107 4.720 -24.714 1.00 96.50 481 SER A CA 1
ATOM 3661 C C . SER A 1 481 ? 20.950 5.939 -25.632 1.00 96.50 481 SER A C 1
ATOM 3663 O O . SER A 1 481 ? 21.137 5.824 -26.844 1.00 96.50 481 SER A O 1
ATOM 3665 N N . ASN A 1 482 ? 20.683 7.121 -25.066 1.00 97.50 482 ASN A N 1
ATOM 3666 C CA . ASN A 1 482 ? 20.600 8.370 -25.829 1.00 97.50 482 ASN A CA 1
ATOM 3667 C C . ASN A 1 482 ? 21.941 8.756 -26.467 1.00 97.50 482 ASN A C 1
ATOM 3669 O O . ASN A 1 482 ? 21.972 9.286 -27.579 1.00 97.50 482 ASN A O 1
ATOM 3673 N N . ASP A 1 483 ? 23.051 8.513 -25.773 1.00 97.69 483 ASP A N 1
ATOM 3674 C CA . ASP A 1 483 ? 24.391 8.773 -26.290 1.00 97.69 483 ASP A CA 1
ATOM 3675 C C . ASP A 1 483 ? 24.762 7.796 -27.409 1.00 97.69 483 ASP A C 1
ATOM 3677 O O . ASP A 1 483 ? 25.310 8.219 -28.428 1.00 97.69 483 ASP A O 1
ATOM 3681 N N . LEU A 1 484 ? 24.411 6.512 -27.281 1.00 95.44 484 LEU A N 1
ATOM 3682 C CA . LEU A 1 484 ? 24.571 5.529 -28.355 1.00 95.44 484 LEU A CA 1
ATOM 3683 C C . LEU A 1 484 ? 23.779 5.924 -29.606 1.00 95.44 484 LEU A C 1
ATOM 3685 O O . LEU A 1 484 ? 24.343 5.899 -30.699 1.00 95.44 484 LEU A O 1
ATOM 3689 N N . ALA A 1 485 ? 22.521 6.355 -29.455 1.00 95.25 485 ALA A N 1
ATOM 3690 C CA . ALA A 1 485 ? 21.689 6.822 -30.569 1.00 95.25 485 ALA A CA 1
ATOM 3691 C C . ALA A 1 485 ? 22.300 8.028 -31.310 1.00 95.25 485 ALA A C 1
ATOM 3693 O O . ALA A 1 485 ? 22.036 8.242 -32.492 1.00 95.25 485 ALA A O 1
ATOM 3694 N N . GLN A 1 486 ? 23.151 8.796 -30.626 1.00 96.00 486 GLN A N 1
ATOM 3695 C CA . GLN A 1 486 ? 23.867 9.951 -31.166 1.00 96.00 486 GLN A CA 1
ATOM 3696 C C . GLN A 1 486 ? 25.329 9.648 -31.536 1.00 96.00 486 GLN A C 1
ATOM 3698 O O . GLN A 1 486 ? 26.094 10.571 -31.814 1.00 96.00 486 GLN A O 1
ATOM 3703 N N . ASN A 1 487 ? 25.749 8.377 -31.527 1.00 96.56 487 ASN A N 1
ATOM 3704 C CA . ASN A 1 487 ? 27.133 7.945 -31.757 1.00 96.56 487 ASN A CA 1
ATOM 3705 C C . ASN A 1 487 ? 28.164 8.543 -30.768 1.00 96.56 487 ASN A C 1
ATOM 3707 O O . ASN A 1 487 ? 29.367 8.585 -31.040 1.00 96.56 487 ASN A O 1
ATOM 3711 N N . LYS A 1 488 ? 27.726 8.987 -29.583 1.00 97.75 488 LYS A N 1
ATOM 3712 C CA . LYS A 1 488 ? 28.566 9.524 -28.497 1.00 97.75 488 LYS A CA 1
ATOM 3713 C C . LYS A 1 488 ? 29.134 8.383 -27.638 1.00 97.75 488 LYS A C 1
ATOM 3715 O O . LYS A 1 488 ? 28.959 8.329 -26.424 1.00 97.75 488 LYS A O 1
ATOM 3720 N N . PHE A 1 489 ? 29.859 7.459 -28.266 1.00 97.62 489 PHE A N 1
ATOM 3721 C CA . PHE A 1 489 ? 30.254 6.174 -27.667 1.00 97.62 489 PHE A CA 1
ATOM 3722 C C . PHE A 1 489 ? 31.081 6.280 -26.374 1.00 97.62 489 PHE A C 1
ATOM 3724 O O . PHE A 1 489 ? 30.904 5.485 -25.454 1.00 97.62 489 PHE A O 1
ATOM 3731 N N . LYS A 1 490 ? 31.966 7.282 -26.266 1.00 97.75 490 LYS A N 1
ATOM 3732 C CA . LYS A 1 490 ? 32.760 7.509 -25.043 1.00 97.75 490 LYS A CA 1
ATOM 3733 C C . LYS A 1 490 ? 31.895 7.931 -23.853 1.00 97.75 490 LYS A C 1
ATOM 3735 O O . LYS A 1 490 ? 32.175 7.511 -22.734 1.00 97.75 490 LYS A O 1
ATOM 3740 N N . ALA A 1 491 ? 30.872 8.748 -24.098 1.00 97.38 491 ALA A N 1
ATOM 3741 C CA . ALA A 1 491 ? 29.941 9.188 -23.065 1.00 97.38 491 ALA A CA 1
ATOM 3742 C C . ALA A 1 491 ? 29.050 8.018 -22.618 1.00 97.38 491 ALA A C 1
ATOM 3744 O O . ALA A 1 491 ? 29.027 7.697 -21.431 1.00 97.38 491 ALA A O 1
ATOM 3745 N N . ALA A 1 492 ? 28.511 7.251 -23.575 1.00 98.19 492 ALA A N 1
ATOM 3746 C CA . ALA A 1 492 ? 27.769 6.025 -23.281 1.00 98.19 492 ALA A CA 1
ATOM 3747 C C . ALA A 1 492 ? 28.577 5.022 -22.438 1.00 98.19 492 ALA A C 1
ATOM 3749 O O . ALA A 1 492 ? 28.081 4.483 -21.449 1.00 98.19 492 ALA A O 1
ATOM 3750 N N . ALA A 1 493 ? 29.854 4.802 -22.774 1.00 98.31 493 ALA A N 1
ATOM 3751 C CA . ALA A 1 493 ? 30.734 3.940 -21.988 1.00 98.31 493 ALA A CA 1
ATOM 3752 C C . ALA A 1 493 ? 30.947 4.458 -20.552 1.00 98.31 493 ALA A C 1
ATOM 3754 O O . ALA A 1 493 ? 31.067 3.662 -19.620 1.00 98.31 493 ALA A O 1
ATOM 3755 N N . ALA A 1 494 ? 30.999 5.777 -20.345 1.00 98.25 494 ALA A N 1
ATOM 3756 C CA . ALA A 1 494 ? 31.123 6.358 -19.010 1.00 98.25 494 ALA A CA 1
ATOM 3757 C C . ALA A 1 494 ? 29.867 6.107 -18.161 1.00 98.25 494 ALA A C 1
ATOM 3759 O O . ALA A 1 494 ? 29.990 5.725 -16.995 1.00 98.25 494 ALA A O 1
ATOM 3760 N N . ASP A 1 495 ? 28.674 6.253 -18.737 1.00 98.19 495 ASP A N 1
ATOM 3761 C CA . ASP A 1 495 ? 27.425 6.019 -18.010 1.00 98.19 495 ASP A CA 1
ATOM 3762 C C . ASP A 1 495 ? 27.158 4.530 -17.752 1.00 98.19 495 ASP A C 1
ATOM 3764 O O . ASP A 1 495 ? 26.764 4.177 -16.639 1.00 98.19 495 ASP A O 1
ATOM 3768 N N . TYR A 1 496 ? 27.508 3.623 -18.672 1.00 98.50 496 TYR A N 1
ATOM 3769 C CA . TYR A 1 496 ? 27.481 2.185 -18.366 1.00 98.50 496 TYR A CA 1
ATOM 3770 C C . TYR A 1 496 ? 28.436 1.806 -17.228 1.00 98.50 496 TYR A C 1
ATOM 3772 O O . TYR A 1 496 ? 28.081 0.998 -16.371 1.00 98.50 496 TYR A O 1
ATOM 3780 N N . LYS A 1 497 ? 29.631 2.411 -17.158 1.00 98.31 497 LYS A N 1
ATOM 3781 C CA . LYS A 1 497 ? 30.542 2.204 -16.018 1.00 98.31 497 LYS A CA 1
ATOM 3782 C C . LYS A 1 497 ? 29.903 2.662 -14.705 1.00 98.31 497 LYS A C 1
ATOM 3784 O O . LYS A 1 497 ? 29.992 1.941 -13.715 1.00 98.31 497 LYS A O 1
ATOM 3789 N N . ARG A 1 498 ? 29.224 3.816 -14.687 1.00 98.06 498 ARG A N 1
ATOM 3790 C CA . ARG A 1 498 ? 28.488 4.300 -13.502 1.00 98.06 498 ARG A CA 1
ATOM 3791 C C . ARG A 1 498 ? 27.346 3.361 -13.109 1.00 98.06 498 ARG A C 1
ATOM 3793 O O . ARG A 1 498 ? 27.188 3.069 -11.927 1.00 98.06 498 ARG A O 1
ATOM 3800 N N . LEU A 1 499 ? 26.595 2.843 -14.081 1.00 97.88 499 LEU A N 1
ATOM 3801 C CA . LEU A 1 499 ? 25.552 1.839 -13.856 1.00 97.88 499 LEU A CA 1
ATOM 3802 C C . LEU A 1 499 ? 26.134 0.578 -13.204 1.00 97.88 499 LEU A C 1
ATOM 3804 O O . LEU A 1 499 ? 25.618 0.121 -12.187 1.00 97.88 499 LEU A O 1
ATOM 3808 N N . LEU A 1 500 ? 27.243 0.052 -13.726 1.00 97.19 500 LEU A N 1
ATOM 3809 C CA . LEU A 1 500 ? 27.874 -1.173 -13.224 1.00 97.19 500 LEU A CA 1
ATOM 3810 C C . LEU A 1 500 ? 28.480 -1.027 -11.821 1.00 97.19 500 LEU A C 1
ATOM 3812 O O . LEU A 1 500 ? 28.631 -2.029 -11.129 1.00 97.19 500 LEU A O 1
ATOM 3816 N N . VAL A 1 501 ? 28.779 0.192 -11.359 1.00 96.69 501 VAL A N 1
ATOM 3817 C CA . VAL A 1 501 ? 29.107 0.435 -9.940 1.00 96.69 501 VAL A CA 1
ATOM 3818 C C . VAL A 1 501 ? 27.894 0.157 -9.043 1.00 96.69 501 VAL A C 1
ATOM 3820 O O . VAL A 1 501 ? 28.050 -0.360 -7.938 1.00 96.69 501 VAL A O 1
ATOM 3823 N N . LEU A 1 502 ? 26.683 0.471 -9.512 1.00 95.94 502 LEU A N 1
ATOM 3824 C CA . LEU A 1 502 ? 25.431 0.271 -8.772 1.00 95.94 502 LEU A CA 1
ATOM 3825 C C . LEU A 1 502 ? 24.899 -1.158 -8.903 1.00 95.94 502 LEU A C 1
ATOM 3827 O O . LEU A 1 502 ? 24.343 -1.696 -7.946 1.00 95.94 502 LEU A O 1
ATOM 3831 N N . ASN A 1 503 ? 25.072 -1.768 -10.077 1.00 94.69 503 ASN A N 1
ATOM 3832 C CA . ASN A 1 503 ? 24.674 -3.141 -10.361 1.00 94.69 503 ASN A CA 1
ATOM 3833 C C . ASN A 1 503 ? 25.803 -3.916 -11.071 1.00 94.69 503 ASN A C 1
ATOM 3835 O O . ASN A 1 503 ? 25.760 -4.106 -12.288 1.00 94.69 503 ASN A O 1
ATOM 3839 N N . PRO A 1 504 ? 26.815 -4.416 -10.335 1.00 93.81 504 PRO A N 1
ATOM 3840 C CA . PRO A 1 504 ? 27.957 -5.108 -10.941 1.00 93.81 504 PRO A CA 1
ATOM 3841 C C . PRO A 1 504 ? 27.599 -6.414 -11.660 1.00 93.81 504 PRO A C 1
ATOM 3843 O O . PRO A 1 504 ? 28.413 -6.927 -12.433 1.00 93.81 504 PRO A O 1
ATOM 3846 N N . GLY A 1 505 ? 26.428 -6.986 -11.360 1.00 92.31 505 GLY A N 1
ATOM 3847 C CA . GLY A 1 505 ? 25.911 -8.226 -11.943 1.00 92.31 505 GLY A CA 1
ATOM 3848 C C . GLY A 1 505 ? 25.168 -8.050 -13.265 1.00 92.31 505 GLY A C 1
ATOM 3849 O O . GLY A 1 505 ? 24.806 -9.052 -13.870 1.00 92.31 505 GLY A O 1
ATOM 3850 N N . ASP A 1 506 ? 24.957 -6.816 -13.720 1.00 94.50 506 ASP A N 1
ATOM 3851 C CA . ASP A 1 506 ? 24.195 -6.531 -14.933 1.00 94.50 506 ASP A CA 1
ATOM 3852 C C . ASP A 1 506 ? 24.981 -6.912 -16.199 1.00 94.50 506 ASP A C 1
ATOM 3854 O O . ASP A 1 506 ? 25.905 -6.210 -16.626 1.00 94.50 506 ASP A O 1
ATOM 3858 N N . LEU A 1 507 ? 24.662 -8.071 -16.781 1.00 92.88 507 LEU A N 1
ATOM 3859 C CA . LEU A 1 507 ? 25.325 -8.556 -17.994 1.00 92.88 507 LEU A CA 1
ATOM 3860 C C . LEU A 1 507 ? 24.897 -7.775 -19.241 1.00 92.88 507 LEU A C 1
ATOM 3862 O O . LEU A 1 507 ? 25.701 -7.619 -20.161 1.00 92.88 507 LEU A O 1
ATOM 3866 N N . GLU A 1 508 ? 23.677 -7.241 -19.267 1.00 93.38 508 GLU A N 1
ATOM 3867 C CA . GLU A 1 508 ? 23.184 -6.441 -20.387 1.00 93.38 508 GLU A CA 1
ATOM 3868 C C . GLU A 1 508 ? 23.901 -5.090 -20.431 1.00 93.38 508 GLU A C 1
ATOM 3870 O O . GLU A 1 508 ? 24.459 -4.718 -21.466 1.00 93.38 508 GLU A O 1
ATOM 3875 N N . ALA A 1 509 ? 24.002 -4.400 -19.291 1.00 95.56 509 ALA A N 1
ATOM 3876 C CA . ALA A 1 509 ? 24.770 -3.163 -19.185 1.00 95.56 509 ALA A CA 1
ATOM 3877 C C . ALA A 1 509 ? 26.265 -3.386 -19.461 1.00 95.56 509 ALA A C 1
ATOM 3879 O O . ALA A 1 509 ? 26.908 -2.546 -20.094 1.00 95.56 509 ALA A O 1
ATOM 3880 N N . ARG A 1 510 ? 26.831 -4.530 -19.042 1.00 97.06 510 ARG A N 1
ATOM 3881 C CA . ARG A 1 510 ? 28.223 -4.891 -19.364 1.00 97.06 510 ARG A CA 1
ATOM 3882 C C . ARG A 1 510 ? 28.411 -5.146 -20.862 1.00 97.06 510 ARG A C 1
ATOM 3884 O O . ARG A 1 510 ? 29.399 -4.687 -21.428 1.00 97.06 510 ARG A O 1
ATOM 3891 N N . SER A 1 511 ? 27.446 -5.777 -21.527 1.00 96.38 511 SER A N 1
ATOM 3892 C CA . SER A 1 511 ? 27.453 -5.928 -22.989 1.00 96.38 511 SER A CA 1
ATOM 3893 C C . SER A 1 511 ? 27.337 -4.566 -23.686 1.00 96.38 511 SER A C 1
ATOM 3895 O O . SER A 1 511 ? 28.079 -4.276 -24.622 1.00 96.38 511 SER A O 1
ATOM 3897 N N . GLY A 1 512 ? 26.469 -3.681 -23.182 1.00 96.50 512 GLY A N 1
ATOM 3898 C CA . GLY A 1 512 ? 26.356 -2.290 -23.631 1.00 96.50 512 GLY A CA 1
ATOM 3899 C C . GLY A 1 512 ? 27.673 -1.519 -23.512 1.00 96.50 512 GLY A C 1
ATOM 3900 O O . GLY A 1 512 ? 28.080 -0.855 -24.467 1.00 96.50 512 GLY A O 1
ATOM 3901 N N . LEU A 1 513 ? 28.390 -1.678 -22.392 1.00 98.38 513 LEU A N 1
ATOM 3902 C CA . LEU A 1 513 ? 29.729 -1.120 -22.199 1.00 98.38 513 LEU A CA 1
ATOM 3903 C C . LEU A 1 513 ? 30.725 -1.666 -23.228 1.00 98.38 513 LEU A C 1
ATOM 3905 O O . LEU A 1 513 ? 31.446 -0.882 -23.842 1.00 98.38 513 LEU A O 1
ATOM 3909 N N . GLY A 1 514 ? 30.749 -2.985 -23.440 1.00 97.69 514 GLY A N 1
ATOM 3910 C CA . GLY A 1 514 ? 31.630 -3.630 -24.416 1.00 97.69 514 GLY A CA 1
ATOM 3911 C C . GLY A 1 514 ? 31.418 -3.080 -25.828 1.00 97.69 514 GLY A C 1
ATOM 3912 O O . GLY A 1 514 ? 32.379 -2.675 -26.487 1.00 97.69 514 GLY A O 1
ATOM 3913 N N . ARG A 1 515 ? 30.154 -2.958 -26.257 1.00 97.31 515 ARG A N 1
ATOM 3914 C CA . ARG A 1 515 ? 29.784 -2.363 -27.552 1.00 97.31 515 ARG A CA 1
ATOM 3915 C C . ARG A 1 515 ? 30.178 -0.891 -27.644 1.00 97.31 515 ARG A C 1
ATOM 3917 O O . ARG A 1 515 ? 30.757 -0.479 -28.648 1.00 97.31 515 ARG A O 1
ATOM 3924 N N . ALA A 1 516 ? 29.906 -0.100 -26.606 1.00 98.06 516 ALA A N 1
ATOM 3925 C CA . ALA A 1 516 ? 30.262 1.316 -26.571 1.00 98.06 516 ALA A CA 1
ATOM 3926 C C . ALA A 1 516 ? 31.786 1.523 -26.653 1.00 98.06 516 ALA A C 1
ATOM 3928 O O . ALA A 1 516 ? 32.253 2.363 -27.419 1.00 98.06 516 ALA A O 1
ATOM 3929 N N . LEU A 1 517 ? 32.577 0.728 -25.926 1.00 98.44 517 LEU A N 1
ATOM 3930 C CA . LEU A 1 517 ? 34.042 0.786 -25.968 1.00 98.44 517 LEU A CA 1
ATOM 3931 C C . LEU A 1 517 ? 34.592 0.368 -27.335 1.00 98.44 517 LEU A C 1
ATOM 3933 O O . LEU A 1 517 ? 35.466 1.051 -27.871 1.00 98.44 517 LEU A O 1
ATOM 3937 N N . TYR A 1 518 ? 34.037 -0.688 -27.937 1.00 97.94 518 TYR A N 1
ATOM 3938 C CA . TYR A 1 518 ? 34.407 -1.116 -29.286 1.00 97.94 518 TYR A CA 1
ATOM 3939 C C . TYR A 1 518 ? 34.178 -0.001 -30.316 1.00 97.94 518 TYR A C 1
ATOM 3941 O O . TYR A 1 518 ? 35.095 0.358 -31.055 1.00 97.94 518 TYR A O 1
ATOM 3949 N N . GLN A 1 519 ? 32.990 0.612 -30.313 1.00 97.38 519 GLN A N 1
ATOM 3950 C CA . GLN A 1 519 ? 32.657 1.722 -31.215 1.00 97.38 519 GLN A CA 1
ATOM 3951 C C . GLN A 1 519 ? 33.493 2.982 -30.927 1.00 97.38 519 GLN A C 1
ATOM 3953 O O . GLN A 1 519 ? 33.864 3.722 -31.839 1.00 97.38 519 GLN A O 1
ATOM 3958 N N . ALA A 1 520 ? 33.880 3.199 -29.666 1.00 97.19 520 ALA A N 1
ATOM 3959 C CA . ALA A 1 520 ? 34.827 4.240 -29.269 1.00 97.19 520 ALA A CA 1
ATOM 3960 C C . ALA A 1 520 ? 36.290 3.940 -29.662 1.00 97.19 520 ALA A C 1
ATOM 3962 O O . ALA A 1 520 ? 37.162 4.775 -29.402 1.00 97.19 520 ALA A O 1
ATOM 3963 N N . LYS A 1 521 ? 36.561 2.785 -30.292 1.00 97.00 521 LYS A N 1
ATOM 3964 C CA . LYS A 1 521 ? 37.890 2.251 -30.645 1.00 97.00 521 LYS A CA 1
ATOM 3965 C C . LYS A 1 521 ? 38.788 1.936 -29.442 1.00 97.00 521 LYS A C 1
ATOM 3967 O O . LYS A 1 521 ? 39.998 1.777 -29.600 1.00 97.00 521 LYS A O 1
ATOM 3972 N N . ASP A 1 522 ? 38.211 1.807 -28.250 1.00 97.88 522 ASP A N 1
ATOM 3973 C CA . ASP A 1 522 ? 38.896 1.294 -27.061 1.00 97.88 522 ASP A CA 1
ATOM 3974 C C . ASP A 1 522 ? 38.790 -0.236 -27.030 1.00 97.88 522 ASP A C 1
ATOM 3976 O O . ASP A 1 522 ? 38.025 -0.835 -26.270 1.00 97.88 522 ASP A O 1
ATOM 3980 N N . PHE A 1 523 ? 39.550 -0.885 -27.912 1.00 97.69 523 PHE A N 1
ATOM 3981 C CA . PHE A 1 523 ? 39.515 -2.341 -28.046 1.00 97.69 523 PHE A CA 1
ATOM 3982 C C . PHE A 1 523 ? 40.082 -3.068 -26.824 1.00 97.69 523 PHE A C 1
ATOM 3984 O O . PHE A 1 523 ? 39.695 -4.201 -26.553 1.00 97.69 523 PHE A O 1
ATOM 3991 N N . VAL A 1 524 ? 40.987 -2.431 -26.075 1.00 97.69 524 VAL A N 1
ATOM 3992 C CA . VAL A 1 524 ? 41.543 -3.005 -24.842 1.00 97.69 524 VAL A CA 1
ATOM 3993 C C . VAL A 1 524 ? 40.463 -3.057 -23.765 1.00 97.69 524 VAL A C 1
ATOM 3995 O O . VAL A 1 524 ? 40.245 -4.112 -23.170 1.00 97.69 524 VAL A O 1
ATOM 3998 N N . GLY A 1 525 ? 39.742 -1.951 -23.561 1.00 97.44 525 GLY A N 1
ATOM 3999 C CA . GLY A 1 525 ? 38.615 -1.908 -22.637 1.00 97.44 525 GLY A CA 1
ATOM 4000 C C . GLY A 1 525 ? 37.474 -2.838 -23.058 1.00 97.44 525 GLY A C 1
ATOM 4001 O O . GLY A 1 525 ? 36.911 -3.535 -22.212 1.00 97.44 525 GLY A O 1
ATOM 4002 N N . ALA A 1 526 ? 37.148 -2.889 -24.354 1.00 98.31 526 ALA A N 1
ATOM 4003 C CA . ALA A 1 526 ? 36.105 -3.772 -24.876 1.00 98.31 526 ALA A CA 1
ATOM 4004 C C . ALA A 1 526 ? 36.438 -5.255 -24.639 1.00 98.31 526 ALA A C 1
ATOM 4006 O O . ALA A 1 526 ? 35.598 -5.999 -24.139 1.00 98.31 526 ALA A O 1
ATOM 4007 N N . GLU A 1 527 ? 37.676 -5.675 -24.920 1.00 98.19 527 GLU A N 1
ATOM 4008 C CA . GLU A 1 527 ? 38.124 -7.050 -24.679 1.00 98.19 527 GLU A CA 1
ATOM 4009 C C . GLU A 1 527 ? 38.022 -7.423 -23.198 1.00 98.19 527 GLU A C 1
ATOM 4011 O O . GLU A 1 527 ? 37.466 -8.471 -22.866 1.00 98.19 527 GLU A O 1
ATOM 4016 N N . ALA A 1 528 ? 38.531 -6.564 -22.307 1.00 97.94 528 ALA A N 1
ATOM 4017 C CA . ALA A 1 528 ? 38.445 -6.792 -20.868 1.00 97.94 528 ALA A CA 1
ATOM 4018 C C . ALA A 1 528 ? 36.982 -6.959 -20.421 1.00 97.94 528 ALA A C 1
ATOM 4020 O O . ALA A 1 528 ? 36.658 -7.883 -19.677 1.00 97.94 528 ALA A O 1
ATOM 4021 N N . THR A 1 529 ? 36.088 -6.125 -20.958 1.00 98.06 529 THR A N 1
ATOM 4022 C CA . THR A 1 529 ? 34.656 -6.151 -20.644 1.00 98.06 529 THR A CA 1
ATOM 4023 C C . THR A 1 529 ? 33.990 -7.467 -21.063 1.00 98.06 529 THR A C 1
ATOM 4025 O O . THR A 1 529 ? 33.279 -8.068 -20.258 1.00 98.06 529 THR A O 1
ATOM 4028 N N . TYR A 1 530 ? 34.234 -7.967 -22.280 1.00 98.19 530 TYR A N 1
ATOM 4029 C CA . TYR A 1 530 ? 33.655 -9.246 -22.721 1.00 98.19 530 TYR A CA 1
ATOM 4030 C C . TYR A 1 530 ? 34.261 -10.450 -21.990 1.00 98.19 530 TYR A C 1
ATOM 4032 O O . TYR A 1 530 ? 33.539 -11.381 -21.637 1.00 98.19 530 TYR A O 1
ATOM 4040 N N . ARG A 1 531 ? 35.560 -10.421 -21.665 1.00 97.44 531 ARG A N 1
ATOM 4041 C CA . ARG A 1 531 ? 36.182 -11.460 -20.826 1.00 97.44 531 ARG A CA 1
ATOM 4042 C C . ARG A 1 531 ? 35.587 -11.499 -19.414 1.00 97.44 531 ARG A C 1
ATOM 4044 O O . ARG A 1 531 ? 35.415 -12.585 -18.861 1.00 97.44 531 ARG A O 1
ATOM 4051 N N . GLU A 1 532 ? 35.225 -10.353 -18.836 1.00 96.56 532 GLU A N 1
ATOM 4052 C CA . GLU A 1 532 ? 34.491 -10.320 -17.564 1.00 96.56 532 GLU A CA 1
ATOM 4053 C C . GLU A 1 532 ? 33.106 -10.971 -17.666 1.00 96.56 532 GLU A C 1
ATOM 4055 O O . GLU A 1 532 ? 32.709 -11.678 -16.738 1.00 96.56 532 GLU A O 1
ATOM 4060 N N . ILE A 1 533 ? 32.374 -10.758 -18.771 1.00 97.44 533 ILE A N 1
ATOM 4061 C CA . ILE A 1 533 ? 31.087 -11.438 -19.011 1.00 97.44 533 ILE A CA 1
ATOM 4062 C C . ILE A 1 533 ? 31.309 -12.948 -19.001 1.00 97.44 533 ILE A C 1
ATOM 4064 O O . ILE A 1 533 ? 30.664 -13.646 -18.228 1.00 97.44 533 ILE A O 1
ATOM 4068 N N . LEU A 1 534 ? 32.287 -13.432 -19.767 1.00 97.25 534 LEU A N 1
ATOM 4069 C CA . LEU A 1 534 ? 32.614 -14.857 -19.884 1.00 97.25 534 LEU A CA 1
ATOM 4070 C C . LEU A 1 534 ? 33.142 -15.481 -18.585 1.00 97.25 534 LEU A C 1
ATOM 4072 O O . LEU A 1 534 ? 33.005 -16.680 -18.372 1.00 97.25 534 LEU A O 1
ATOM 4076 N N . THR A 1 535 ? 33.716 -14.680 -17.685 1.00 95.81 535 THR A N 1
ATOM 4077 C CA . THR A 1 535 ? 34.109 -15.147 -16.345 1.00 95.81 535 THR A CA 1
ATOM 4078 C C . THR A 1 535 ? 32.884 -15.452 -15.478 1.00 95.81 535 THR A C 1
ATOM 4080 O O . THR A 1 535 ? 32.920 -16.352 -14.642 1.00 95.81 535 THR A O 1
ATOM 4083 N N . ARG A 1 536 ? 31.794 -14.698 -15.661 1.00 92.88 536 ARG A N 1
ATOM 4084 C CA . ARG A 1 536 ? 30.539 -14.848 -14.906 1.00 92.88 536 ARG A CA 1
ATOM 4085 C C . ARG A 1 536 ? 29.572 -15.821 -15.568 1.00 92.88 536 ARG A C 1
ATOM 4087 O O . ARG A 1 536 ? 28.865 -16.540 -14.872 1.00 92.88 536 ARG A O 1
ATOM 4094 N N . ASP A 1 537 ? 29.555 -15.827 -16.893 1.00 95.44 537 ASP A N 1
ATOM 4095 C CA . ASP A 1 537 ? 28.729 -16.680 -17.734 1.00 95.44 537 ASP A CA 1
ATOM 4096 C C . ASP A 1 537 ? 29.591 -17.327 -18.836 1.00 95.44 537 ASP A C 1
ATOM 4098 O O . ASP A 1 537 ? 29.643 -16.843 -19.971 1.00 95.44 537 ASP A O 1
ATOM 4102 N N . PRO A 1 538 ? 30.283 -18.439 -18.520 1.00 96.62 538 PRO A N 1
ATOM 4103 C CA . PRO A 1 538 ? 31.148 -19.134 -19.475 1.00 96.62 538 PRO A CA 1
ATOM 4104 C C . PRO A 1 538 ? 30.400 -19.794 -20.638 1.00 96.62 538 PRO A C 1
ATOM 4106 O O . PRO A 1 538 ? 31.037 -20.335 -21.535 1.00 96.62 538 PRO A O 1
ATOM 4109 N N . LYS A 1 539 ? 29.061 -19.816 -20.620 1.00 96.69 539 LYS A N 1
ATOM 4110 C CA . LYS A 1 539 ? 28.236 -20.414 -21.680 1.00 96.69 539 LYS A CA 1
ATOM 4111 C C . LYS A 1 539 ? 27.614 -19.360 -22.599 1.00 96.69 539 LYS A C 1
ATOM 4113 O O . LYS A 1 539 ? 26.758 -19.689 -23.417 1.00 96.69 539 LYS A O 1
ATOM 4118 N N . ASN A 1 540 ? 28.059 -18.110 -22.503 1.00 96.25 540 ASN A N 1
ATOM 4119 C CA . ASN A 1 540 ? 27.531 -17.013 -23.296 1.00 96.25 540 ASN A CA 1
ATOM 4120 C C . ASN A 1 540 ? 28.117 -16.991 -24.720 1.00 96.25 540 ASN A C 1
ATOM 4122 O O . ASN A 1 540 ? 29.169 -16.397 -24.967 1.00 96.25 540 ASN A O 1
ATOM 4126 N N . ALA A 1 541 ? 27.432 -17.633 -25.670 1.00 96.56 541 ALA A N 1
ATOM 4127 C CA . ALA A 1 541 ? 27.878 -17.697 -27.064 1.00 96.56 541 ALA A CA 1
ATOM 4128 C C . ALA A 1 541 ? 28.017 -16.304 -27.711 1.00 96.56 541 ALA A C 1
ATOM 4130 O O . ALA A 1 541 ? 29.000 -16.043 -28.406 1.00 96.56 541 ALA A O 1
ATOM 4131 N N . SER A 1 542 ? 27.090 -15.383 -27.431 1.00 96.69 542 SER A N 1
ATOM 4132 C CA . SER A 1 542 ? 27.129 -14.022 -27.980 1.00 96.69 542 SER A CA 1
ATOM 4133 C C . SER A 1 542 ? 28.329 -13.221 -27.469 1.00 96.69 542 SER A C 1
ATOM 4135 O O . SER A 1 542 ? 29.003 -12.573 -28.263 1.00 96.69 542 SER A O 1
ATOM 4137 N N . ALA A 1 543 ? 28.686 -13.333 -26.185 1.00 96.69 543 ALA A N 1
ATOM 4138 C CA . ALA A 1 543 ? 29.877 -12.673 -25.645 1.00 96.69 543 ALA A CA 1
ATOM 4139 C C . ALA A 1 543 ? 31.184 -13.228 -26.240 1.00 96.69 543 ALA A C 1
ATOM 4141 O O . ALA A 1 543 ? 32.137 -12.472 -26.434 1.00 96.69 543 ALA A O 1
ATOM 4142 N N . TYR A 1 544 ? 31.239 -14.525 -26.570 1.00 98.31 544 TYR A N 1
ATOM 4143 C CA . TYR A 1 544 ? 32.357 -15.096 -27.331 1.00 98.31 544 TYR A CA 1
ATOM 4144 C C . TYR A 1 544 ? 32.423 -14.545 -28.762 1.00 98.31 544 TYR A C 1
ATOM 4146 O O . TYR A 1 544 ? 33.516 -14.224 -29.234 1.00 98.31 544 TYR A O 1
ATOM 4154 N N . ASN A 1 545 ? 31.282 -14.392 -29.444 1.00 97.81 545 ASN A N 1
ATOM 4155 C CA . ASN A 1 545 ? 31.227 -13.750 -30.760 1.00 97.81 545 ASN A CA 1
ATOM 4156 C C . ASN A 1 545 ? 31.717 -12.295 -30.690 1.00 97.81 545 ASN A C 1
ATOM 4158 O O . ASN A 1 545 ? 32.617 -11.919 -31.440 1.00 97.81 545 ASN A O 1
ATOM 4162 N N . ASP A 1 546 ? 31.210 -11.506 -29.745 1.00 97.81 546 ASP A N 1
ATOM 4163 C CA . ASP A 1 546 ? 31.604 -10.107 -29.575 1.00 97.81 546 ASP A CA 1
ATOM 4164 C C . ASP A 1 546 ? 33.089 -9.958 -29.199 1.00 97.81 546 ASP A C 1
ATOM 4166 O O . ASP A 1 546 ? 33.787 -9.088 -29.727 1.00 97.81 546 ASP A O 1
ATOM 4170 N N . LEU A 1 547 ? 33.619 -10.846 -28.347 1.00 98.25 547 LEU A N 1
ATOM 4171 C CA . LEU A 1 547 ? 35.054 -10.920 -28.062 1.00 98.25 547 LEU A CA 1
ATOM 4172 C C . LEU A 1 547 ? 35.861 -11.203 -29.338 1.00 98.25 547 LEU A C 1
ATOM 4174 O O . LEU A 1 547 ? 36.891 -10.565 -29.564 1.00 98.25 547 LEU A O 1
ATOM 4178 N N . GLY A 1 548 ? 35.388 -12.119 -30.186 1.00 97.75 548 GLY A N 1
ATOM 4179 C CA . GLY A 1 548 ? 36.002 -12.407 -31.480 1.00 97.75 548 GLY A CA 1
ATOM 4180 C C . GLY A 1 548 ? 36.070 -11.176 -32.386 1.00 97.75 548 GLY A C 1
ATOM 4181 O O . GLY A 1 548 ? 37.121 -10.906 -32.973 1.00 97.75 548 GLY A O 1
ATOM 4182 N N . VAL A 1 549 ? 34.997 -10.377 -32.430 1.00 97.88 549 VAL A N 1
ATOM 4183 C CA . VAL A 1 549 ? 34.942 -9.116 -33.193 1.00 97.88 549 VAL A CA 1
ATOM 4184 C C . VAL A 1 549 ? 35.976 -8.114 -32.675 1.00 97.88 549 VAL A C 1
ATOM 4186 O O . VAL A 1 549 ? 36.701 -7.498 -33.461 1.00 97.88 549 VAL A O 1
ATOM 4189 N N . VAL A 1 550 ? 36.106 -7.980 -31.352 1.00 98.06 550 VAL A N 1
ATOM 4190 C CA . VAL A 1 550 ? 37.112 -7.100 -30.737 1.00 98.06 550 VAL A CA 1
ATOM 4191 C C . VAL A 1 550 ? 38.538 -7.566 -31.053 1.00 98.06 550 VAL A C 1
ATOM 4193 O O . VAL A 1 550 ? 39.379 -6.748 -31.435 1.00 98.06 550 VAL A O 1
ATOM 4196 N N . LEU A 1 551 ? 38.826 -8.865 -30.923 1.00 97.75 551 LEU A N 1
ATOM 4197 C CA . LEU A 1 551 ? 40.151 -9.435 -31.202 1.00 97.75 551 LEU A CA 1
ATOM 4198 C C . LEU A 1 551 ? 40.538 -9.273 -32.674 1.00 97.75 551 LEU A C 1
ATOM 4200 O O . LEU A 1 551 ? 41.680 -8.928 -32.986 1.00 97.75 551 LEU A O 1
ATOM 4204 N N . GLU A 1 552 ? 39.574 -9.417 -33.582 1.00 95.62 552 GLU A N 1
ATOM 4205 C CA . GLU A 1 552 ? 39.792 -9.153 -34.997 1.00 95.62 552 GLU A CA 1
ATOM 4206 C C . GLU A 1 552 ? 40.151 -7.683 -35.256 1.00 95.62 552 GLU A C 1
ATOM 4208 O O . GLU A 1 552 ? 41.111 -7.408 -35.980 1.00 95.62 552 GLU A O 1
ATOM 4213 N N . ALA A 1 553 ? 39.447 -6.733 -34.630 1.00 96.00 553 ALA A N 1
ATOM 4214 C CA . ALA A 1 553 ? 39.776 -5.309 -34.736 1.00 96.00 553 ALA A CA 1
ATOM 4215 C C . ALA A 1 553 ? 41.172 -4.980 -34.170 1.00 96.00 553 ALA A C 1
ATOM 4217 O O . ALA A 1 553 ? 41.857 -4.089 -34.679 1.00 96.00 553 ALA A O 1
ATOM 4218 N N . LYS A 1 554 ? 41.641 -5.751 -33.179 1.00 96.44 554 LYS A N 1
ATOM 4219 C CA . LYS A 1 554 ? 43.021 -5.709 -32.662 1.00 96.44 554 LYS A CA 1
ATOM 4220 C C . LYS A 1 554 ? 44.050 -6.410 -33.554 1.00 96.44 554 LYS A C 1
ATOM 4222 O O . LYS A 1 554 ? 45.234 -6.399 -33.222 1.00 96.44 554 LYS A O 1
ATOM 4227 N N . LYS A 1 555 ? 43.628 -6.992 -34.680 1.00 94.88 555 LYS A N 1
ATOM 4228 C CA . LYS A 1 555 ? 44.440 -7.826 -35.581 1.00 94.88 555 LYS A CA 1
ATOM 4229 C C . LYS A 1 555 ? 44.940 -9.133 -34.945 1.00 94.88 555 LYS A C 1
ATOM 4231 O O . LYS A 1 555 ? 45.808 -9.787 -35.521 1.00 94.88 555 LYS A O 1
ATOM 4236 N N . ASP A 1 556 ? 44.368 -9.561 -33.817 1.00 95.69 556 ASP A N 1
ATOM 4237 C CA . ASP A 1 556 ? 44.597 -10.895 -33.252 1.00 95.69 556 ASP A CA 1
ATOM 4238 C C . ASP A 1 556 ? 43.671 -11.907 -33.928 1.00 95.69 556 ASP A C 1
ATOM 4240 O O . ASP A 1 556 ? 42.621 -12.315 -33.428 1.00 95.69 556 ASP A O 1
ATOM 4244 N N . ARG A 1 557 ? 44.075 -12.299 -35.133 1.00 92.88 557 ARG A N 1
ATOM 4245 C CA . ARG A 1 557 ? 43.313 -13.217 -35.975 1.00 92.88 557 ARG A CA 1
ATOM 4246 C C . ARG A 1 557 ? 43.131 -14.596 -35.336 1.00 92.88 557 ARG A C 1
ATOM 4248 O O . ARG A 1 557 ? 42.089 -15.219 -35.536 1.00 92.88 557 ARG A O 1
ATOM 4255 N N . LYS A 1 558 ? 44.146 -15.085 -34.617 1.00 94.81 558 LYS A N 1
ATOM 4256 C CA . LYS A 1 558 ? 44.099 -16.400 -33.972 1.00 94.81 558 LYS A CA 1
ATOM 4257 C C . LYS A 1 558 ? 43.103 -16.372 -32.817 1.00 94.81 558 LYS A C 1
ATOM 4259 O O . LYS A 1 558 ? 42.174 -17.172 -32.823 1.00 94.81 558 LYS A O 1
ATOM 4264 N N . GLY A 1 559 ? 43.238 -15.400 -31.914 1.00 96.31 559 GLY A N 1
ATOM 4265 C CA . GLY A 1 559 ? 42.308 -15.228 -30.802 1.00 96.31 559 GLY A CA 1
ATOM 4266 C C . GLY A 1 559 ? 40.867 -15.019 -31.272 1.00 96.31 559 GLY A C 1
ATOM 4267 O O . GLY A 1 559 ? 39.947 -15.592 -30.694 1.00 96.31 559 GLY A O 1
ATOM 4268 N N . ALA A 1 560 ? 40.663 -14.273 -32.364 1.00 97.00 560 ALA A N 1
ATOM 4269 C CA . ALA A 1 560 ? 39.341 -14.097 -32.957 1.00 97.00 560 ALA A CA 1
ATOM 4270 C C . ALA A 1 560 ? 38.723 -15.429 -33.419 1.00 97.00 560 ALA A C 1
ATOM 4272 O O . ALA A 1 560 ? 37.589 -15.736 -33.059 1.00 97.00 560 ALA A O 1
ATOM 4273 N N . LEU A 1 561 ? 39.467 -16.249 -34.175 1.00 96.00 561 LEU A N 1
ATOM 4274 C CA . LEU A 1 561 ? 38.997 -17.568 -34.620 1.00 96.00 561 LEU A CA 1
ATOM 4275 C C . LEU A 1 561 ? 38.708 -18.514 -33.450 1.00 96.00 561 LEU A C 1
ATOM 4277 O O . LEU A 1 561 ? 37.713 -19.240 -33.508 1.00 96.00 561 LEU A O 1
ATOM 4281 N N . ASP A 1 562 ? 39.535 -18.492 -32.405 1.00 96.69 562 ASP A N 1
ATOM 4282 C CA . ASP A 1 562 ? 39.320 -19.292 -31.198 1.00 96.69 562 ASP A CA 1
ATOM 4283 C C . ASP A 1 562 ? 38.015 -18.870 -30.501 1.00 96.69 562 ASP A C 1
ATOM 4285 O O . ASP A 1 562 ? 37.172 -19.719 -30.209 1.00 96.69 562 ASP A O 1
ATOM 4289 N N . ALA A 1 563 ? 37.792 -17.564 -30.321 1.00 97.75 563 ALA A N 1
ATOM 4290 C CA . ALA A 1 563 ? 36.582 -17.025 -29.700 1.00 97.75 563 ALA A CA 1
ATOM 4291 C C . ALA A 1 563 ? 35.312 -17.347 -30.508 1.00 97.75 563 ALA A C 1
ATOM 4293 O O . ALA A 1 563 ? 34.348 -17.872 -29.952 1.00 97.75 563 ALA A O 1
ATOM 4294 N N . TYR A 1 564 ? 35.316 -17.140 -31.830 1.00 97.94 564 TYR A N 1
ATOM 4295 C CA . TYR A 1 564 ? 34.172 -17.528 -32.662 1.00 97.94 564 TYR A CA 1
ATOM 4296 C C . TYR A 1 564 ? 33.924 -19.042 -32.648 1.00 97.94 564 TYR A C 1
ATOM 4298 O O . TYR A 1 564 ? 32.777 -19.479 -32.670 1.00 97.94 564 TYR A O 1
ATOM 4306 N N . SER A 1 565 ? 34.981 -19.858 -32.591 1.00 96.12 565 SER A N 1
ATOM 4307 C CA . SER A 1 565 ? 34.835 -21.314 -32.500 1.00 96.12 565 SER A CA 1
ATOM 4308 C C . SER A 1 565 ? 34.194 -21.733 -31.177 1.00 96.12 565 SER A C 1
ATOM 4310 O O . SER A 1 565 ? 33.352 -22.624 -31.184 1.00 96.12 565 SER A O 1
ATOM 4312 N N . GLN A 1 566 ? 34.525 -21.071 -30.062 1.00 97.88 566 GLN A N 1
ATOM 4313 C CA . GLN A 1 566 ? 33.843 -21.279 -28.777 1.00 97.88 566 GLN A CA 1
ATOM 4314 C C . GLN A 1 566 ? 32.360 -20.889 -28.851 1.00 97.88 566 GLN A C 1
ATOM 4316 O O . GLN A 1 566 ? 31.509 -21.655 -28.402 1.00 97.88 566 GLN A O 1
ATOM 4321 N N . ALA A 1 567 ? 32.032 -19.760 -29.493 1.00 97.88 567 ALA A N 1
ATOM 4322 C CA . ALA A 1 567 ? 30.639 -19.373 -29.730 1.00 97.88 567 ALA A CA 1
ATOM 4323 C C . ALA A 1 567 ? 29.867 -20.464 -30.496 1.00 97.88 567 ALA A C 1
ATOM 4325 O O . ALA A 1 567 ? 28.775 -20.842 -30.083 1.00 97.88 567 ALA A O 1
ATOM 4326 N N . LEU A 1 568 ? 30.461 -21.029 -31.555 1.00 97.25 568 LEU A N 1
ATOM 4327 C CA . LEU A 1 568 ? 29.855 -22.098 -32.361 1.00 97.25 568 LEU A CA 1
ATOM 4328 C C . LEU A 1 568 ? 29.811 -23.462 -31.659 1.00 97.25 568 LEU A C 1
ATOM 4330 O O . LEU A 1 568 ? 28.947 -24.276 -31.966 1.00 97.25 568 LEU A O 1
ATOM 4334 N N . GLN A 1 569 ? 30.719 -23.737 -30.722 1.00 97.31 569 GLN A N 1
ATOM 4335 C CA . GLN A 1 569 ? 30.644 -24.941 -29.888 1.00 97.31 569 GLN A CA 1
ATOM 4336 C C . GLN A 1 569 ? 29.466 -24.873 -28.914 1.00 97.31 569 GLN A C 1
ATOM 4338 O O . GLN A 1 569 ? 28.783 -25.874 -28.707 1.00 97.31 569 GLN A O 1
ATOM 4343 N N . LEU A 1 570 ? 29.229 -23.699 -28.327 1.00 96.94 570 LEU A N 1
ATOM 4344 C CA . LEU A 1 570 ? 28.109 -23.463 -27.416 1.00 96.94 570 LEU A CA 1
ATOM 4345 C C . LEU A 1 570 ? 26.777 -23.364 -28.164 1.00 96.94 570 LEU A C 1
ATOM 4347 O O . LEU A 1 570 ? 25.765 -23.869 -27.683 1.00 96.94 570 LEU A O 1
ATOM 4351 N N . GLN A 1 571 ? 26.788 -22.730 -29.336 1.00 97.31 571 GLN A N 1
ATOM 4352 C CA . GLN A 1 571 ? 25.621 -22.522 -30.178 1.00 97.31 571 GLN A CA 1
ATOM 4353 C C . GLN A 1 571 ? 25.983 -22.713 -31.668 1.00 97.31 571 GLN A C 1
ATOM 4355 O O . GLN A 1 571 ? 26.391 -21.761 -32.341 1.00 97.31 571 GLN A O 1
ATOM 4360 N N . PRO A 1 572 ? 25.826 -23.936 -32.215 1.00 96.12 572 PRO A N 1
ATOM 4361 C CA . PRO A 1 572 ? 26.216 -24.252 -33.592 1.00 96.12 572 PRO A CA 1
ATOM 4362 C C . PRO A 1 572 ? 25.506 -23.438 -34.678 1.00 96.12 572 PRO A C 1
ATOM 4364 O O . PRO A 1 572 ? 26.075 -23.252 -35.752 1.00 96.12 572 PRO A O 1
ATOM 4367 N N . ASP A 1 573 ? 24.295 -22.943 -34.414 1.00 94.69 573 ASP A N 1
ATOM 4368 C CA . ASP A 1 573 ? 23.475 -22.140 -35.330 1.00 94.69 573 ASP A CA 1
ATOM 4369 C C . ASP A 1 573 ? 23.656 -20.619 -35.156 1.00 94.69 573 ASP A C 1
ATOM 4371 O O . ASP A 1 573 ? 22.902 -19.834 -35.732 1.00 94.69 573 ASP A O 1
ATOM 4375 N N . HIS A 1 574 ? 24.672 -20.174 -34.404 1.00 94.88 574 HIS A N 1
ATOM 4376 C CA . HIS A 1 574 ? 24.940 -18.751 -34.187 1.00 94.88 574 HIS A CA 1
ATOM 4377 C C . HIS A 1 574 ? 25.409 -18.064 -35.485 1.00 94.88 574 HIS A C 1
ATOM 4379 O O . HIS A 1 574 ? 26.605 -17.988 -35.789 1.00 94.88 574 HIS A O 1
ATOM 4385 N N . GLY A 1 575 ? 24.458 -17.520 -36.250 1.00 93.19 575 GLY A N 1
ATOM 4386 C CA . GLY A 1 575 ? 24.675 -17.026 -37.617 1.00 93.19 575 GLY A CA 1
ATOM 4387 C C . GLY A 1 575 ? 25.776 -15.968 -37.767 1.00 93.19 575 GLY A C 1
ATOM 4388 O O . GLY A 1 575 ? 26.555 -16.020 -38.723 1.00 93.19 575 GLY A O 1
ATOM 4389 N N . GLU A 1 576 ? 25.909 -15.043 -36.809 1.00 94.44 576 GLU A N 1
ATOM 4390 C CA . GLU A 1 576 ? 26.980 -14.032 -36.841 1.00 94.44 576 GLU A CA 1
ATOM 4391 C C . GLU A 1 576 ? 28.377 -14.657 -36.723 1.00 94.44 576 GLU A C 1
ATOM 4393 O O . GLU A 1 576 ? 29.270 -14.337 -37.509 1.00 94.44 576 GLU A O 1
ATOM 4398 N N . ALA A 1 577 ? 28.560 -15.607 -35.801 1.00 94.25 577 ALA A N 1
ATOM 4399 C CA . ALA A 1 577 ? 29.832 -16.282 -35.581 1.00 94.25 577 ALA A CA 1
ATOM 4400 C C . ALA A 1 577 ? 30.210 -17.154 -36.789 1.00 94.25 577 ALA A C 1
ATOM 4402 O O . ALA A 1 577 ? 31.366 -17.136 -37.218 1.00 94.25 577 ALA A O 1
ATOM 4403 N N . GLN A 1 578 ? 29.242 -17.847 -37.406 1.00 94.88 578 GLN A N 1
ATOM 4404 C CA . GLN A 1 578 ? 29.462 -18.595 -38.652 1.00 94.88 578 GLN A CA 1
ATOM 4405 C C . GLN A 1 578 ? 29.951 -17.669 -39.773 1.00 94.88 578 GLN A C 1
ATOM 4407 O O . GLN A 1 578 ? 30.961 -17.949 -40.428 1.00 94.88 578 GLN A O 1
ATOM 4412 N N . SER A 1 579 ? 29.266 -16.535 -39.949 1.00 93.94 579 SER A N 1
ATOM 4413 C CA . SER A 1 579 ? 29.601 -15.527 -40.957 1.00 93.94 579 SER A CA 1
ATOM 4414 C C . SER A 1 579 ? 30.996 -14.944 -40.723 1.00 93.94 579 SER A C 1
ATOM 4416 O O . SER A 1 579 ? 31.792 -14.831 -41.660 1.00 93.94 579 SER A O 1
ATOM 4418 N N . ASN A 1 580 ? 31.336 -14.633 -39.469 1.00 93.94 580 ASN A N 1
ATOM 4419 C CA . ASN A 1 580 ? 32.645 -14.115 -39.085 1.00 93.94 580 ASN A CA 1
ATOM 4420 C C . ASN A 1 580 ? 33.772 -15.127 -39.341 1.00 93.94 580 ASN A C 1
ATOM 4422 O O . ASN A 1 580 ? 34.785 -14.764 -39.943 1.00 93.94 580 ASN A O 1
ATOM 4426 N N . VAL A 1 581 ? 33.591 -16.404 -38.983 1.00 92.88 581 VAL A N 1
ATOM 4427 C CA . VAL A 1 581 ? 34.575 -17.469 -39.258 1.00 92.88 581 VAL A CA 1
ATOM 4428 C C . VAL A 1 581 ? 34.774 -17.674 -40.756 1.00 92.88 581 VAL A C 1
ATOM 4430 O O . VAL A 1 581 ? 35.919 -17.735 -41.210 1.00 92.88 581 VAL A O 1
ATOM 4433 N N . ALA A 1 582 ? 33.688 -17.765 -41.530 1.00 90.25 582 ALA A N 1
ATOM 4434 C CA . ALA A 1 582 ? 33.752 -17.944 -42.979 1.00 90.25 582 ALA A CA 1
ATOM 4435 C C . ALA A 1 582 ? 34.507 -16.786 -43.650 1.00 90.25 582 ALA A C 1
ATOM 4437 O O . ALA A 1 582 ? 35.436 -17.011 -44.429 1.00 90.25 582 ALA A O 1
ATOM 4438 N N . ARG A 1 583 ? 34.170 -15.547 -43.271 1.00 91.81 583 ARG A N 1
ATOM 4439 C CA . ARG A 1 583 ? 34.819 -14.319 -43.747 1.00 91.81 583 ARG A CA 1
ATOM 4440 C C . ARG A 1 583 ? 36.297 -14.247 -43.373 1.00 91.81 583 ARG A C 1
ATOM 4442 O O . ARG A 1 583 ? 37.114 -13.784 -44.168 1.00 91.81 583 ARG A O 1
ATOM 4449 N N . LEU A 1 584 ? 36.663 -14.669 -42.164 1.00 88.19 584 LEU A N 1
ATOM 4450 C CA . LEU A 1 584 ? 38.061 -14.719 -41.751 1.00 88.19 584 LEU A CA 1
ATOM 4451 C C . LEU A 1 584 ? 38.812 -15.760 -42.573 1.00 88.19 584 LEU A C 1
ATOM 4453 O O . LEU A 1 584 ? 39.804 -15.401 -43.206 1.00 88.19 584 LEU A O 1
ATOM 4457 N N . LYS A 1 585 ? 38.339 -17.009 -42.630 1.00 84.50 585 LYS A N 1
ATOM 4458 C CA . LYS A 1 585 ? 39.005 -18.107 -43.352 1.00 84.50 585 LYS A CA 1
ATOM 4459 C C . LYS A 1 585 ? 39.202 -17.809 -44.842 1.00 84.50 585 LYS A C 1
ATOM 4461 O O . LYS A 1 585 ? 40.310 -18.014 -45.325 1.00 84.50 585 LYS A O 1
ATOM 4466 N N . SER A 1 586 ? 38.215 -17.231 -45.531 1.00 81.25 586 SER A N 1
ATOM 4467 C CA . SER A 1 586 ? 38.336 -16.892 -46.960 1.00 81.25 586 SER A CA 1
ATOM 4468 C C . SER A 1 586 ? 39.430 -15.857 -47.257 1.00 81.25 586 SER A C 1
ATOM 4470 O O . SER A 1 586 ? 40.129 -15.968 -48.264 1.00 81.25 586 SER A O 1
ATOM 4472 N N . LYS A 1 587 ? 39.660 -14.898 -46.349 1.00 68.56 587 LYS A N 1
ATOM 4473 C CA . LYS A 1 587 ? 40.767 -13.932 -46.455 1.00 68.56 587 LYS A CA 1
ATOM 4474 C C . LYS A 1 587 ? 42.163 -14.553 -46.294 1.00 68.56 587 LYS A C 1
ATOM 4476 O O . LYS A 1 587 ? 43.123 -13.908 -46.684 1.00 68.56 587 LYS A O 1
ATOM 4481 N N . ALA A 1 588 ? 42.299 -15.752 -45.714 1.00 60.94 588 ALA A N 1
ATOM 4482 C CA . ALA A 1 588 ? 43.599 -16.442 -45.612 1.00 60.94 588 ALA A CA 1
ATOM 4483 C C . ALA A 1 588 ? 43.960 -17.262 -46.856 1.00 60.94 588 ALA A C 1
ATOM 4485 O O . ALA A 1 588 ? 45.112 -17.631 -47.014 1.00 60.94 588 ALA A O 1
ATOM 4486 N N . THR A 1 589 ? 42.992 -17.567 -47.716 1.00 56.06 589 THR A N 1
ATOM 4487 C CA . THR A 1 589 ? 43.206 -18.322 -48.961 1.00 56.06 589 THR A CA 1
ATOM 4488 C C . THR A 1 589 ? 43.517 -17.435 -50.173 1.00 56.06 589 THR A C 1
ATOM 4490 O O . THR A 1 589 ? 43.736 -17.960 -51.257 1.00 56.06 589 THR A O 1
ATOM 4493 N N . LEU A 1 590 ? 43.510 -16.105 -50.011 1.00 51.72 590 LEU A N 1
ATOM 4494 C CA . LEU A 1 590 ? 43.640 -15.113 -51.094 1.00 51.72 590 LEU A CA 1
ATOM 4495 C C . LEU A 1 590 ? 44.856 -14.175 -50.957 1.00 51.72 590 LEU A C 1
ATOM 4497 O O . LEU A 1 590 ? 45.014 -13.277 -51.781 1.00 51.72 590 LEU A O 1
ATOM 4501 N N . GLY A 1 591 ? 45.685 -14.347 -49.928 1.00 44.41 591 GLY A N 1
ATOM 4502 C CA . GLY A 1 591 ? 46.940 -13.617 -49.726 1.00 44.41 591 GLY A CA 1
ATOM 4503 C C . GLY A 1 591 ? 48.043 -14.594 -49.385 1.00 44.41 591 GLY A C 1
ATOM 4504 O O . GLY A 1 591 ? 49.201 -14.279 -49.727 1.00 44.41 591 GLY A O 1
#

InterPro domains:
  IPR011990 Tetratricopeptide-like helical domain superfamily [G3DSA:1.25.40.10] (80-173)
  IPR011990 Tetratricopeptide-like helical domain superfamily [G3DSA:1.25.40.10] (177-310)
  IPR011990 Tetratricopeptide-like helical domain superfamily [G3DSA:1.25.40.10] (311-382)
  IPR011990 Tetratricopeptide-like helical domain superfamily [G3DSA:1.25.40.10] (383-465)
  IPR011990 Tetratricopeptide-like helical domain superfamily [G3DSA:1.25.40.10] (466-591)
  IPR011990 Tetratricopeptide-like helical domain superfamily [SSF48452] (115-440)
  IPR011990 Tetratricopeptide-like helical domain superfamily [SSF48452] (472-585)
  IPR019734 Tetratricopeptide repeat [PS50005] (111-144)
  IPR019734 Tetratricopeptide repeat [PS50005] (184-217)
  IPR019734 Tetratricopeptide repeat [PS50005] (252-285)
  IPR019734 Tetratricopeptide repeat [PS50005] (354-387)
  IPR019734 Tetratricopeptide repeat [PS50005] (388-421)
  IPR019734 Tetratricopeptide repeat [PS50005] (473-506)
  IPR019734 Tetratricopeptide repeat [PS50005] (507-540)
  IPR019734 Tetratricopeptide repeat [PS50005] (541-574)
  IPR019734 Tetratricopeptide repeat [SM00028] (111-144)
  IPR019734 Tetratricopeptide repeat [SM00028] (145-178)
  IPR019734 Tetratricopeptide repeat [SM00028] (184-217)
  IPR019734 Tetratricopeptide repeat [SM00028] (218-251)
  IPR019734 Tetratricopeptide repeat [SM00028] (252-285)

Organism: NCBI:txid1960156

Nearest PDB structures (foldseek):
  8cqq-assembly1_A  TM=6.148E-01  e=3.554E-13  synthetic construct
  8tau-assembly1_P  TM=3.577E-01  e=2.013E-10  Homo sapiens
  8tau-assembly1_Y  TM=3.297E-01  e=4.163E-10  Homo sapiens
  5l9u-assembly1_X  TM=3.726E-01  e=1.452E-07  Homo sapiens
  5khu-assembly1_P  TM=3.826E-01  e=1.008E-05  Homo sapiens

Foldseek 3Di:
DPDDDPDPPPPDDDDDDDDDDDDDDDDDDDDDDDDDDDDDDDDDDDDDDPDDDDDPDDDDDDDDDDDDDDDDDDDDDDDDDDDDDDDDDDDDDDDDDDDDDPLLVVLQVQLVVLQVQLVVCVVVVVLVSNLVSLVSSCVSPVLPLVSLLSNLVSCVVVVVLVSSLVSLVSSVVSVPPDDLQSQLSSLQSNLVSCLSVVNNVSSLVSLVVSCVSPVLDQSSLVSNLVSCLVVVVLVVNQVSLVSNCVVPVLDLVSLQSNLVSCVSVPVLVSNLVSLVSSCVNVVLPLVSLQVNLVSCVVVVVLVVSLVSLVSSCVVVVLPLSSLLVNLVSCLVVLVLVSNLVSLVSNCVVVVLDLSSLQSNLSSCVSVVVNVSSVVSLVSSCVNPVLALVSLQSNLVSCVVVVVLVSSLVSLVSSCVSPVLPLSSLLSNLVSCVVVVVLVVSLVSLVSLLVVLVVVLVPDPDPVSVLVSLVSNLSSLCSNLVSCVVVLVLVSSLVSLVVSCVSVVPDLVSLQSNLVSCVSVVVLVSNLVSLVVSCVVPVLPLVSLQSNLVSCVSVVVLVSSLVSLVSSCVSPVVPPSSVVVNVVSVVVVVPD

Radius of gyration: 41.94 Å; Cα contacts (8 Å, |Δi|>4): 714; chains: 1; bounding box: 93×46×154 Å

Mean predicted aligned error: 13.44 Å

pLDDT: mean 84.07, std 25.81, range [20.16, 98.75]

Solvent-accessible surface area (backbone atoms only — not comparable to full-atom values): 32115 Å² total; per-residue (Å²): 132,87,82,78,80,82,74,84,80,78,85,70,86,87,78,88,77,92,76,92,80,84,90,81,85,86,85,89,81,86,87,82,87,89,82,84,90,79,86,91,78,81,85,83,74,83,79,78,74,83,79,74,75,83,77,77,86,73,80,79,83,79,86,79,77,81,79,87,83,81,85,83,90,77,84,89,85,90,86,86,84,90,86,91,88,82,93,76,80,89,75,82,76,74,84,74,78,82,79,77,51,75,68,55,55,50,32,52,51,52,18,52,52,26,35,53,51,11,54,58,25,48,77,67,68,35,49,68,60,14,34,53,21,13,48,48,11,23,70,52,35,77,61,39,24,67,33,20,36,52,27,11,51,36,25,50,77,67,68,36,42,67,65,10,39,56,28,32,52,53,12,60,74,46,33,85,81,55,54,64,65,59,49,22,52,48,27,24,50,45,10,51,32,27,44,78,68,72,38,49,75,60,11,48,52,26,17,51,52,14,37,72,67,34,75,79,46,58,67,31,44,49,53,44,23,53,53,26,49,78,66,73,34,26,79,73,16,44,66,41,30,55,55,46,41,72,76,44,72,78,49,36,64,47,26,40,54,39,12,52,25,26,41,78,71,67,39,47,71,59,12,57,55,24,31,51,52,17,38,71,67,42,75,82,45,55,66,60,39,48,54,43,20,52,53,25,46,77,67,70,36,51,71,61,18,48,53,39,38,48,58,39,37,76,77,38,74,81,44,50,72,46,26,45,51,46,15,52,52,23,50,77,68,70,37,23,68,61,10,30,56,30,17,51,57,28,27,75,77,39,76,86,41,47,67,40,27,41,51,29,13,51,18,23,46,75,59,67,38,51,68,63,11,52,54,27,38,54,56,22,37,73,73,42,76,81,42,34,67,58,30,28,53,54,14,52,53,28,45,78,67,73,37,46,71,58,13,44,52,25,15,51,53,13,38,70,65,34,78,80,44,59,68,33,43,53,51,37,21,51,47,29,41,74,70,67,38,38,68,67,14,40,52,35,25,51,52,50,32,55,54,36,50,56,52,38,70,70,52,84,53,66,68,60,34,53,55,33,42,54,53,37,29,50,23,24,51,53,38,19,52,45,24,49,78,69,69,36,20,66,59,16,28,51,27,28,52,56,23,36,73,68,42,75,78,45,63,67,51,43,50,51,27,22,52,21,22,43,75,54,67,36,44,69,62,15,40,55,38,29,52,52,48,40,71,77,40,77,78,45,31,66,46,26,29,54,37,13,54,36,29,42,77,72,66,36,58,66,60,12,52,55,26,22,48,51,13,36,71,70,34,77,80,43,62,66,34,53,52,50,49,53,57,52,56,55,60,66,78,75,113

Secondary structure (DSSP, 8-state):
------------------------PPPP------------------PPPPPP-PPPPP-PPPPPPPPPPPPPP--------------------PPP-PPPPHHHHHHHHHHHHHHHHHHHHHTTT-HHHHHHHHHHHHHH-TT-HHHHHHHHHHHHHTT-HHHHHHHHHHHHHH-TT--HHHHHHHHHHHHHHHHHTT-HHHHHHHHHHHHHH-TT-HHHHHHHHHHHHHTT-HHHHHHHHHHHHHH-TT-HHHHHHHHHHHHHTT-HHHHHHHHHHHHHH-TT-HHHHHHHHHHHHHTT-HHHHHHHHHHHHHH-TT-HHHHHHHHHHHHHTT-HHHHHHHHHHHHHH-TT-HHHHHHHHHHHHHTT-HHHHHHHHHHHHHH-TT-HHHHHHHHHHHHHTT-HHHHHHHHHHHHHH-TT-HHHHHHHHHHHHHTT-HHHHHHHHHHHHHHHHHHHHH---HHHHHHHHHHHHHHHHHHHHHHHHTT-HHHHHHHHHHHHHH-TT-HHHHHHHHHHHHHTT-HHHHHHHHHHHHHH-TT-HHHHHHHHHHHHHTT-HHHHHHHHHHHHHH-TT-HHHHHHHHHHHHHHS--